Protein AF-A0A948F9S0-F1 (afdb_monomer_lite)

Radius of gyration: 38.74 Å; chains: 1; bounding box: 86×38×120 Å

Foldseek 3Di:
DPVVVVVVVVVVVVVVVVPPDDDDDDDDDDDDDPPPPDDDDDDDDDDDDDQDPLNVVLQVCVVVLLVLLVVLLVQLVVLVVVLVVLLVVVVVLLVCLVVVVDQALVVSVVSVVVSLVSLVSNVVSLLSNVVSLVVVCVSPVDLVVQVVSHDCSVVSSVSSVCSVVVSVVLLVVLLVSLVVLLVSLVCLLPVPQPVLLVVLVPDDLVVVLVSLVVNCRRNLSSSVVSLVCNCSSPDDDDPVSCVVCVVNVVSVVVSVVSSVVSVVSSVVSVVSSVVSVVVSVVVLVVCQVPDAQDAAPDDDDVVVVVVVLVCVQCCVPVPQWDWDDKHWHDDWDWDWDWDQDPNDIDIWIKIKTWMWIWIDHPPDAIKTWTFMWMWTQDPVRDTHGIHTDDTDDMDGYDPVRHVD

pLDDT: mean 73.62, std 18.62, range [27.56, 97.88]

Structure (mmCIF, N/CA/C/O backbone):
data_AF-A0A948F9S0-F1
#
_entry.id   AF-A0A948F9S0-F1
#
loop_
_atom_site.group_PDB
_atom_site.id
_atom_site.type_symbol
_atom_site.label_atom_id
_atom_site.label_alt_id
_atom_site.label_comp_id
_atom_site.label_asym_id
_atom_site.label_entity_id
_atom_site.label_seq_id
_atom_site.pdbx_PDB_ins_code
_atom_site.Cartn_x
_atom_site.Cartn_y
_atom_site.Cartn_z
_atom_site.occupancy
_atom_site.B_iso_or_equiv
_atom_site.auth_seq_id
_atom_site.auth_comp_id
_atom_site.auth_asym_id
_atom_site.auth_atom_id
_atom_site.pdbx_PDB_model_num
ATOM 1 N N . MET A 1 1 ? 1.613 10.931 -20.752 1.00 43.12 1 MET A N 1
ATOM 2 C CA . MET A 1 1 ? 1.427 10.235 -19.455 1.00 43.12 1 MET A CA 1
ATOM 3 C C . MET A 1 1 ? 0.098 10.552 -18.738 1.00 43.12 1 MET A C 1
ATOM 5 O O . MET A 1 1 ? -0.022 10.214 -17.573 1.00 43.12 1 MET A O 1
ATOM 9 N N . LYS A 1 2 ? -0.934 11.124 -19.392 1.00 33.97 2 LYS A N 1
ATOM 10 C CA . LYS A 1 2 ? -2.272 11.307 -18.775 1.00 33.97 2 LYS A CA 1
ATOM 11 C C . LYS A 1 2 ? -3.202 10.088 -18.936 1.00 33.97 2 LYS A C 1
ATOM 13 O O . LYS A 1 2 ? -3.959 9.772 -18.035 1.00 33.97 2 LYS A O 1
ATOM 18 N N . THR A 1 3 ? -3.065 9.335 -20.024 1.00 29.72 3 THR A N 1
ATOM 19 C CA . THR A 1 3 ? -4.014 8.281 -20.433 1.00 29.72 3 THR A CA 1
ATOM 20 C C . THR A 1 3 ? -3.955 6.980 -19.619 1.00 29.72 3 THR A C 1
ATOM 22 O O . THR A 1 3 ? -4.964 6.290 -19.491 1.00 29.72 3 THR A O 1
ATOM 25 N N . VAL A 1 4 ? -2.805 6.643 -19.024 1.00 33.12 4 VAL A N 1
ATOM 26 C CA . VAL A 1 4 ? -2.661 5.420 -18.203 1.00 33.12 4 VAL A CA 1
ATOM 27 C C . VAL A 1 4 ? -3.358 5.576 -16.845 1.00 33.12 4 VAL A C 1
ATOM 29 O O . VAL A 1 4 ? -3.946 4.625 -16.341 1.00 33.12 4 VAL A O 1
ATOM 32 N N . ASN A 1 5 ? -3.376 6.792 -16.293 1.00 34.44 5 ASN A N 1
ATOM 33 C CA . ASN A 1 5 ? -4.010 7.083 -15.005 1.00 34.44 5 ASN A CA 1
ATOM 34 C C . ASN A 1 5 ? -5.550 7.091 -15.115 1.00 34.44 5 ASN A C 1
ATOM 36 O O . ASN A 1 5 ? -6.251 6.619 -14.222 1.00 34.44 5 ASN A O 1
ATOM 40 N N . ASP A 1 6 ? -6.079 7.532 -16.260 1.00 33.19 6 ASP A N 1
ATOM 41 C CA . ASP A 1 6 ? -7.524 7.554 -16.514 1.00 33.19 6 ASP A CA 1
ATOM 42 C C . ASP A 1 6 ? -8.096 6.145 -16.761 1.00 33.19 6 ASP A C 1
ATOM 44 O O . ASP A 1 6 ? -9.202 5.837 -16.321 1.00 33.19 6 ASP A O 1
ATOM 48 N N . THR A 1 7 ? -7.318 5.242 -17.369 1.00 33.88 7 THR A N 1
ATOM 49 C CA . THR A 1 7 ? -7.754 3.856 -17.637 1.00 33.88 7 THR A CA 1
ATOM 50 C C . THR A 1 7 ? -7.878 3.029 -16.346 1.00 33.88 7 THR A C 1
ATOM 52 O O . THR A 1 7 ? -8.805 2.233 -16.201 1.00 33.88 7 THR A O 1
ATOM 55 N N . ILE A 1 8 ? -6.995 3.264 -15.368 1.00 41.88 8 ILE A N 1
ATOM 56 C CA . ILE A 1 8 ? -7.016 2.582 -14.061 1.00 41.88 8 ILE A CA 1
ATOM 57 C C . ILE A 1 8 ? -8.178 3.087 -13.188 1.00 41.88 8 ILE A C 1
ATOM 59 O O . ILE A 1 8 ? -8.841 2.295 -12.518 1.00 41.88 8 ILE A O 1
ATOM 63 N N . ARG A 1 9 ? -8.495 4.388 -13.248 1.00 38.12 9 ARG A N 1
ATOM 64 C CA . ARG A 1 9 ? -9.640 4.978 -12.529 1.00 38.12 9 ARG A CA 1
ATOM 65 C C . ARG A 1 9 ? -10.989 4.456 -13.025 1.00 38.12 9 ARG A C 1
ATOM 67 O O . ARG A 1 9 ? -11.870 4.198 -12.210 1.00 38.12 9 ARG A O 1
ATOM 74 N N . VAL A 1 10 ? -11.140 4.247 -14.335 1.00 35.75 10 VAL A N 1
ATOM 75 C CA . VAL A 1 10 ? -12.372 3.689 -14.922 1.00 35.75 10 VAL A CA 1
ATOM 76 C C . VAL A 1 10 ? -12.563 2.217 -14.532 1.00 35.75 10 VAL A C 1
ATOM 78 O O . VAL A 1 10 ? -13.679 1.819 -14.209 1.00 35.75 10 VAL A O 1
ATOM 81 N N . PHE A 1 11 ? -11.487 1.424 -14.457 1.00 39.56 11 PHE A N 1
ATOM 82 C CA . PHE A 1 11 ? -11.566 0.031 -13.992 1.00 39.56 11 PHE A CA 1
ATOM 83 C C . PHE A 1 11 ? -11.948 -0.087 -12.505 1.00 39.56 11 PHE A C 1
ATOM 85 O O . PHE A 1 11 ? -12.729 -0.966 -12.140 1.00 39.56 11 PHE A O 1
ATOM 92 N N . LEU A 1 12 ? -11.465 0.828 -11.657 1.00 38.00 12 LEU A N 1
ATOM 93 C CA . LEU A 1 12 ? -11.840 0.899 -10.239 1.00 38.00 12 LEU A CA 1
ATOM 94 C C . LEU A 1 12 ? -13.299 1.338 -10.033 1.00 38.00 12 LEU A C 1
ATOM 96 O O . LEU A 1 12 ? -13.979 0.777 -9.175 1.00 38.00 12 LEU A O 1
ATOM 100 N N . LEU A 1 13 ? -13.817 2.265 -10.849 1.00 33.28 13 LEU A N 1
ATOM 101 C CA . LEU A 1 13 ? -15.220 2.695 -10.771 1.00 33.28 13 LEU A CA 1
ATOM 102 C C . LEU A 1 13 ? -16.208 1.589 -11.181 1.00 33.28 13 LEU A C 1
ATOM 104 O O . LEU A 1 13 ? -17.261 1.448 -10.563 1.00 33.28 13 LEU A O 1
ATOM 108 N N . VAL A 1 14 ? -15.870 0.780 -12.191 1.00 33.75 14 VAL A N 1
ATOM 109 C CA . VAL A 1 14 ? -16.725 -0.331 -12.652 1.00 33.75 14 VAL A CA 1
ATOM 110 C C . VAL A 1 14 ? -16.735 -1.490 -11.645 1.00 33.75 14 VAL A C 1
ATOM 112 O O . VAL A 1 14 ? -17.776 -2.114 -11.443 1.00 33.75 14 VAL A O 1
ATOM 115 N N . ALA A 1 15 ? -15.624 -1.733 -10.943 1.00 36.44 15 ALA A N 1
ATOM 116 C CA . ALA A 1 15 ? -15.568 -2.713 -9.855 1.00 36.44 15 ALA A CA 1
ATOM 117 C C . ALA A 1 15 ? -16.379 -2.278 -8.617 1.00 36.44 15 ALA A C 1
ATOM 119 O O . ALA A 1 15 ? -16.969 -3.122 -7.950 1.00 36.44 15 ALA A O 1
ATOM 120 N N . LEU A 1 16 ? -16.469 -0.971 -8.342 1.00 35.31 16 LEU A N 1
ATOM 121 C CA . LEU A 1 16 ? -17.261 -0.409 -7.239 1.00 35.31 16 LEU A CA 1
ATOM 122 C C . LEU A 1 16 ? -18.776 -0.412 -7.509 1.00 35.31 16 LEU A C 1
ATOM 124 O O . LEU A 1 16 ? -19.561 -0.587 -6.580 1.00 35.31 16 LEU A O 1
ATOM 128 N N . MET A 1 17 ? -19.205 -0.283 -8.769 1.00 31.92 17 MET A N 1
ATOM 129 C CA . MET A 1 17 ? -20.634 -0.296 -9.123 1.00 31.92 17 MET A CA 1
ATOM 130 C C . MET A 1 17 ? -21.263 -1.698 -9.142 1.00 31.92 17 MET A C 1
ATOM 132 O O . MET A 1 17 ? -22.478 -1.817 -9.013 1.00 31.92 17 MET A O 1
ATOM 136 N N . LEU A 1 18 ? -20.463 -2.764 -9.251 1.00 33.16 18 LEU A N 1
ATOM 137 C CA . LEU A 1 18 ? -20.966 -4.144 -9.294 1.00 33.16 18 LEU A CA 1
ATOM 138 C C . LEU A 1 18 ? -21.218 -4.772 -7.910 1.00 33.16 18 LEU A C 1
ATOM 140 O O . LEU A 1 18 ? -21.783 -5.860 -7.845 1.00 33.16 18 LEU A O 1
ATOM 144 N N . PHE A 1 19 ? -20.865 -4.094 -6.812 1.00 39.06 19 PHE A N 1
ATOM 145 C CA . PHE A 1 19 ? -21.028 -4.621 -5.447 1.00 39.06 19 PHE A CA 1
ATOM 146 C C . PHE A 1 19 ? -22.156 -3.970 -4.626 1.00 39.06 19 PHE A C 1
ATOM 148 O O . PHE A 1 19 ? -22.478 -4.464 -3.551 1.00 39.06 19 PHE A O 1
ATOM 155 N N . TYR A 1 20 ? -22.813 -2.918 -5.129 1.00 29.55 20 TYR A N 1
ATOM 156 C CA . TYR A 1 20 ? -23.792 -2.129 -4.357 1.00 29.55 20 TYR A CA 1
ATOM 157 C C . TYR A 1 20 ? -25.264 -2.521 -4.545 1.00 29.55 20 TYR A C 1
ATOM 159 O O . TYR A 1 20 ? -26.168 -1.752 -4.221 1.00 29.55 20 TYR A O 1
ATOM 167 N N . GLY A 1 21 ? -25.531 -3.712 -5.075 1.00 28.73 21 GLY A N 1
ATOM 168 C CA . GLY A 1 21 ? -26.876 -4.075 -5.496 1.00 28.73 21 GLY A CA 1
ATOM 169 C C . GLY A 1 21 ? -27.331 -5.452 -5.071 1.00 28.73 21 GLY A C 1
ATOM 170 O O . GLY A 1 21 ? -27.798 -6.136 -5.960 1.00 28.73 21 GLY A O 1
ATOM 171 N N . GLN A 1 22 ? -27.227 -5.842 -3.792 1.00 28.44 22 GLN A N 1
ATOM 172 C CA . GLN A 1 22 ? -28.147 -6.790 -3.125 1.00 28.44 22 GLN A CA 1
ATOM 173 C C . GLN A 1 22 ? -27.973 -6.746 -1.595 1.00 28.44 22 GLN A C 1
ATOM 175 O O . GLN A 1 22 ? -26.975 -7.251 -1.095 1.00 28.44 22 GLN A O 1
ATOM 180 N N . ALA A 1 23 ? -28.945 -6.169 -0.875 1.00 27.66 23 ALA A N 1
ATOM 181 C CA . ALA A 1 23 ? -29.462 -6.641 0.425 1.00 27.66 23 ALA A CA 1
ATOM 182 C C . ALA A 1 23 ? -30.339 -5.550 1.069 1.00 27.66 23 ALA A C 1
ATOM 184 O O . ALA A 1 23 ? -29.859 -4.713 1.829 1.00 27.66 23 ALA A O 1
ATOM 185 N N . VAL A 1 24 ? -31.639 -5.567 0.768 1.00 27.56 24 VAL A N 1
ATOM 186 C CA . VAL A 1 24 ? -32.661 -4.873 1.563 1.00 27.56 24 VAL A CA 1
ATOM 187 C C . VAL A 1 24 ? -33.821 -5.852 1.780 1.00 27.56 24 VAL A C 1
ATOM 189 O O . VAL A 1 24 ? -34.293 -6.459 0.820 1.00 27.56 24 VAL A O 1
ATOM 192 N N . LEU A 1 25 ? -34.268 -5.908 3.042 1.00 29.00 25 LEU A N 1
ATOM 193 C CA . LEU A 1 25 ? -35.528 -6.422 3.605 1.00 29.00 25 LEU A CA 1
ATOM 194 C C . LEU A 1 25 ? -35.559 -7.863 4.139 1.00 29.00 25 LEU A C 1
ATOM 196 O O . LEU A 1 25 ? -35.697 -8.824 3.390 1.00 29.00 25 LEU A O 1
ATOM 200 N N . ALA A 1 26 ? -35.614 -7.959 5.471 1.00 28.06 26 ALA A N 1
ATOM 201 C CA . ALA A 1 26 ? -36.684 -8.674 6.169 1.00 28.06 26 ALA A CA 1
ATOM 202 C C . ALA A 1 26 ? -36.877 -8.053 7.568 1.00 28.06 26 ALA A C 1
ATOM 204 O O . ALA A 1 26 ? -35.973 -8.079 8.400 1.00 28.06 26 ALA A O 1
ATOM 205 N N . GLU A 1 27 ? -38.041 -7.436 7.770 1.00 32.50 27 GLU A N 1
ATOM 206 C CA . GLU A 1 27 ? -38.583 -6.995 9.059 1.00 32.50 27 GLU A CA 1
ATOM 207 C C . GLU A 1 27 ? -39.046 -8.205 9.879 1.00 32.50 27 GLU A C 1
ATOM 209 O O . GLU A 1 27 ? -39.605 -9.136 9.306 1.00 32.50 27 GLU A O 1
ATOM 214 N N . GLU A 1 28 ? -38.943 -8.140 11.210 1.00 28.83 28 GLU A N 1
ATOM 215 C CA . GLU A 1 28 ? -39.909 -8.794 12.100 1.00 28.83 28 GLU A CA 1
ATOM 216 C C . GLU A 1 28 ? -40.047 -8.026 13.430 1.00 28.83 28 GLU A C 1
ATOM 218 O O . GLU A 1 28 ? -39.098 -7.439 13.949 1.00 28.83 28 GLU A O 1
ATOM 223 N N . SER A 1 29 ? -41.291 -7.966 13.909 1.00 32.53 29 SER A N 1
ATOM 224 C CA . SER A 1 29 ? -41.860 -7.029 14.888 1.00 32.53 29 SER A CA 1
ATOM 225 C C . SER A 1 29 ? -41.818 -7.552 16.341 1.00 32.53 29 SER A C 1
ATOM 227 O O . SER A 1 29 ? -41.894 -8.765 16.550 1.00 32.53 29 SER A O 1
ATOM 229 N N . PRO A 1 30 ? -41.752 -6.669 17.365 1.00 32.69 30 PRO A N 1
ATOM 230 C CA . PRO A 1 30 ? -41.686 -7.040 18.775 1.00 32.69 30 PRO A CA 1
ATOM 231 C C . PRO A 1 30 ? -43.089 -7.217 19.373 1.00 32.69 30 PRO A C 1
ATOM 233 O O . PRO A 1 30 ? -43.851 -6.264 19.527 1.00 32.69 30 PRO A O 1
ATOM 236 N N . GLY A 1 31 ? -43.431 -8.440 19.769 1.00 38.16 31 GLY A N 1
ATOM 237 C CA . GLY A 1 31 ? -44.707 -8.716 20.422 1.00 38.16 31 GLY A CA 1
ATOM 238 C C . GLY A 1 31 ? -44.662 -9.975 21.268 1.00 38.16 31 GLY A C 1
ATOM 239 O O . GLY A 1 31 ? -45.009 -11.038 20.765 1.00 38.16 31 GLY A O 1
ATOM 240 N N . LYS A 1 32 ? -44.225 -9.836 22.531 1.00 33.59 32 LYS A N 1
ATOM 241 C CA . LYS A 1 32 ? -44.576 -10.670 23.707 1.00 33.59 32 LYS A CA 1
ATOM 242 C C . LYS A 1 32 ? -43.654 -10.344 24.892 1.00 33.59 32 LYS A C 1
ATOM 244 O O . LYS A 1 32 ? -42.681 -11.043 25.140 1.00 33.59 32 LYS A O 1
ATOM 249 N N . ALA A 1 33 ? -43.960 -9.268 25.613 1.00 31.09 33 ALA A N 1
ATOM 250 C CA . ALA A 1 33 ? -43.380 -8.990 26.934 1.00 31.09 33 ALA A CA 1
ATOM 251 C C . ALA A 1 33 ? -44.307 -8.083 27.770 1.00 31.09 33 ALA A C 1
ATOM 253 O O . ALA A 1 33 ? -43.847 -7.160 28.431 1.00 31.09 33 ALA A O 1
ATOM 254 N N . ALA A 1 34 ? -45.627 -8.294 27.677 1.00 33.47 34 ALA A N 1
ATOM 255 C CA . ALA A 1 34 ? -46.624 -7.451 28.346 1.00 33.47 34 ALA A CA 1
ATOM 256 C C . ALA A 1 34 ? -47.718 -8.229 29.109 1.00 33.47 34 ALA A C 1
ATOM 258 O O . ALA A 1 34 ? -48.664 -7.602 29.566 1.00 33.47 34 ALA A O 1
ATOM 259 N N . ASP A 1 35 ? -47.593 -9.553 29.286 1.00 34.81 35 ASP A N 1
ATOM 260 C CA . ASP A 1 35 ? -48.662 -10.386 29.880 1.00 34.81 35 ASP A CA 1
ATOM 261 C C . ASP A 1 35 ? -48.329 -11.044 31.237 1.00 34.81 35 ASP A C 1
ATOM 263 O O . ASP A 1 35 ? -49.183 -11.724 31.797 1.00 34.81 35 ASP A O 1
ATOM 267 N N . ASP A 1 36 ? -47.156 -10.792 31.834 1.00 33.25 36 ASP A N 1
ATOM 268 C CA . ASP A 1 36 ? -46.769 -11.416 33.120 1.00 33.25 36 ASP A CA 1
ATOM 269 C C . ASP A 1 36 ? -46.827 -10.471 34.342 1.00 33.25 36 ASP A C 1
ATOM 271 O O . ASP A 1 36 ? -46.339 -10.799 35.421 1.00 33.25 36 ASP A O 1
ATOM 275 N N . LEU A 1 37 ? -47.486 -9.312 34.226 1.00 31.34 37 LEU A N 1
ATOM 276 C CA . LEU A 1 37 ? -47.699 -8.366 35.334 1.00 31.34 37 LEU A CA 1
ATOM 277 C C . LEU A 1 37 ? -49.186 -8.220 35.689 1.00 31.34 37 LEU A C 1
ATOM 279 O O . LEU A 1 37 ? -49.738 -7.124 35.679 1.00 31.34 37 LEU A O 1
ATOM 283 N N . GLN A 1 38 ? -49.863 -9.322 36.027 1.00 40.97 38 GLN A N 1
ATOM 284 C CA . GLN A 1 38 ? -51.151 -9.243 36.728 1.00 40.97 38 GLN A CA 1
ATOM 285 C C . GLN A 1 38 ? -51.460 -10.510 37.538 1.00 40.97 38 GLN A C 1
ATOM 287 O O . GLN A 1 38 ? -51.966 -11.497 37.006 1.00 40.97 38 GLN A O 1
ATOM 292 N N . LYS A 1 39 ? -51.141 -10.434 38.840 1.00 34.59 39 LYS A N 1
ATOM 293 C CA . LYS A 1 39 ? -51.553 -11.233 40.025 1.00 34.59 39 LYS A CA 1
ATOM 294 C C . LYS A 1 39 ? -50.331 -11.214 40.948 1.00 34.59 39 LYS A C 1
ATOM 296 O O . LYS A 1 39 ? -49.299 -11.751 40.586 1.00 34.59 39 LYS A O 1
ATOM 301 N N . VAL A 1 40 ? -50.319 -10.494 42.064 1.00 31.31 40 VAL A N 1
ATOM 302 C CA . VAL A 1 40 ? -50.991 -10.861 43.315 1.00 31.31 40 VAL A CA 1
ATOM 303 C C . VAL A 1 40 ? -51.181 -9.587 44.148 1.00 31.31 40 VAL A C 1
ATOM 305 O O . VAL A 1 40 ? -50.212 -8.919 44.493 1.00 31.31 40 VAL A O 1
ATOM 308 N N . SER A 1 41 ? -52.430 -9.265 44.489 1.00 33.03 41 SER A N 1
ATOM 309 C CA . SER A 1 41 ? -52.770 -8.332 45.564 1.00 33.03 41 SER A CA 1
ATOM 310 C C . SER A 1 41 ? -53.415 -9.129 46.694 1.00 33.03 41 SER A C 1
ATOM 312 O O . SER A 1 41 ? -54.615 -9.389 46.659 1.00 33.03 41 SER A O 1
ATOM 314 N N . GLU A 1 42 ? -52.627 -9.514 47.690 1.00 31.47 42 GLU A N 1
ATOM 315 C CA . GLU A 1 42 ? -53.148 -9.885 49.003 1.00 31.47 42 GLU A CA 1
ATOM 316 C C . GLU A 1 42 ? -52.314 -9.160 50.058 1.00 31.47 42 GLU A C 1
ATOM 318 O O . GLU A 1 42 ? -51.122 -9.402 50.236 1.00 31.47 42 GLU A O 1
ATOM 323 N N . THR A 1 43 ? -52.956 -8.189 50.697 1.00 43.81 43 THR A N 1
ATOM 324 C CA . THR A 1 43 ? -52.502 -7.495 51.902 1.00 43.81 43 THR A CA 1
ATOM 325 C C . THR A 1 43 ? -52.429 -8.461 53.079 1.00 43.81 43 THR A C 1
ATOM 327 O O . THR A 1 43 ? -53.409 -9.166 53.324 1.00 43.81 43 THR A O 1
ATOM 330 N N . PRO A 1 44 ? -51.372 -8.379 53.902 1.00 37.09 44 PRO A N 1
ATOM 331 C CA . PRO A 1 44 ? -51.499 -8.662 55.320 1.00 37.09 44 PRO A CA 1
ATOM 332 C C . PRO A 1 44 ? -51.226 -7.415 56.167 1.00 37.09 44 PRO A C 1
ATOM 334 O O . PRO A 1 44 ? -50.443 -6.532 55.813 1.00 37.09 44 PRO A O 1
ATOM 337 N N . ASP A 1 45 ? -51.935 -7.380 57.288 1.00 37.75 45 ASP A N 1
ATOM 338 C CA . ASP A 1 45 ? -51.990 -6.339 58.302 1.00 37.75 45 ASP A CA 1
ATOM 339 C C . ASP A 1 45 ? -50.629 -5.757 58.713 1.00 37.75 45 ASP A C 1
ATOM 341 O O . ASP A 1 45 ? -49.683 -6.465 59.064 1.00 37.75 45 ASP A O 1
ATOM 345 N N . ARG A 1 46 ? -50.575 -4.419 58.733 1.00 35.25 46 ARG A N 1
ATOM 346 C CA . ARG A 1 46 ? -49.477 -3.627 59.296 1.00 35.25 46 ARG A CA 1
ATOM 347 C C . ARG A 1 46 ? -49.476 -3.757 60.819 1.00 35.25 46 ARG A C 1
ATOM 349 O O . ARG A 1 46 ? -50.259 -3.103 61.502 1.00 35.25 46 ARG A O 1
ATOM 356 N N . ALA A 1 47 ? -48.547 -4.548 61.342 1.00 38.62 47 ALA A N 1
ATOM 357 C CA . ALA A 1 47 ? -48.043 -4.355 62.694 1.00 38.62 47 ALA A CA 1
ATOM 358 C C . ALA A 1 47 ? -47.113 -3.130 62.702 1.00 38.62 47 ALA A C 1
ATOM 360 O O . ALA A 1 47 ? -46.230 -3.015 61.852 1.00 38.62 47 ALA A O 1
ATOM 361 N N . GLU A 1 48 ? -47.326 -2.212 63.646 1.00 39.62 48 GLU A N 1
ATOM 362 C CA . GLU A 1 48 ? -46.451 -1.065 63.907 1.00 39.62 48 GLU A CA 1
ATOM 363 C C . GLU A 1 48 ? -45.040 -1.563 64.258 1.00 39.62 48 GLU A C 1
ATOM 365 O O . GLU A 1 48 ? -44.768 -1.991 65.380 1.00 39.62 48 GLU A O 1
ATOM 370 N N . GLN A 1 49 ? -44.137 -1.548 63.277 1.00 42.91 49 GLN A N 1
ATOM 371 C CA . GLN A 1 49 ? -42.721 -1.813 63.493 1.00 42.91 49 GLN A CA 1
ATOM 372 C C . GLN A 1 49 ? -42.062 -0.553 64.052 1.00 42.91 49 GLN A C 1
ATOM 374 O O . GLN A 1 49 ? -42.044 0.508 63.430 1.00 42.91 49 GLN A O 1
ATOM 379 N N . SER A 1 50 ? -41.525 -0.677 65.262 1.00 41.19 50 SER A N 1
ATOM 380 C CA . SER A 1 50 ? -40.661 0.326 65.868 1.00 41.19 50 SER A CA 1
ATOM 381 C C . SER A 1 50 ? -39.371 0.445 65.055 1.00 41.19 50 SER A C 1
ATOM 383 O O . SER A 1 50 ? -38.584 -0.502 65.022 1.00 41.19 50 SER A O 1
ATOM 385 N N . TYR A 1 51 ? -39.158 1.605 64.434 1.00 41.81 51 TYR A N 1
ATOM 386 C CA . TYR A 1 51 ? -37.936 1.937 63.704 1.00 41.81 51 TYR A CA 1
ATOM 387 C C . TYR A 1 51 ? -36.708 1.787 64.608 1.00 41.81 51 TYR A C 1
ATOM 389 O O . TYR A 1 51 ? -36.599 2.425 65.661 1.00 41.81 51 TYR A O 1
ATOM 397 N N . THR A 1 52 ? -35.777 0.928 64.204 1.00 60.25 52 THR A N 1
ATOM 398 C CA . THR A 1 52 ? -34.491 0.764 64.878 1.00 60.25 52 THR A CA 1
ATOM 399 C C . THR A 1 52 ? -33.585 1.966 64.591 1.00 60.25 52 THR A C 1
ATOM 401 O O . THR A 1 52 ? -33.781 2.730 63.646 1.00 60.25 52 THR A O 1
ATOM 404 N N . GLN A 1 53 ? -32.548 2.160 65.406 1.00 45.94 53 GLN A N 1
ATOM 405 C CA . GLN A 1 53 ? -31.559 3.226 65.198 1.00 45.94 53 GLN A CA 1
ATOM 406 C C . GLN A 1 53 ? -30.822 3.090 63.846 1.00 45.94 53 GLN A C 1
ATOM 408 O O . GLN A 1 53 ? -30.412 4.098 63.271 1.00 45.94 53 GLN A O 1
ATOM 413 N N . ALA A 1 54 ? -30.737 1.864 63.312 1.00 53.56 54 ALA A N 1
ATOM 414 C CA . ALA A 1 54 ? -30.255 1.574 61.964 1.00 53.56 54 ALA A CA 1
ATOM 415 C C . ALA A 1 54 ? -31.226 2.079 60.882 1.00 53.56 54 ALA A C 1
ATOM 417 O O . ALA A 1 54 ? -30.777 2.674 59.906 1.00 53.56 54 ALA A O 1
ATOM 418 N N . ASP A 1 55 ? -32.540 1.954 61.087 1.00 49.69 55 ASP A N 1
ATOM 419 C CA . ASP A 1 55 ? -33.552 2.464 60.149 1.00 49.69 55 ASP A CA 1
ATOM 420 C C . ASP A 1 55 ? -33.560 4.001 60.096 1.00 49.69 55 ASP A C 1
ATOM 422 O O . ASP A 1 55 ? -33.705 4.593 59.028 1.00 49.69 55 ASP A O 1
ATOM 426 N N . MET A 1 56 ? -33.305 4.666 61.230 1.00 45.75 56 MET A N 1
ATOM 427 C CA . MET A 1 56 ? -33.151 6.128 61.284 1.00 45.75 56 MET A CA 1
ATOM 428 C C . MET A 1 56 ? -31.853 6.625 60.618 1.00 45.75 56 MET A C 1
ATOM 430 O O . MET A 1 56 ? -31.859 7.673 59.972 1.00 45.75 56 MET A O 1
ATOM 434 N N . GLN A 1 57 ? -30.743 5.884 60.728 1.00 53.22 57 GLN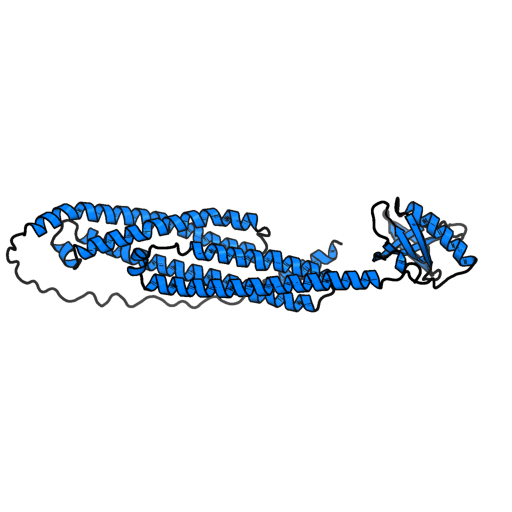 A N 1
ATOM 435 C CA . GLN A 1 57 ? -29.501 6.187 59.998 1.00 53.22 57 GLN A CA 1
ATOM 436 C C . GLN A 1 57 ? -29.615 5.891 58.494 1.00 53.22 57 GLN A C 1
ATOM 438 O O . GLN A 1 57 ? -29.078 6.646 57.682 1.00 53.22 57 GLN A O 1
ATOM 443 N N . ASN A 1 58 ? -30.358 4.849 58.113 1.00 54.31 58 ASN A N 1
ATOM 444 C CA . ASN A 1 58 ? -30.680 4.542 56.720 1.00 54.31 58 ASN A CA 1
ATOM 445 C C . ASN A 1 58 ? -31.532 5.656 56.088 1.00 54.31 58 ASN A C 1
ATOM 447 O O . ASN A 1 58 ? -31.177 6.168 55.024 1.00 54.31 58 ASN A O 1
ATOM 451 N N . ALA A 1 59 ? -32.564 6.133 56.792 1.00 50.62 59 ALA A N 1
ATOM 452 C CA . ALA A 1 59 ? -33.392 7.254 56.345 1.00 50.62 59 ALA A CA 1
ATOM 453 C C . ALA A 1 59 ? -32.597 8.564 56.160 1.00 50.62 59 ALA A C 1
ATOM 455 O O . ALA A 1 59 ? -32.860 9.313 55.222 1.00 50.62 59 ALA A O 1
ATOM 456 N N . ALA A 1 60 ? -31.590 8.830 57.003 1.00 53.81 60 ALA A N 1
ATOM 457 C CA . ALA A 1 60 ? -30.748 10.027 56.902 1.00 53.81 60 ALA A CA 1
ATOM 458 C C . ALA A 1 60 ? -29.741 9.990 55.731 1.00 53.81 60 ALA A C 1
ATOM 460 O O . ALA A 1 60 ? -29.399 11.040 55.187 1.00 53.81 60 ALA A O 1
ATOM 461 N N . ASN A 1 61 ? -29.283 8.800 55.321 1.00 62.69 61 ASN A N 1
ATOM 462 C CA . ASN A 1 61 ? -28.321 8.625 54.222 1.00 62.69 61 ASN A CA 1
ATOM 463 C C . ASN A 1 61 ? -28.987 8.456 52.843 1.00 62.69 61 ASN A C 1
ATOM 465 O O . ASN A 1 61 ? -28.343 8.683 51.816 1.00 62.69 61 ASN A O 1
ATOM 469 N N . SER A 1 62 ? -30.275 8.098 52.808 1.00 63.44 62 SER A N 1
ATOM 470 C CA . SER A 1 62 ? -31.050 7.897 51.576 1.00 63.44 62 SER A CA 1
ATOM 471 C C . SER A 1 62 ? -31.056 9.116 50.626 1.00 63.44 62 SER A C 1
ATOM 473 O O . SER A 1 62 ? -30.788 8.933 49.437 1.00 63.44 62 SER A O 1
ATOM 475 N N . PRO A 1 63 ? -31.215 10.375 51.099 1.00 71.12 63 PRO A N 1
ATOM 476 C CA . PRO A 1 63 ? -31.167 11.552 50.225 1.00 71.12 63 PRO A CA 1
ATOM 477 C C . PRO A 1 63 ? -29.799 11.777 49.571 1.00 71.12 63 PRO A C 1
ATOM 479 O O . PRO A 1 63 ? -29.729 12.240 48.435 1.00 71.12 63 PRO A O 1
ATOM 482 N N . VAL A 1 64 ? -28.708 11.444 50.273 1.00 76.12 64 VAL A N 1
ATOM 483 C CA . VAL A 1 64 ? -27.336 11.605 49.765 1.00 76.12 64 VAL A CA 1
ATOM 484 C C . VAL A 1 64 ? -27.048 10.569 48.683 1.00 76.12 64 VAL A C 1
ATOM 486 O O . VAL A 1 64 ? -26.551 10.922 47.617 1.00 76.12 64 VAL A O 1
ATOM 489 N N . LEU A 1 65 ? -27.400 9.304 48.920 1.00 69.25 65 LEU A N 1
ATOM 490 C CA . LEU A 1 65 ? -27.223 8.241 47.929 1.00 69.25 65 LEU A CA 1
ATOM 491 C C . LEU A 1 65 ? -28.093 8.460 46.693 1.00 69.25 65 LEU A C 1
ATOM 493 O O . LEU A 1 65 ? -27.620 8.283 45.573 1.00 69.25 65 LEU A O 1
ATOM 497 N N . PHE A 1 66 ? -29.333 8.910 46.883 1.00 72.25 66 PHE A N 1
ATOM 498 C CA . PHE A 1 66 ? -30.211 9.248 45.772 1.00 72.25 66 PHE A CA 1
ATOM 499 C C . PHE A 1 66 ? -29.682 10.428 44.950 1.00 72.25 66 PHE A C 1
ATOM 501 O O . PHE A 1 66 ? -29.641 10.343 43.723 1.00 72.25 66 PHE A O 1
ATOM 508 N N . ALA A 1 67 ? -29.209 11.496 45.602 1.00 77.81 67 ALA A N 1
ATOM 509 C CA . ALA A 1 67 ? -28.584 12.622 44.911 1.00 77.81 67 ALA A CA 1
ATOM 510 C C . ALA A 1 67 ? -27.344 12.184 44.113 1.00 77.81 67 ALA A C 1
ATOM 512 O O . ALA A 1 67 ? -27.146 12.644 42.989 1.00 77.81 67 ALA A O 1
ATOM 513 N N . THR A 1 68 ? -26.542 11.261 44.656 1.00 78.94 68 THR A N 1
ATOM 514 C CA . THR A 1 68 ? -25.400 10.667 43.949 1.00 78.94 68 THR A CA 1
ATOM 515 C C . THR A 1 68 ? -25.850 9.863 42.729 1.00 78.94 68 THR A C 1
ATOM 517 O O . THR A 1 68 ? -25.328 10.096 41.643 1.00 78.94 68 THR A O 1
ATOM 520 N N . ILE A 1 69 ? -26.854 8.986 42.857 1.00 74.25 69 ILE A N 1
ATOM 521 C CA . ILE A 1 69 ? -27.396 8.210 41.727 1.00 74.25 69 ILE A CA 1
ATOM 522 C C . ILE A 1 69 ? -27.916 9.139 40.625 1.00 74.25 69 ILE A C 1
ATOM 524 O O . ILE A 1 69 ? -27.531 8.975 39.471 1.00 74.25 69 ILE A O 1
ATOM 528 N N . GLN A 1 70 ? -28.728 10.145 40.963 1.00 78.88 70 GLN A N 1
ATOM 529 C CA . GLN A 1 70 ? -29.268 11.088 39.976 1.00 78.88 70 GLN A CA 1
ATOM 530 C C . GLN A 1 70 ? -28.174 11.920 39.295 1.00 78.88 70 GLN A C 1
ATOM 532 O O . GLN A 1 70 ? -28.218 12.146 38.081 1.00 78.88 70 GLN A O 1
ATOM 537 N N . ALA A 1 71 ? -27.182 12.382 40.062 1.00 82.06 71 ALA A N 1
ATOM 538 C CA . ALA A 1 71 ? -26.059 13.133 39.518 1.00 82.06 71 ALA A CA 1
ATOM 539 C C . ALA A 1 71 ? -25.232 12.272 38.554 1.00 82.06 71 ALA A C 1
ATOM 541 O O . ALA A 1 71 ? -24.829 12.754 37.492 1.00 82.06 71 ALA A O 1
ATOM 542 N N . THR A 1 72 ? -25.003 11.005 38.895 1.00 77.69 72 THR A N 1
ATOM 543 C CA . THR A 1 72 ? -24.246 10.080 38.053 1.00 77.69 72 THR A CA 1
ATOM 544 C C . THR A 1 72 ? -25.038 9.635 36.824 1.00 77.69 72 THR A C 1
ATOM 546 O O . THR A 1 72 ? -24.477 9.639 35.732 1.00 77.69 72 THR A O 1
ATOM 549 N N . GLU A 1 73 ? -26.342 9.368 36.952 1.00 77.94 73 GLU A N 1
ATOM 550 C CA . GLU A 1 73 ? -27.248 9.101 35.824 1.00 77.94 73 GLU A CA 1
ATOM 551 C C . GLU A 1 73 ? -27.209 10.249 34.809 1.00 77.94 73 GLU A C 1
ATOM 553 O O . GLU A 1 73 ? -26.976 10.028 33.621 1.00 77.94 73 GLU A O 1
ATOM 558 N N . THR A 1 74 ? -27.335 11.490 35.286 1.00 82.75 74 THR A N 1
ATOM 559 C CA . THR A 1 74 ? -27.303 12.687 34.431 1.00 82.75 74 THR A CA 1
ATOM 560 C C . THR A 1 74 ? -25.966 12.827 33.699 1.00 82.75 74 THR A C 1
ATOM 562 O O . THR A 1 74 ? -25.941 13.078 32.492 1.00 82.75 74 THR A O 1
ATOM 565 N N . LYS A 1 75 ? -24.842 12.647 34.408 1.00 82.19 75 LYS A N 1
ATOM 566 C CA . LYS A 1 75 ? -23.497 12.721 33.813 1.00 82.19 75 LYS A CA 1
ATOM 567 C C . LYS A 1 75 ? -23.277 11.626 32.773 1.00 82.19 75 LYS A C 1
ATOM 569 O O . LYS A 1 75 ? -22.784 11.917 31.686 1.00 82.19 75 LYS A O 1
ATOM 574 N N . LEU A 1 76 ? -23.651 10.389 33.099 1.00 75.25 76 LEU A N 1
ATOM 575 C CA . LEU A 1 76 ? -23.451 9.236 32.230 1.00 75.25 76 LEU A CA 1
ATOM 576 C C . LEU A 1 76 ? -24.289 9.357 30.956 1.00 75.25 76 LEU A C 1
ATOM 578 O O . LEU A 1 76 ? -23.774 9.137 29.862 1.00 75.25 76 LEU A O 1
ATOM 582 N N . HIS A 1 77 ? -25.549 9.780 31.082 1.00 79.56 77 HIS A N 1
ATOM 583 C CA . HIS A 1 77 ? -26.427 9.975 29.933 1.00 79.56 77 HIS A CA 1
ATOM 584 C C . HIS A 1 77 ? -25.910 11.082 29.003 1.00 79.56 77 HIS A C 1
ATOM 586 O O . HIS A 1 77 ? -25.884 10.899 27.786 1.00 79.56 77 HIS A O 1
ATOM 592 N N . ALA A 1 78 ? -25.455 12.210 29.560 1.00 81.06 78 ALA A N 1
ATOM 593 C CA . ALA A 1 78 ? -24.881 13.302 28.775 1.00 81.06 78 ALA A CA 1
ATOM 594 C C . ALA A 1 78 ? -23.601 12.871 28.037 1.00 81.06 78 ALA A C 1
ATOM 596 O O . ALA A 1 78 ? -23.469 13.125 26.840 1.00 81.06 78 ALA A O 1
ATOM 597 N N . ALA A 1 79 ? -22.686 12.181 28.725 1.00 75.81 79 ALA A N 1
ATOM 598 C CA . ALA A 1 79 ? -21.441 11.700 28.128 1.00 75.81 79 ALA A CA 1
ATOM 599 C C . ALA A 1 79 ? -21.694 10.668 27.018 1.00 75.81 79 ALA A C 1
ATOM 601 O O . ALA A 1 79 ? -21.069 10.714 25.961 1.00 75.81 79 ALA A O 1
ATOM 602 N N . ALA A 1 80 ? -22.639 9.754 27.229 1.00 73.88 80 ALA A N 1
ATOM 603 C CA . ALA A 1 80 ? -22.955 8.713 26.263 1.00 73.88 80 ALA A CA 1
ATOM 604 C C . ALA A 1 80 ? -23.709 9.236 25.034 1.00 73.88 80 ALA A C 1
ATOM 606 O O . ALA A 1 80 ? -23.467 8.763 23.925 1.00 73.88 80 ALA A O 1
ATOM 607 N N . GLU A 1 81 ? -24.607 10.214 25.192 1.00 81.81 81 GLU A N 1
ATOM 608 C CA . GLU A 1 81 ? -25.243 10.867 24.045 1.00 81.81 81 GLU A CA 1
ATOM 609 C C . GLU A 1 81 ? -24.201 11.577 23.172 1.00 81.81 81 GLU A C 1
ATOM 611 O O . GLU A 1 81 ? -24.241 11.460 21.944 1.00 81.81 81 GLU A O 1
ATOM 616 N N . ASP A 1 82 ? -23.241 12.257 23.804 1.00 75.81 82 ASP A N 1
ATOM 617 C CA . ASP A 1 82 ? -22.123 12.878 23.103 1.00 75.81 82 ASP A CA 1
ATOM 618 C C . ASP A 1 82 ? -21.307 11.803 22.367 1.00 75.81 82 ASP A C 1
ATOM 620 O O . ASP A 1 82 ? -21.200 11.833 21.141 1.00 75.81 82 ASP A O 1
ATOM 624 N N . ALA A 1 83 ? -20.863 10.757 23.068 1.00 72.38 83 ALA A N 1
ATOM 625 C CA . ALA A 1 83 ? -20.099 9.659 22.484 1.00 72.38 83 ALA A CA 1
ATOM 626 C C . ALA A 1 83 ? -20.820 8.951 21.316 1.00 72.38 83 ALA A C 1
ATOM 628 O O . ALA A 1 83 ? -20.185 8.669 20.300 1.00 72.38 83 ALA A O 1
ATOM 629 N N . ARG A 1 84 ? -22.145 8.737 21.372 1.00 75.62 84 ARG A N 1
ATOM 630 C CA . ARG A 1 84 ? -22.921 8.161 20.249 1.00 75.62 84 ARG A CA 1
ATOM 631 C C . ARG A 1 84 ? -22.879 9.011 18.987 1.00 75.62 84 ARG A C 1
ATOM 633 O O . ARG A 1 84 ? -22.760 8.472 17.885 1.00 75.62 84 ARG A O 1
ATOM 640 N N . ARG A 1 85 ? -22.942 10.339 19.119 1.00 76.62 85 ARG A N 1
ATOM 641 C CA . ARG A 1 85 ? -22.819 11.247 17.962 1.00 76.62 85 ARG A CA 1
ATOM 642 C C . ARG A 1 85 ? -21.459 11.086 17.281 1.00 76.62 85 ARG A C 1
ATOM 644 O O . ARG A 1 85 ? -21.377 11.160 16.051 1.00 76.62 85 ARG A O 1
ATOM 651 N N . PHE A 1 86 ? -20.420 10.811 18.066 1.00 69.56 86 PHE A N 1
ATOM 652 C CA . PHE A 1 86 ? -19.069 10.562 17.572 1.00 69.56 86 PHE A CA 1
ATOM 653 C C . PHE A 1 86 ? -18.852 9.122 17.082 1.00 69.56 86 PHE A C 1
ATOM 655 O O . PHE A 1 86 ? -18.104 8.928 16.127 1.00 69.56 86 PHE A O 1
ATOM 662 N N . LEU A 1 87 ? -19.568 8.120 17.602 1.00 66.56 87 LEU A N 1
ATOM 663 C CA . LEU A 1 87 ? -19.556 6.759 17.046 1.00 66.56 87 LEU A CA 1
ATOM 664 C C . LEU A 1 87 ? -20.006 6.740 15.572 1.00 66.56 87 LEU A C 1
ATOM 666 O O . LEU A 1 87 ? -19.388 6.091 14.726 1.00 66.56 87 LEU A O 1
ATOM 670 N N . GLY A 1 88 ? -20.984 7.579 15.212 1.00 68.56 88 GLY A N 1
ATOM 671 C CA . GLY A 1 88 ? -21.386 7.796 13.816 1.00 68.56 88 GLY A CA 1
ATOM 672 C C . GLY A 1 88 ? -20.313 8.443 12.921 1.00 68.56 88 GLY A C 1
ATOM 673 O O . GLY A 1 88 ? -20.448 8.446 11.694 1.00 68.56 88 GLY A O 1
ATOM 674 N N . ILE A 1 89 ? -19.241 9.010 13.485 1.00 69.31 89 ILE A N 1
ATOM 675 C CA . ILE A 1 89 ? -18.086 9.499 12.716 1.00 69.31 89 ILE A CA 1
ATOM 676 C C . ILE A 1 89 ? -17.201 8.330 12.282 1.00 69.31 89 ILE A C 1
ATOM 678 O O . ILE A 1 89 ? -16.765 8.343 11.137 1.00 69.31 89 ILE A O 1
ATOM 682 N N . PH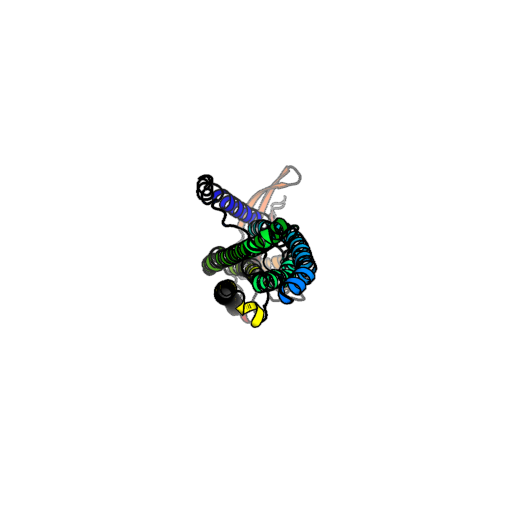E A 1 90 ? -17.025 7.279 13.090 1.00 65.44 90 PHE A N 1
ATOM 683 C CA . PHE A 1 90 ? -16.249 6.100 12.677 1.00 65.44 90 PHE A CA 1
ATOM 684 C C . PHE A 1 90 ? -16.843 5.426 11.439 1.00 65.44 90 PHE A C 1
ATOM 686 O O . PHE A 1 90 ? -16.109 5.121 10.502 1.00 65.44 90 PHE A O 1
ATOM 693 N N . SER A 1 91 ? -18.173 5.280 11.375 1.00 66.88 91 SER A N 1
ATOM 694 C CA . SER A 1 91 ? -18.842 4.755 10.174 1.00 66.88 91 SER A CA 1
ATOM 695 C C . SER A 1 91 ? -18.600 5.640 8.947 1.00 66.88 91 SER A C 1
ATOM 697 O O . SER A 1 91 ? -18.393 5.132 7.851 1.00 66.88 91 SER A O 1
ATOM 699 N N . ARG A 1 92 ? -18.594 6.968 9.114 1.00 72.38 92 ARG A N 1
ATOM 700 C CA . ARG A 1 92 ? -18.336 7.904 8.008 1.00 72.38 92 ARG A CA 1
ATOM 701 C C . ARG A 1 92 ? -16.873 7.914 7.583 1.00 72.38 92 ARG A C 1
ATOM 703 O O . ARG A 1 92 ? -16.602 7.975 6.391 1.00 72.38 92 ARG A O 1
ATOM 710 N N . LEU A 1 93 ? -15.940 7.837 8.530 1.00 66.62 93 LEU A N 1
ATOM 711 C CA . LEU A 1 93 ? -14.508 7.725 8.255 1.00 66.62 93 LEU A CA 1
ATOM 712 C C . LEU A 1 93 ? -14.192 6.404 7.556 1.00 66.62 93 LEU A C 1
ATOM 714 O O . LEU A 1 93 ? -13.428 6.411 6.598 1.00 66.62 93 LEU A O 1
ATOM 718 N N . ARG A 1 94 ? -14.843 5.303 7.956 1.00 65.06 94 ARG A N 1
ATOM 719 C CA . ARG A 1 94 ? -14.818 4.028 7.228 1.00 65.06 94 ARG A CA 1
ATOM 720 C C . ARG A 1 94 ? -15.231 4.222 5.775 1.00 65.06 94 ARG A C 1
ATOM 722 O O . ARG A 1 94 ? -14.483 3.844 4.878 1.00 65.06 94 ARG A O 1
ATOM 729 N N . ASP A 1 95 ? -16.407 4.797 5.537 1.00 70.69 95 ASP A N 1
ATOM 730 C CA . ASP A 1 95 ? -16.943 4.939 4.181 1.00 70.69 95 ASP A CA 1
ATOM 731 C C . ASP A 1 95 ? -16.073 5.896 3.341 1.00 70.69 95 ASP A C 1
ATOM 733 O O . ASP A 1 95 ? -15.799 5.644 2.164 1.00 70.69 95 ASP A O 1
ATOM 737 N N . ALA A 1 96 ? -15.563 6.968 3.954 1.00 68.69 96 ALA A N 1
ATOM 738 C CA . ALA A 1 96 ? -14.659 7.926 3.324 1.00 68.69 96 ALA A CA 1
ATOM 739 C C . ALA A 1 96 ? -13.283 7.321 3.003 1.00 68.69 96 ALA A C 1
ATOM 741 O O . ALA A 1 96 ? -12.721 7.604 1.946 1.00 68.69 96 ALA A O 1
ATOM 742 N N . PHE A 1 97 ? -12.742 6.467 3.870 1.00 60.91 97 PHE A N 1
ATOM 743 C CA . PHE A 1 97 ? -11.482 5.777 3.615 1.00 60.91 97 PHE A CA 1
ATOM 744 C C . PHE A 1 97 ? -11.650 4.679 2.555 1.00 60.91 97 PHE A C 1
ATOM 746 O O . PHE A 1 97 ? -10.901 4.637 1.580 1.00 60.91 97 PHE A O 1
ATOM 753 N N . GLY A 1 98 ? -12.695 3.851 2.667 1.00 61.38 98 GLY A N 1
ATOM 754 C CA . GLY A 1 98 ? -13.006 2.792 1.700 1.00 61.38 98 GLY A CA 1
ATOM 755 C C . GLY A 1 98 ? -13.322 3.309 0.290 1.00 61.38 98 GLY A C 1
ATOM 756 O O . GLY A 1 98 ? -13.032 2.632 -0.695 1.00 61.38 98 GLY A O 1
ATOM 757 N N . SER A 1 99 ? -13.864 4.526 0.175 1.00 67.25 99 SER A N 1
ATOM 758 C CA . SER A 1 99 ? -14.089 5.213 -1.109 1.00 67.25 99 SER A CA 1
ATOM 759 C C . SER A 1 99 ? -12.872 5.989 -1.631 1.00 67.25 99 SER A C 1
ATOM 761 O O . SER A 1 99 ? -12.907 6.489 -2.756 1.00 67.25 99 SER A O 1
ATOM 763 N N . GLY A 1 100 ? -11.795 6.092 -0.845 1.00 63.72 100 GLY A N 1
ATOM 764 C CA . GLY A 1 100 ? -10.604 6.873 -1.183 1.00 63.72 100 GLY A CA 1
ATOM 765 C C . GLY A 1 100 ? -10.794 8.392 -1.091 1.00 63.72 100 GLY A C 1
ATOM 766 O O . GLY A 1 100 ? -10.001 9.135 -1.665 1.00 63.72 100 GLY A O 1
ATOM 767 N N . ALA A 1 101 ? -11.838 8.870 -0.405 1.00 68.50 101 ALA A N 1
ATOM 768 C CA . ALA A 1 101 ? -12.070 10.293 -0.153 1.00 68.50 101 ALA A CA 1
ATOM 769 C C . ALA A 1 101 ? -11.094 10.869 0.889 1.00 68.50 101 ALA A C 1
ATOM 771 O O . ALA A 1 101 ? -10.709 12.033 0.791 1.00 68.50 101 ALA A O 1
ATOM 772 N N . ILE A 1 102 ? -10.658 10.049 1.851 1.00 63.12 102 ILE A N 1
ATOM 773 C CA . ILE A 1 102 ? -9.534 10.356 2.745 1.00 63.12 102 ILE A CA 1
ATOM 774 C C . ILE A 1 102 ? -8.348 9.513 2.287 1.00 63.12 102 ILE A C 1
ATOM 776 O O . ILE A 1 102 ? -8.448 8.292 2.196 1.00 63.12 102 ILE A O 1
ATOM 780 N N . THR A 1 103 ? -7.237 10.173 1.959 1.00 60.00 103 THR A N 1
ATOM 781 C CA . THR A 1 103 ? -6.052 9.519 1.369 1.00 60.00 103 THR A CA 1
ATOM 782 C C . THR A 1 103 ? -4.780 9.726 2.179 1.00 60.00 103 THR A C 1
ATOM 784 O O . THR A 1 103 ? -3.723 9.207 1.804 1.00 60.00 103 THR A O 1
ATOM 787 N N . ASP A 1 104 ? -4.852 10.493 3.264 1.00 65.88 104 ASP A N 1
ATOM 788 C CA . ASP A 1 104 ? -3.743 10.731 4.174 1.00 65.88 104 ASP A CA 1
ATOM 789 C C . ASP A 1 104 ? -4.116 10.339 5.607 1.00 65.88 104 ASP A C 1
ATOM 791 O O . ASP A 1 104 ? -5.225 10.572 6.093 1.00 65.88 104 ASP A O 1
ATOM 795 N N . PHE A 1 105 ? -3.152 9.688 6.249 1.00 60.72 105 PHE A N 1
ATOM 796 C CA . PHE A 1 105 ? -3.259 9.135 7.590 1.00 60.72 105 PHE A CA 1
ATOM 797 C C . PHE A 1 105 ? -3.453 10.221 8.655 1.00 60.72 105 PHE A C 1
ATOM 799 O O . PHE A 1 105 ? -4.216 10.032 9.595 1.00 60.72 105 PHE A O 1
ATOM 806 N N . GLU A 1 106 ? -2.818 11.381 8.478 1.00 67.44 106 GLU A N 1
ATOM 807 C CA . GLU A 1 106 ? -2.862 12.493 9.431 1.00 67.44 106 GLU A CA 1
ATOM 808 C C . GLU A 1 106 ? -4.277 13.072 9.561 1.00 67.44 106 GLU A C 1
ATOM 810 O O . GLU A 1 106 ? -4.782 13.255 10.668 1.00 67.44 106 GLU A O 1
ATOM 815 N N . THR A 1 107 ? -4.975 13.272 8.441 1.00 69.50 107 THR A N 1
ATOM 816 C CA . THR A 1 107 ? -6.383 13.686 8.437 1.00 69.50 107 THR A CA 1
ATOM 817 C C . THR A 1 107 ? -7.256 12.649 9.130 1.00 69.50 107 THR A C 1
ATOM 819 O O . THR A 1 107 ? -8.118 13.010 9.931 1.00 69.50 107 THR A O 1
ATOM 822 N N . LEU A 1 108 ? -7.038 11.361 8.865 1.00 64.75 108 LEU A N 1
ATOM 823 C CA . LEU A 1 108 ? -7.807 10.293 9.497 1.00 64.75 108 LEU A CA 1
ATOM 824 C C . LEU A 1 108 ? -7.582 10.278 11.021 1.00 64.75 108 LEU A C 1
ATOM 826 O O . LEU A 1 108 ? -8.551 10.291 11.772 1.00 64.75 108 LEU A O 1
ATOM 830 N N . GLN A 1 109 ? -6.329 10.353 11.474 1.00 68.25 109 GLN A N 1
ATOM 831 C CA . GLN A 1 109 ? -5.954 10.388 12.889 1.00 68.25 109 GLN A CA 1
ATOM 832 C C . GLN A 1 109 ? -6.524 11.618 13.610 1.00 68.25 109 GLN A C 1
ATOM 834 O O . GLN A 1 109 ? -7.106 11.490 14.686 1.00 68.25 109 GLN A O 1
ATOM 839 N N . ASN A 1 110 ? -6.447 12.800 12.996 1.00 74.06 110 ASN A N 1
ATOM 840 C CA . ASN A 1 110 ? -6.996 14.034 13.563 1.00 74.06 110 ASN A CA 1
ATOM 841 C C . ASN A 1 110 ? -8.519 13.969 13.751 1.00 74.06 110 ASN A C 1
ATOM 843 O O . ASN A 1 110 ? -9.045 14.510 14.722 1.00 74.06 110 ASN A O 1
ATOM 847 N N . ASN A 1 111 ? -9.231 13.266 12.865 1.00 72.19 111 ASN A N 1
ATOM 848 C CA . ASN A 1 111 ? -10.675 13.059 12.998 1.00 72.19 111 ASN A CA 1
ATOM 849 C C . ASN A 1 111 ? -11.053 12.036 14.087 1.00 72.19 111 ASN A C 1
ATOM 851 O O . ASN A 1 111 ? -12.234 11.917 14.412 1.00 72.19 111 ASN A O 1
ATOM 855 N N . LEU A 1 112 ? -10.082 11.311 14.654 1.00 69.00 112 LEU A N 1
ATOM 856 C CA . LEU A 1 112 ? -10.302 10.292 15.685 1.00 69.00 112 LEU A CA 1
ATOM 857 C C . LEU A 1 112 ? -10.026 10.779 17.109 1.00 69.00 112 LEU A C 1
ATOM 859 O O . LEU A 1 112 ? -10.595 10.224 18.047 1.00 69.00 112 LEU A O 1
ATOM 863 N N . VAL A 1 113 ? -9.219 11.832 17.274 1.00 71.50 113 VAL A N 1
ATOM 864 C CA . VAL A 1 113 ? -8.858 12.382 18.594 1.00 71.50 113 VAL A CA 1
ATOM 865 C C . VAL A 1 113 ? -10.093 12.813 19.388 1.00 71.50 113 VAL A C 1
ATOM 867 O O . VAL A 1 113 ? -10.239 12.450 20.551 1.00 71.50 113 VAL A O 1
ATOM 870 N N . GLU A 1 114 ? -11.006 13.560 18.766 1.00 72.31 114 GLU A N 1
ATOM 871 C CA . GLU A 1 114 ? -12.207 14.047 19.453 1.00 72.31 114 GLU A CA 1
ATOM 872 C C . GLU A 1 114 ? -13.167 12.901 19.840 1.00 72.31 114 GLU A C 1
ATOM 874 O O . GLU A 1 114 ? -13.519 12.823 21.018 1.00 72.31 114 GLU A O 1
ATOM 879 N N . PRO A 1 115 ? -13.543 11.961 18.938 1.00 71.31 115 PRO A N 1
ATOM 880 C CA . PRO A 1 115 ? -14.290 10.763 19.329 1.00 71.31 115 PRO A CA 1
ATOM 881 C C . PRO A 1 115 ? -13.679 10.005 20.509 1.00 71.31 115 PRO A C 1
ATOM 883 O O . PRO A 1 115 ? -14.403 9.542 21.390 1.00 71.31 115 PRO A O 1
ATOM 886 N N . GLN A 1 116 ? -12.351 9.901 20.536 1.00 66.75 116 GLN A N 1
ATOM 887 C CA . GLN A 1 116 ? -11.612 9.223 21.590 1.00 66.75 116 GLN A CA 1
ATOM 888 C C . GLN A 1 116 ? -11.764 9.924 22.943 1.00 66.75 116 GLN A C 1
ATOM 890 O O . GLN A 1 116 ? -12.150 9.280 23.914 1.00 66.75 116 GLN A O 1
ATOM 895 N N . ILE A 1 117 ? -11.581 11.246 22.991 1.00 71.88 117 ILE A N 1
ATOM 896 C CA . ILE A 1 117 ? -11.785 12.033 24.217 1.00 71.88 117 ILE A CA 1
ATOM 897 C C . ILE A 1 117 ? -13.210 11.848 24.766 1.00 71.88 117 ILE A C 1
ATOM 899 O O . ILE A 1 117 ? -13.398 11.766 25.981 1.00 71.88 117 ILE A O 1
ATOM 903 N N . ARG A 1 118 ? -14.227 11.769 23.896 1.00 76.69 118 ARG A N 1
ATOM 904 C CA . ARG A 1 118 ? -15.629 11.593 24.324 1.00 76.69 118 ARG A CA 1
ATOM 905 C C . ARG A 1 118 ? -15.928 10.191 24.834 1.00 76.69 118 ARG A C 1
ATOM 907 O O . ARG A 1 118 ? -16.639 10.049 25.825 1.00 76.69 118 ARG A O 1
ATOM 914 N N . LEU A 1 119 ? -15.371 9.161 24.202 1.00 70.12 119 LEU A N 1
ATOM 915 C CA . LEU A 1 119 ? -15.480 7.790 24.701 1.00 70.12 119 LEU A CA 1
ATOM 916 C C . LEU A 1 119 ? -14.821 7.655 26.080 1.00 70.12 119 LEU A C 1
ATOM 918 O O . LEU A 1 119 ? -15.438 7.106 26.993 1.00 70.12 119 LEU A O 1
ATOM 922 N N . ASP A 1 120 ? -13.634 8.239 26.264 1.00 67.81 120 ASP A N 1
ATOM 923 C CA . ASP A 1 120 ? -12.911 8.228 27.541 1.00 67.81 120 ASP A CA 1
ATOM 924 C C . ASP A 1 120 ? -13.735 8.842 28.686 1.00 67.81 120 ASP A C 1
ATOM 926 O O . ASP A 1 120 ? -13.711 8.332 29.807 1.00 67.81 120 ASP A O 1
ATOM 930 N N . GLN A 1 121 ? -14.527 9.886 28.416 1.00 75.50 121 GLN A N 1
ATOM 931 C CA . GLN A 1 121 ? -15.423 10.484 29.415 1.00 75.50 121 GLN A CA 1
ATOM 932 C C . GLN A 1 121 ? -16.487 9.498 29.911 1.00 75.50 121 GLN A C 1
ATOM 934 O O . GLN A 1 121 ? -16.740 9.432 31.114 1.00 75.50 121 GLN A O 1
ATOM 939 N N . VAL A 1 122 ? -17.089 8.698 29.023 1.00 73.19 122 VAL A N 1
ATOM 940 C CA . VAL A 1 122 ? -18.085 7.691 29.430 1.00 73.19 122 VAL A CA 1
ATOM 941 C C . VAL A 1 122 ? -17.447 6.640 30.330 1.00 73.19 122 VAL A C 1
ATOM 943 O O . VAL A 1 122 ? -18.014 6.259 31.356 1.00 73.19 122 VAL A O 1
ATOM 946 N N . TYR A 1 123 ? -16.234 6.210 29.990 1.00 69.25 123 TYR A N 1
ATOM 947 C CA . TYR A 1 123 ? -15.514 5.236 30.795 1.00 69.25 123 TYR A CA 1
ATOM 948 C C . TYR A 1 123 ? -15.051 5.758 32.146 1.00 69.25 123 TYR A C 1
ATOM 950 O O . TYR A 1 123 ? -14.971 4.974 33.084 1.00 69.25 123 TYR A O 1
ATOM 958 N N . GLN A 1 124 ? -14.758 7.051 32.265 1.00 72.75 124 GLN A N 1
ATOM 959 C CA . GLN A 1 124 ? -14.434 7.654 33.556 1.00 72.75 124 GLN A CA 1
ATOM 960 C C . GLN A 1 124 ? -15.649 7.679 34.494 1.00 72.75 124 GLN A C 1
ATOM 962 O O . GLN A 1 124 ? -15.475 7.569 35.700 1.00 72.75 124 GLN A O 1
ATOM 967 N N . ILE A 1 125 ? -16.868 7.781 33.953 1.00 74.81 125 ILE A N 1
ATOM 968 C CA . ILE A 1 125 ? -18.111 7.882 34.740 1.00 74.81 125 ILE A CA 1
ATOM 969 C C . ILE A 1 125 ? -18.707 6.498 35.060 1.00 74.81 125 ILE A C 1
ATOM 971 O O . ILE A 1 125 ? -19.391 6.324 36.066 1.00 74.81 125 ILE A O 1
ATOM 975 N N . MET A 1 126 ? -18.462 5.497 34.211 1.00 72.62 126 MET A N 1
ATOM 976 C CA . MET A 1 126 ? -19.004 4.137 34.346 1.00 72.62 126 MET A CA 1
ATOM 977 C C . MET A 1 126 ? -18.700 3.445 35.694 1.00 72.62 126 MET A C 1
ATOM 979 O O . MET A 1 126 ? -19.619 2.826 36.239 1.00 72.62 126 MET A O 1
ATOM 983 N N . PRO A 1 127 ? -17.472 3.523 36.250 1.00 71.69 127 PRO A N 1
ATOM 984 C CA . PRO A 1 127 ? -17.169 2.991 37.577 1.00 71.69 127 PRO A CA 1
ATOM 985 C C . PRO A 1 127 ? -17.978 3.677 38.678 1.00 71.69 127 PRO A C 1
ATOM 987 O O . PRO A 1 127 ? -18.607 2.984 39.470 1.00 71.69 127 PRO A O 1
ATOM 990 N N . ASP A 1 128 ? -18.048 5.012 38.668 1.00 75.31 128 ASP A N 1
ATOM 991 C CA . ASP A 1 128 ? -18.819 5.789 39.648 1.00 75.31 128 ASP A CA 1
ATOM 992 C C . ASP A 1 128 ? -20.315 5.431 39.597 1.00 75.31 128 ASP A C 1
ATOM 994 O O . ASP A 1 128 ? -20.990 5.375 40.626 1.00 75.31 128 ASP A O 1
ATOM 998 N N . ALA A 1 129 ? -20.849 5.170 38.397 1.00 74.12 129 ALA A N 1
ATOM 999 C CA . ALA A 1 129 ? -22.237 4.749 38.204 1.00 74.12 129 ALA A CA 1
ATOM 1000 C C . ALA A 1 129 ? -22.515 3.395 38.855 1.00 74.12 129 ALA A C 1
ATOM 1002 O O . ALA A 1 129 ? -23.516 3.232 39.553 1.00 74.12 129 ALA A O 1
ATOM 1003 N N . HIS A 1 130 ? -21.609 2.442 38.666 1.00 71.50 130 HIS A N 1
ATOM 1004 C CA . HIS A 1 130 ? -21.730 1.129 39.276 1.00 71.50 130 HIS A CA 1
ATOM 1005 C C . HIS A 1 130 ? -21.501 1.144 40.777 1.00 71.50 130 HIS A C 1
ATOM 1007 O O . HIS A 1 130 ? -22.269 0.510 41.492 1.00 71.50 130 HIS A O 1
ATOM 1013 N N . GLU A 1 131 ? -20.507 1.883 41.268 1.00 78.12 131 GLU A N 1
ATOM 1014 C CA . GLU A 1 131 ? -20.274 2.028 42.702 1.00 78.12 131 GLU A CA 1
ATOM 1015 C C . GLU A 1 131 ? -21.509 2.629 43.381 1.00 78.12 131 GLU A C 1
ATOM 1017 O O . GLU A 1 131 ? -21.961 2.110 44.401 1.00 78.12 131 GLU A O 1
ATOM 1022 N N . ALA A 1 132 ? -22.122 3.655 42.779 1.00 75.31 132 ALA A N 1
ATOM 1023 C CA . ALA A 1 132 ? -23.349 4.257 43.292 1.00 75.31 132 ALA A CA 1
ATOM 1024 C C . ALA A 1 132 ? -24.512 3.250 43.354 1.00 75.31 132 ALA A C 1
ATOM 1026 O O . ALA A 1 132 ? -25.195 3.166 44.376 1.00 75.31 132 ALA A O 1
ATOM 1027 N N . VAL A 1 133 ? -24.715 2.455 42.297 1.00 76.94 133 VAL A N 1
ATOM 1028 C CA . VAL A 1 133 ? -25.734 1.391 42.262 1.00 76.94 133 VAL A CA 1
ATOM 1029 C C . VAL A 1 133 ? -25.439 0.301 43.295 1.00 76.94 133 VAL A C 1
ATOM 1031 O O . VAL A 1 133 ? -26.325 -0.080 44.054 1.00 76.94 133 VAL A O 1
ATOM 1034 N N . ASN A 1 134 ? -24.204 -0.193 43.355 1.00 77.12 134 ASN A N 1
ATOM 1035 C CA . ASN A 1 134 ? -23.797 -1.283 44.238 1.00 77.12 134 ASN A CA 1
ATOM 1036 C C . ASN A 1 134 ? -23.864 -0.866 45.710 1.00 77.12 134 ASN A C 1
ATOM 1038 O O . ASN A 1 134 ? -24.369 -1.621 46.541 1.00 77.12 134 ASN A O 1
ATOM 1042 N N . ALA A 1 135 ? -23.405 0.344 46.042 1.00 76.69 135 ALA A N 1
ATOM 1043 C CA . ALA A 1 135 ? -23.525 0.908 47.383 1.00 76.69 135 ALA A CA 1
ATOM 1044 C C . ALA A 1 135 ? -24.995 1.028 47.800 1.00 76.69 135 ALA A C 1
ATOM 1046 O O . ALA A 1 135 ? -25.347 0.676 48.928 1.00 76.69 135 ALA A O 1
ATOM 1047 N N . PHE A 1 136 ? -25.857 1.453 46.874 1.00 79.50 136 PHE A N 1
ATOM 1048 C CA . PHE A 1 136 ? -27.288 1.552 47.113 1.00 79.50 136 PHE A CA 1
ATOM 1049 C C . PHE A 1 136 ? -27.936 0.180 47.333 1.00 79.50 136 PHE A C 1
ATOM 1051 O O . PHE A 1 136 ? -28.594 -0.018 48.349 1.00 79.50 136 PHE A O 1
ATOM 1058 N N . LEU A 1 137 ? -27.694 -0.791 46.450 1.00 80.25 137 LEU A N 1
ATOM 1059 C CA . LEU A 1 137 ? -28.238 -2.151 46.561 1.00 80.25 137 LEU A CA 1
ATOM 1060 C C . LEU A 1 137 ? -27.692 -2.918 47.769 1.00 80.25 137 LEU A C 1
ATOM 1062 O O . LEU A 1 137 ? -28.371 -3.774 48.326 1.00 80.25 137 LEU A O 1
ATOM 1066 N N . LYS A 1 138 ? -26.474 -2.608 48.221 1.00 83.00 138 LYS A N 1
ATOM 1067 C CA . LYS A 1 138 ? -25.921 -3.171 49.458 1.00 83.00 138 LYS A CA 1
ATOM 1068 C C . LYS A 1 138 ? -26.670 -2.672 50.691 1.00 83.00 138 LYS A C 1
ATOM 1070 O O . LYS A 1 138 ? -26.840 -3.431 51.643 1.00 83.00 138 LYS A O 1
ATOM 1075 N N . GLN A 1 139 ? -27.069 -1.401 50.693 1.00 80.06 139 GLN A N 1
ATOM 1076 C CA . GLN A 1 139 ? -27.840 -0.817 51.787 1.00 80.06 139 GLN A CA 1
ATOM 1077 C C . GLN A 1 139 ? -29.325 -1.182 51.702 1.00 80.06 139 GLN A C 1
ATOM 1079 O O . GLN A 1 139 ? -29.964 -1.353 52.738 1.00 80.06 139 GLN A O 1
ATOM 1084 N N . TYR A 1 140 ? -29.841 -1.357 50.485 1.00 81.69 140 TYR A N 1
ATOM 1085 C CA . TYR A 1 140 ? -31.224 -1.718 50.206 1.00 81.69 140 TYR A CA 1
ATOM 1086 C C . TYR A 1 140 ? -31.300 -2.876 49.196 1.00 81.69 140 TYR A C 1
ATOM 1088 O O . TYR A 1 140 ? -31.472 -2.647 47.996 1.00 81.69 140 TYR A O 1
ATOM 1096 N N . PRO A 1 141 ? -31.165 -4.129 49.669 1.00 82.06 141 PRO A N 1
ATOM 1097 C CA . PRO A 1 141 ? -31.154 -5.305 48.798 1.00 82.06 141 PRO A CA 1
ATOM 1098 C C . PRO A 1 141 ? -32.496 -5.552 48.103 1.00 82.06 141 PRO A C 1
ATOM 1100 O O . PRO A 1 141 ? -32.523 -6.093 47.000 1.00 82.06 141 PRO A O 1
ATOM 1103 N N . ASP A 1 142 ? -33.597 -5.159 48.750 1.00 86.19 142 ASP A N 1
ATOM 1104 C CA . ASP A 1 142 ? -34.949 -5.229 48.204 1.00 86.19 142 ASP A CA 1
ATOM 1105 C C . ASP A 1 142 ? -35.422 -3.826 47.791 1.00 86.19 142 ASP A C 1
ATOM 1107 O O . ASP A 1 142 ? -35.800 -2.987 48.614 1.00 86.19 142 ASP A O 1
ATOM 1111 N N . LEU A 1 143 ? -35.400 -3.565 46.483 1.00 78.62 143 LEU A N 1
ATOM 1112 C CA . LEU A 1 143 ? -35.846 -2.292 45.917 1.00 78.62 143 LEU A CA 1
ATOM 1113 C C . LEU A 1 143 ? -37.348 -2.045 46.124 1.00 78.62 143 LEU A C 1
ATOM 1115 O O . LEU A 1 143 ? -37.762 -0.887 46.187 1.00 78.62 143 LEU A O 1
ATOM 1119 N N . ASP A 1 144 ? -38.168 -3.091 46.245 1.00 80.75 144 ASP A N 1
ATOM 1120 C CA . ASP A 1 144 ? -39.614 -2.945 46.442 1.00 80.75 144 ASP A CA 1
ATOM 1121 C C . ASP A 1 144 ? -39.946 -2.566 47.900 1.00 80.75 144 ASP A C 1
ATOM 1123 O O . ASP A 1 144 ? -40.998 -1.977 48.178 1.00 80.75 144 ASP A O 1
ATOM 1127 N N . GLU A 1 145 ? -39.036 -2.839 48.839 1.00 77.06 145 GLU A N 1
ATOM 1128 C CA . GLU A 1 145 ? -39.126 -2.382 50.228 1.00 77.06 145 GLU A CA 1
ATOM 1129 C C . GLU A 1 145 ? -38.870 -0.869 50.349 1.00 77.06 145 GLU A C 1
ATOM 1131 O O . GLU A 1 145 ? -39.530 -0.186 51.138 1.00 77.06 145 GLU A O 1
ATOM 1136 N N . ILE A 1 146 ? -38.006 -0.299 49.499 1.00 73.56 146 ILE A N 1
ATOM 1137 C CA . ILE A 1 146 ? -37.746 1.155 49.438 1.00 73.56 146 ILE A CA 1
ATOM 1138 C C . ILE A 1 146 ? -38.985 1.929 49.002 1.00 73.56 146 ILE A C 1
ATOM 1140 O O . ILE A 1 146 ? -39.309 2.958 49.595 1.00 73.56 146 ILE A O 1
ATOM 1144 N N . VAL A 1 147 ? -39.706 1.419 47.998 1.00 74.94 147 VAL A N 1
ATOM 1145 C CA . VAL A 1 147 ? -40.948 2.035 47.497 1.00 74.94 147 VAL A CA 1
ATOM 1146 C C . VAL A 1 147 ? -41.957 2.240 48.629 1.00 74.94 147 VAL A C 1
ATOM 1148 O O . VAL A 1 147 ? -42.710 3.210 48.630 1.00 74.94 147 VAL A O 1
ATOM 1151 N N . LYS A 1 148 ? -41.954 1.339 49.617 1.00 75.56 148 LYS A N 1
ATOM 1152 C CA . LYS A 1 148 ? -42.876 1.363 50.757 1.00 75.56 148 LYS A CA 1
ATOM 1153 C C . LYS A 1 148 ? -42.367 2.179 51.946 1.00 75.56 148 LYS A C 1
ATOM 1155 O O . LYS A 1 148 ? -43.183 2.550 52.788 1.00 75.56 148 LYS A O 1
ATOM 1160 N N . SER A 1 149 ? -41.057 2.402 52.051 1.00 68.25 149 SER A N 1
ATOM 1161 C CA . SER A 1 149 ? -40.397 2.908 53.265 1.00 68.25 149 SER A CA 1
ATOM 1162 C C . SER A 1 149 ? -39.815 4.318 53.138 1.00 68.25 149 SER A C 1
ATOM 1164 O O . SER A 1 149 ? -39.522 4.933 54.164 1.00 68.25 149 SER A O 1
ATOM 1166 N N . VAL A 1 150 ? -39.678 4.854 51.921 1.00 70.38 150 VAL A N 1
ATOM 1167 C CA . VAL A 1 150 ? -39.072 6.170 51.663 1.00 70.38 150 VAL A CA 1
ATOM 1168 C C . VAL A 1 150 ? -39.997 7.034 50.804 1.00 70.38 150 VAL A C 1
ATOM 1170 O O . VAL A 1 150 ? -40.522 6.578 49.787 1.00 70.38 150 VAL A O 1
ATOM 1173 N N . ASP A 1 151 ? -40.155 8.309 51.169 1.00 67.69 151 ASP A N 1
ATOM 1174 C CA . ASP A 1 151 ? -40.814 9.295 50.306 1.00 67.69 151 ASP A CA 1
ATOM 1175 C C . ASP A 1 151 ? -40.051 9.413 48.974 1.00 67.69 151 ASP A C 1
ATOM 1177 O O . ASP A 1 151 ? -38.851 9.689 48.952 1.00 67.69 151 ASP A O 1
ATOM 1181 N N . ASN A 1 152 ? -40.757 9.224 47.855 1.00 73.31 152 ASN A N 1
ATOM 1182 C CA . ASN A 1 152 ? -40.207 9.066 46.498 1.00 73.31 152 ASN A CA 1
ATOM 1183 C C . ASN A 1 152 ? -39.478 7.737 46.219 1.00 73.31 152 ASN A C 1
ATOM 1185 O O . ASN A 1 152 ? -38.732 7.662 45.243 1.00 73.31 152 ASN A O 1
ATOM 1189 N N . GLY A 1 153 ? -39.698 6.679 47.007 1.00 71.38 153 GLY A N 1
ATOM 1190 C CA . GLY A 1 153 ? -39.032 5.385 46.815 1.00 71.38 153 GLY A CA 1
ATOM 1191 C C . GLY A 1 153 ? -39.191 4.774 45.412 1.00 71.38 153 GLY A C 1
ATOM 1192 O O . GLY A 1 153 ? -38.260 4.141 44.917 1.00 71.38 153 GLY A O 1
ATOM 1193 N N . GLU A 1 154 ? -40.310 5.032 44.727 1.00 79.81 154 GLU A N 1
ATOM 1194 C CA . GLU A 1 154 ? -40.535 4.634 43.325 1.00 79.81 154 GLU A CA 1
ATOM 1195 C C . GLU A 1 154 ? -39.552 5.325 42.364 1.00 79.81 154 GLU A C 1
ATOM 1197 O O . GLU A 1 154 ? -38.857 4.662 41.598 1.00 79.81 154 GLU A O 1
ATOM 1202 N N . SER A 1 155 ? -39.370 6.643 42.497 1.00 78.44 155 SER A N 1
ATOM 1203 C CA . SER A 1 155 ? -38.389 7.410 41.717 1.00 78.44 155 SER A CA 1
ATOM 1204 C C . SER A 1 155 ? -36.950 6.936 41.943 1.00 78.44 155 SER A C 1
ATOM 1206 O O . SER A 1 155 ? -36.141 6.964 41.013 1.00 78.44 155 SER A O 1
ATOM 1208 N N . ILE A 1 156 ? -36.620 6.519 43.173 1.00 73.75 156 ILE A N 1
ATOM 1209 C CA . ILE A 1 156 ? -35.291 6.002 43.528 1.00 73.75 156 ILE A CA 1
ATOM 1210 C C . ILE A 1 156 ? -35.057 4.639 42.871 1.00 73.75 156 ILE A C 1
ATOM 1212 O O . ILE A 1 156 ? -34.041 4.452 42.200 1.00 73.75 156 ILE A O 1
ATOM 1216 N N . ARG A 1 157 ? -36.014 3.713 43.015 1.00 82.62 157 ARG A N 1
ATOM 1217 C CA . ARG A 1 157 ? -35.994 2.398 42.358 1.00 82.62 157 ARG A CA 1
ATOM 1218 C C . ARG A 1 157 ? -35.814 2.544 40.854 1.00 82.62 157 ARG A C 1
ATOM 1220 O O . ARG A 1 157 ? -34.926 1.917 40.281 1.00 82.62 157 ARG A O 1
ATOM 1227 N N . ASP A 1 158 ? -36.598 3.413 40.229 1.00 83.19 158 ASP A N 1
ATOM 1228 C CA . ASP A 1 158 ? -36.528 3.607 38.787 1.00 83.19 158 ASP A CA 1
ATOM 1229 C C . ASP A 1 158 ? -35.181 4.197 38.348 1.00 83.19 158 ASP A C 1
ATOM 1231 O O . ASP A 1 158 ? -34.660 3.799 37.310 1.00 83.19 158 ASP A O 1
ATOM 1235 N N . ALA A 1 159 ? -34.583 5.111 39.122 1.00 75.69 159 ALA A N 1
ATOM 1236 C CA . ALA A 1 159 ? -33.257 5.659 38.818 1.00 75.69 159 ALA A CA 1
ATOM 1237 C C . ALA A 1 159 ? -32.156 4.589 38.883 1.00 75.69 159 ALA A C 1
ATOM 1239 O O . ALA A 1 159 ? -31.320 4.511 37.984 1.00 75.69 159 ALA A O 1
ATOM 1240 N N . VAL A 1 160 ? -32.189 3.719 39.897 1.00 78.12 160 VAL A N 1
ATOM 1241 C CA . VAL A 1 160 ? -31.248 2.593 40.027 1.00 78.12 160 VAL A CA 1
ATOM 1242 C C . VAL A 1 160 ? -31.396 1.620 38.857 1.00 78.12 160 VAL A C 1
ATOM 1244 O O . VAL A 1 160 ? -30.402 1.270 38.220 1.00 78.12 160 VAL A O 1
ATOM 1247 N N . LEU A 1 161 ? -32.632 1.228 38.528 1.00 81.88 161 LEU A N 1
ATOM 1248 C CA . LEU A 1 161 ? -32.913 0.312 37.420 1.00 81.88 161 LEU A CA 1
ATOM 1249 C C . LEU A 1 161 ? -32.524 0.912 36.063 1.00 81.88 161 LEU A C 1
ATOM 1251 O O . LEU A 1 161 ? -31.952 0.213 35.225 1.00 81.88 161 LEU A O 1
ATOM 1255 N N . ARG A 1 162 ? -32.785 2.209 35.841 1.00 83.00 162 ARG A N 1
ATOM 1256 C CA . ARG A 1 162 ? -32.345 2.913 34.627 1.00 83.00 162 ARG A CA 1
ATOM 1257 C C . ARG A 1 162 ? -30.830 2.940 34.523 1.00 83.00 162 ARG A C 1
ATOM 1259 O O . ARG A 1 162 ? -30.315 2.629 33.455 1.00 83.00 162 ARG A O 1
ATOM 1266 N N . LEU A 1 163 ? -30.122 3.259 35.607 1.00 76.81 163 LEU A N 1
ATOM 1267 C CA . LEU A 1 163 ? -28.662 3.318 35.608 1.00 76.81 163 LEU A CA 1
ATOM 1268 C C . LEU A 1 163 ? -28.044 1.937 35.321 1.00 76.81 163 LEU A C 1
ATOM 1270 O O . LEU A 1 163 ? -27.168 1.833 34.466 1.00 76.81 163 LEU A O 1
ATOM 1274 N N . GLN A 1 164 ? -28.572 0.867 35.931 1.00 78.31 164 GLN A N 1
ATOM 1275 C CA . GLN A 1 164 ? -28.171 -0.516 35.631 1.00 78.31 164 GLN A CA 1
ATOM 1276 C C . GLN A 1 164 ? -28.426 -0.907 34.173 1.00 78.31 164 GLN A C 1
ATOM 1278 O O . GLN A 1 164 ? -27.523 -1.392 33.486 1.00 78.31 164 GLN A O 1
ATOM 1283 N N . GLY A 1 165 ? -29.651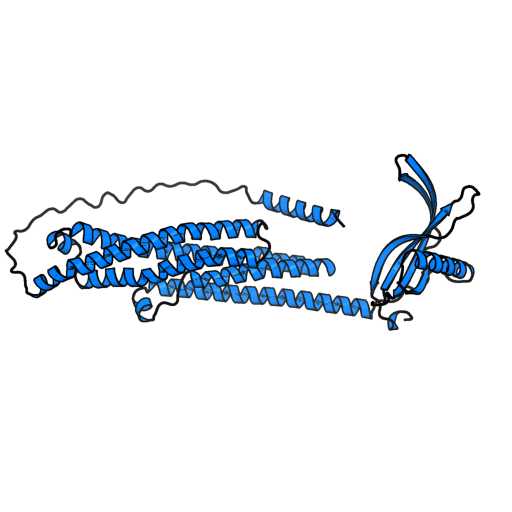 -0.688 33.687 1.00 80.06 165 GLY A N 1
ATOM 1284 C CA . GLY A 1 165 ? -30.021 -1.007 32.309 1.00 80.06 165 GLY A CA 1
ATOM 1285 C C . GLY A 1 165 ? -29.187 -0.221 31.297 1.00 80.06 165 GLY A C 1
ATOM 1286 O O . GLY A 1 165 ? -28.748 -0.772 30.287 1.00 80.06 165 GLY A O 1
ATOM 1287 N N . PHE A 1 166 ? -28.907 1.047 31.599 1.00 77.25 166 PHE A N 1
ATOM 1288 C CA . PHE A 1 166 ? -28.080 1.917 30.776 1.00 77.25 166 PHE A CA 1
ATOM 1289 C C . PHE A 1 166 ? -26.642 1.408 30.671 1.00 77.25 166 PHE A C 1
ATOM 1291 O O . PHE A 1 166 ? -26.125 1.258 29.563 1.00 77.25 166 PHE A O 1
ATOM 1298 N N . SER A 1 167 ? -26.002 1.107 31.802 1.00 70.06 167 SER A N 1
ATOM 1299 C CA . SER A 1 167 ? -24.629 0.604 31.822 1.00 70.06 167 SER A CA 1
ATOM 1300 C C . SER A 1 167 ? -24.484 -0.718 31.062 1.00 70.06 167 SER A C 1
ATOM 1302 O O . SER A 1 167 ? -23.546 -0.875 30.280 1.00 70.06 167 SER A O 1
ATOM 1304 N N . ALA A 1 168 ? -25.436 -1.644 31.216 1.00 73.06 168 ALA A N 1
ATOM 1305 C CA . ALA A 1 168 ? -25.445 -2.903 30.469 1.00 73.06 168 ALA A CA 1
ATOM 1306 C C . ALA A 1 168 ? -25.628 -2.687 28.953 1.00 73.06 168 ALA A C 1
ATOM 1308 O O . ALA A 1 168 ? -24.916 -3.288 28.143 1.00 73.06 168 ALA A O 1
ATOM 1309 N N . ALA A 1 169 ? -26.549 -1.801 28.556 1.00 77.56 169 ALA A N 1
ATOM 1310 C CA . ALA A 1 169 ? -26.771 -1.461 27.152 1.00 77.56 169 ALA A CA 1
ATOM 1311 C C . ALA A 1 169 ? -25.526 -0.824 26.513 1.00 77.56 169 ALA A C 1
ATOM 1313 O O . ALA A 1 169 ? -25.125 -1.229 25.422 1.00 77.56 169 ALA A O 1
ATOM 1314 N N . TRP A 1 170 ? -24.876 0.110 27.215 1.00 75.62 170 TRP A N 1
ATOM 1315 C CA . TRP A 1 170 ? -23.641 0.752 26.761 1.00 75.62 170 TRP A CA 1
ATOM 1316 C C . TRP A 1 170 ? -22.511 -0.260 26.545 1.00 75.62 170 TRP A C 1
ATOM 1318 O O . TRP A 1 170 ? -21.847 -0.248 25.510 1.00 75.62 170 TRP A O 1
ATOM 1328 N N . LEU A 1 171 ? -22.316 -1.187 27.487 1.00 72.12 171 LEU A N 1
ATOM 1329 C CA . LEU A 1 171 ? -21.304 -2.238 27.361 1.00 72.12 171 LEU A CA 1
ATOM 1330 C C . LEU A 1 171 ? -21.524 -3.109 26.120 1.00 72.12 171 LEU A C 1
ATOM 1332 O O . LEU A 1 171 ? -20.566 -3.419 25.411 1.00 72.12 171 LEU A O 1
ATOM 1336 N N . ASN A 1 172 ? -22.770 -3.489 25.836 1.00 75.56 172 ASN A N 1
ATOM 1337 C CA . ASN A 1 172 ? -23.098 -4.271 24.644 1.00 75.56 172 ASN A CA 1
ATOM 1338 C C . ASN A 1 172 ? -22.870 -3.482 23.348 1.00 75.56 172 ASN A C 1
ATOM 1340 O O . ASN A 1 172 ? -22.314 -4.030 22.396 1.00 75.56 172 ASN A O 1
ATOM 1344 N N . GLU A 1 173 ? -23.236 -2.199 23.328 1.00 76.38 173 GLU A N 1
ATOM 1345 C CA . GLU A 1 173 ? -22.988 -1.291 22.202 1.00 76.38 173 GLU A CA 1
ATOM 1346 C C . GLU A 1 173 ? -21.482 -1.180 21.902 1.00 76.38 173 GLU A C 1
ATOM 1348 O O . GLU A 1 173 ? -21.057 -1.322 20.754 1.00 76.38 173 GLU A O 1
ATOM 1353 N N . MET A 1 174 ? -20.648 -1.043 22.938 1.00 71.25 174 MET A N 1
ATOM 1354 C CA . MET A 1 174 ? -19.193 -0.988 22.781 1.00 71.25 174 MET A CA 1
ATOM 1355 C C . MET A 1 174 ? -18.604 -2.310 22.286 1.00 71.25 174 MET A C 1
ATOM 1357 O O . MET A 1 174 ? -17.826 -2.300 21.335 1.00 71.25 174 MET A O 1
ATOM 1361 N N . LYS A 1 175 ? -19.020 -3.459 22.844 1.00 71.06 175 LYS A N 1
ATOM 1362 C CA . LYS A 1 175 ? -18.594 -4.787 22.353 1.00 71.06 175 LYS A CA 1
ATOM 1363 C C . LYS A 1 175 ? -18.879 -4.952 20.856 1.00 71.06 175 LYS A C 1
ATOM 1365 O O . LYS A 1 175 ? -18.024 -5.455 20.121 1.00 71.06 175 LYS A O 1
ATOM 1370 N N . LEU A 1 176 ? -20.067 -4.534 20.411 1.00 76.12 176 LEU A N 1
ATOM 1371 C CA . LEU A 1 176 ? -20.476 -4.614 19.010 1.00 76.12 176 LEU A CA 1
ATOM 1372 C C . LEU A 1 176 ? -19.605 -3.713 18.123 1.00 76.12 176 LEU A C 1
ATOM 1374 O O . LEU A 1 176 ? -18.990 -4.212 17.182 1.00 76.12 176 LEU A O 1
ATOM 1378 N N . ASN A 1 177 ? -19.471 -2.431 18.469 1.00 72.19 177 ASN A N 1
ATOM 1379 C CA . ASN A 1 177 ? -18.680 -1.471 17.692 1.00 72.19 177 ASN A CA 1
ATOM 1380 C C . ASN A 1 177 ? -17.205 -1.888 17.564 1.00 72.19 177 ASN A C 1
ATOM 1382 O O . ASN A 1 177 ? -16.614 -1.807 16.483 1.00 72.19 177 ASN A O 1
ATOM 1386 N N . THR A 1 178 ? -16.596 -2.385 18.644 1.00 70.19 178 THR A N 1
ATOM 1387 C CA . THR A 1 178 ? -15.211 -2.878 18.621 1.00 70.19 178 THR A CA 1
ATOM 1388 C C . THR A 1 178 ? -15.071 -4.100 17.725 1.00 70.19 178 THR A C 1
ATOM 1390 O O . THR A 1 178 ? -14.106 -4.205 16.965 1.00 70.19 178 THR A O 1
ATOM 1393 N N . ARG A 1 179 ? -16.028 -5.034 17.791 1.00 73.94 179 ARG A N 1
ATOM 1394 C CA . ARG A 1 179 ? -16.034 -6.214 16.923 1.00 73.94 179 ARG A CA 1
ATOM 1395 C C . ARG A 1 179 ? -16.126 -5.816 15.454 1.00 73.94 179 ARG A C 1
ATOM 1397 O O . ARG A 1 179 ? -15.307 -6.280 14.670 1.00 73.94 179 ARG A O 1
ATOM 1404 N N . GLU A 1 180 ? -17.059 -4.938 15.098 1.00 76.00 180 GLU A N 1
ATOM 1405 C CA . GLU A 1 180 ? -17.217 -4.452 13.722 1.00 76.00 180 GLU A CA 1
ATOM 1406 C C . GLU A 1 180 ? -15.949 -3.758 13.210 1.00 76.00 180 GLU A C 1
ATOM 1408 O O . GLU A 1 180 ? -15.520 -3.990 12.080 1.00 76.00 180 GLU A O 1
ATOM 1413 N N . THR A 1 181 ? -15.299 -2.965 14.065 1.00 72.12 181 THR A N 1
ATOM 1414 C CA . THR A 1 181 ? -14.029 -2.293 13.752 1.00 72.12 181 THR A CA 1
ATOM 1415 C C . THR A 1 181 ? -12.904 -3.301 13.479 1.00 72.12 181 THR A C 1
ATOM 1417 O O . THR A 1 181 ? -12.170 -3.168 12.500 1.00 72.12 181 THR A O 1
ATOM 1420 N N . LEU A 1 182 ? -12.781 -4.342 14.309 1.00 72.75 182 LEU A N 1
ATOM 1421 C CA . LEU A 1 182 ? -11.784 -5.405 14.134 1.00 72.75 182 LEU A CA 1
ATOM 1422 C C . LEU A 1 182 ? -12.064 -6.265 12.898 1.00 72.75 182 LEU A C 1
ATOM 1424 O O . LEU A 1 182 ? -11.136 -6.604 12.166 1.00 72.75 182 LEU A O 1
ATOM 1428 N N . ASP A 1 183 ? -13.326 -6.617 12.653 1.00 79.31 183 ASP A N 1
ATOM 1429 C CA . ASP A 1 183 ? -13.715 -7.409 11.485 1.00 79.31 183 ASP A CA 1
ATOM 1430 C C . ASP A 1 183 ? -13.470 -6.631 10.184 1.00 79.31 183 ASP A C 1
ATOM 1432 O O . ASP A 1 183 ? -13.040 -7.205 9.186 1.00 79.31 183 ASP A O 1
ATOM 1436 N N . MET A 1 184 ? -13.639 -5.312 10.205 1.00 74.94 184 MET A N 1
ATOM 1437 C CA . MET A 1 184 ? -13.288 -4.436 9.090 1.00 74.94 184 MET A CA 1
ATOM 1438 C C . MET A 1 184 ? -11.777 -4.341 8.857 1.00 74.94 184 MET A C 1
ATOM 1440 O O . MET A 1 184 ? -11.336 -4.386 7.705 1.00 74.94 184 MET A O 1
ATOM 1444 N N . ALA A 1 185 ? -10.976 -4.241 9.922 1.00 73.19 185 ALA A N 1
ATOM 1445 C CA . ALA A 1 185 ? -9.519 -4.295 9.810 1.00 73.19 185 ALA A CA 1
ATOM 1446 C C . ALA A 1 185 ? -9.079 -5.623 9.173 1.00 73.19 185 ALA A C 1
ATOM 1448 O O . ALA A 1 185 ? -8.328 -5.617 8.198 1.00 73.19 185 ALA A O 1
ATOM 1449 N N . ALA A 1 186 ? -9.640 -6.742 9.648 1.00 78.25 186 ALA A N 1
ATOM 1450 C CA . ALA A 1 186 ? -9.395 -8.075 9.097 1.00 78.25 186 ALA A CA 1
ATOM 1451 C C . ALA A 1 186 ? -9.755 -8.151 7.607 1.00 78.25 186 ALA A C 1
ATOM 1453 O O . ALA A 1 186 ? -8.930 -8.529 6.781 1.00 78.25 186 ALA A O 1
ATOM 1454 N N . GLN A 1 187 ? -10.964 -7.718 7.237 1.00 79.25 187 GLN A N 1
ATOM 1455 C CA . GLN A 1 187 ? -11.401 -7.705 5.841 1.00 79.25 187 GLN A CA 1
ATOM 1456 C C . GLN A 1 187 ? -10.503 -6.832 4.962 1.00 79.25 187 GLN A C 1
ATOM 1458 O O . GLN A 1 187 ? -10.233 -7.200 3.821 1.00 79.25 187 GLN A O 1
ATOM 1463 N N . THR A 1 188 ? -10.016 -5.700 5.470 1.00 73.94 188 THR A N 1
ATOM 1464 C CA . THR A 1 188 ? -9.114 -4.818 4.717 1.00 73.94 188 THR A CA 1
ATOM 1465 C C . THR A 1 188 ? -7.760 -5.491 4.480 1.00 73.94 188 THR A C 1
ATOM 1467 O O . THR A 1 188 ? -7.276 -5.511 3.344 1.00 73.94 188 THR A O 1
ATOM 1470 N N . ILE A 1 189 ? -7.185 -6.122 5.509 1.00 77.06 189 ILE A N 1
ATOM 1471 C CA . ILE A 1 189 ? -5.950 -6.912 5.396 1.00 77.06 189 ILE A CA 1
ATOM 1472 C C . ILE A 1 189 ? -6.129 -8.056 4.387 1.00 77.06 189 ILE A C 1
ATOM 1474 O O . ILE A 1 189 ? -5.340 -8.181 3.445 1.00 77.06 189 ILE A O 1
ATOM 1478 N N . ASP A 1 190 ? -7.191 -8.848 4.531 1.00 76.62 190 ASP A N 1
ATOM 1479 C CA . ASP A 1 190 ? -7.435 -10.040 3.716 1.00 76.62 190 ASP A CA 1
ATOM 1480 C C . ASP A 1 190 ? -7.782 -9.702 2.262 1.00 76.62 190 ASP A C 1
ATOM 1482 O O . ASP A 1 190 ? -7.165 -10.205 1.315 1.00 76.62 190 ASP A O 1
ATOM 1486 N N . GLN A 1 191 ? -8.790 -8.852 2.060 1.00 75.00 191 GLN A N 1
ATOM 1487 C CA . GLN A 1 191 ? -9.346 -8.586 0.735 1.00 75.00 191 GLN A CA 1
ATOM 1488 C C . GLN A 1 191 ? -8.516 -7.586 -0.059 1.00 75.00 191 GLN A C 1
ATOM 1490 O O . GLN A 1 191 ? -8.472 -7.688 -1.287 1.00 75.00 191 GLN A O 1
ATOM 1495 N N . GLN A 1 192 ? -7.884 -6.615 0.606 1.00 71.00 192 GLN A N 1
ATOM 1496 C CA . GLN A 1 192 ? -7.135 -5.564 -0.079 1.00 71.00 192 GLN A CA 1
ATOM 1497 C C . GLN A 1 192 ? -5.628 -5.772 0.021 1.00 71.00 192 GLN A C 1
ATOM 1499 O O . GLN A 1 192 ? -4.954 -5.624 -0.992 1.00 71.00 192 GLN A O 1
ATOM 1504 N N . GLY A 1 193 ? -5.088 -6.157 1.179 1.00 69.94 193 GLY A N 1
ATOM 1505 C CA . GLY A 1 193 ? -3.650 -6.394 1.347 1.00 69.94 193 GLY A CA 1
ATOM 1506 C C . GLY A 1 193 ? -3.183 -7.668 0.661 1.00 69.94 193 GLY A C 1
ATOM 1507 O O . GLY A 1 193 ? -2.469 -7.631 -0.342 1.00 69.94 193 GLY A O 1
ATOM 1508 N N . LEU A 1 194 ? -3.616 -8.813 1.189 1.00 73.44 194 LEU A N 1
ATOM 1509 C CA . LEU A 1 194 ? -3.128 -10.125 0.762 1.00 73.44 194 LEU A CA 1
ATOM 1510 C C . LEU A 1 194 ? -3.494 -10.448 -0.688 1.00 73.44 194 LEU A C 1
ATOM 1512 O O . LEU A 1 194 ? -2.672 -10.989 -1.431 1.00 73.44 194 LEU A O 1
ATOM 1516 N N . LYS A 1 195 ? -4.710 -10.097 -1.121 1.00 77.88 195 LYS A N 1
ATOM 1517 C CA . LYS A 1 195 ? -5.116 -10.275 -2.519 1.00 77.88 195 LYS A CA 1
ATOM 1518 C C . LYS A 1 195 ? -4.245 -9.451 -3.468 1.00 77.88 195 LYS A C 1
ATOM 1520 O O . LYS A 1 195 ? -3.731 -10.006 -4.439 1.00 77.88 195 LYS A O 1
ATOM 1525 N N . ARG A 1 196 ? -4.034 -8.160 -3.179 1.00 69.94 196 ARG A N 1
ATOM 1526 C CA . ARG A 1 196 ? -3.197 -7.304 -4.032 1.00 69.94 196 ARG A CA 1
ATOM 1527 C C . ARG A 1 196 ? -1.755 -7.777 -4.039 1.00 69.94 196 ARG A C 1
ATOM 1529 O O . ARG A 1 196 ? -1.161 -7.797 -5.104 1.00 69.94 196 ARG A O 1
ATOM 1536 N N . LEU A 1 197 ? -1.204 -8.227 -2.913 1.00 72.00 197 LEU A N 1
ATOM 1537 C CA . LEU A 1 197 ? 0.150 -8.789 -2.887 1.00 72.00 197 LEU A CA 1
ATOM 1538 C C . LEU A 1 197 ? 0.310 -9.969 -3.855 1.00 72.00 197 LEU A C 1
ATOM 1540 O O . LEU A 1 197 ? 1.258 -9.986 -4.638 1.00 72.00 197 LEU A O 1
ATOM 1544 N N . LYS A 1 198 ? -0.653 -10.898 -3.889 1.00 79.81 198 LYS A N 1
ATOM 1545 C CA . LYS A 1 198 ? -0.649 -12.011 -4.858 1.00 79.81 198 LYS A CA 1
ATOM 1546 C C . LYS A 1 198 ? -0.743 -11.536 -6.309 1.00 79.81 198 LYS A C 1
ATOM 1548 O O . LYS A 1 198 ? -0.117 -12.110 -7.199 1.00 79.81 198 LYS A O 1
ATOM 1553 N N . GLU A 1 199 ? -1.532 -10.496 -6.570 1.00 77.69 199 GLU A N 1
ATOM 1554 C CA . GLU A 1 199 ? -1.610 -9.886 -7.901 1.00 77.69 199 GLU A CA 1
ATOM 1555 C C . GLU A 1 199 ? -0.263 -9.248 -8.280 1.00 77.69 199 GLU A C 1
ATOM 1557 O O . GLU A 1 199 ? 0.234 -9.458 -9.386 1.00 77.69 199 GLU A O 1
ATOM 1562 N N . VAL A 1 200 ? 0.372 -8.547 -7.337 1.00 73.38 200 VAL A N 1
ATOM 1563 C CA . VAL A 1 200 ? 1.656 -7.855 -7.495 1.00 73.38 200 VAL A CA 1
ATOM 1564 C C . VAL A 1 200 ? 2.813 -8.802 -7.760 1.00 73.38 200 VAL A C 1
ATOM 1566 O O . VAL A 1 200 ? 3.659 -8.498 -8.600 1.00 73.38 200 VAL A O 1
ATOM 1569 N N . GLU A 1 201 ? 2.869 -9.962 -7.111 1.00 73.44 201 GLU A N 1
ATOM 1570 C CA . GLU A 1 201 ? 3.930 -10.949 -7.347 1.00 73.44 201 GLU A CA 1
ATOM 1571 C C . GLU A 1 201 ? 4.072 -11.333 -8.828 1.00 73.44 201 GLU A C 1
ATOM 1573 O O . GLU A 1 201 ? 5.185 -11.589 -9.296 1.00 73.44 201 GLU A O 1
ATOM 1578 N N . ASN A 1 202 ? 2.978 -11.265 -9.588 1.00 78.81 202 ASN A N 1
ATOM 1579 C CA . ASN A 1 202 ? 2.932 -11.614 -11.005 1.00 78.81 202 ASN A CA 1
ATOM 1580 C C . ASN A 1 202 ? 3.135 -10.416 -11.954 1.00 78.81 202 ASN A C 1
ATOM 1582 O O . ASN A 1 202 ? 3.157 -10.592 -13.172 1.00 78.81 202 ASN A O 1
ATOM 1586 N N . MET A 1 203 ? 3.288 -9.195 -11.433 1.00 78.38 203 MET A N 1
ATOM 1587 C CA . MET A 1 203 ? 3.400 -7.979 -12.246 1.00 78.38 203 MET A CA 1
ATOM 1588 C C . MET A 1 203 ? 4.844 -7.661 -12.681 1.00 78.38 203 MET A C 1
ATOM 1590 O O . MET A 1 203 ? 5.807 -8.092 -12.047 1.00 78.38 203 MET A O 1
ATOM 1594 N N . PRO A 1 204 ? 5.042 -6.843 -13.734 1.00 74.56 204 PRO A N 1
ATOM 1595 C CA . PRO A 1 204 ? 6.349 -6.271 -14.057 1.00 74.56 204 PRO A CA 1
ATOM 1596 C C . PRO A 1 204 ? 6.896 -5.405 -12.910 1.00 74.56 204 PRO A C 1
ATOM 1598 O O . PRO A 1 204 ? 6.136 -4.728 -12.220 1.00 74.56 204 PRO A O 1
ATOM 1601 N N . ALA A 1 205 ? 8.221 -5.373 -12.731 1.00 71.00 205 ALA A N 1
ATOM 1602 C CA . ALA A 1 205 ? 8.881 -4.749 -11.571 1.00 71.00 205 ALA A CA 1
ATOM 1603 C C . ALA A 1 205 ? 8.482 -3.284 -11.296 1.00 71.00 205 ALA A C 1
ATOM 1605 O O . ALA A 1 205 ? 8.390 -2.874 -10.142 1.00 71.00 205 ALA A O 1
ATOM 1606 N N . GLU A 1 206 ? 8.226 -2.501 -12.344 1.00 66.75 206 GLU A N 1
ATOM 1607 C CA . GLU A 1 206 ? 7.846 -1.088 -12.225 1.00 66.75 206 GLU A CA 1
ATOM 1608 C C . GLU A 1 206 ? 6.430 -0.914 -11.650 1.00 66.75 206 GLU A C 1
ATOM 1610 O O . GLU A 1 206 ? 6.185 -0.021 -10.841 1.00 66.75 206 GLU A O 1
ATOM 1615 N N . VAL A 1 207 ? 5.526 -1.843 -11.977 1.00 71.19 207 VAL A N 1
ATOM 1616 C CA . VAL A 1 207 ? 4.171 -1.918 -11.413 1.00 71.19 207 VAL A CA 1
ATOM 1617 C C . VAL A 1 207 ? 4.211 -2.504 -9.998 1.00 71.19 207 VAL A C 1
ATOM 1619 O O . VAL A 1 207 ? 3.479 -2.036 -9.126 1.00 71.19 207 VAL A O 1
ATOM 1622 N N . LYS A 1 208 ? 5.124 -3.456 -9.727 1.00 76.12 208 LYS A N 1
ATOM 1623 C CA . LYS A 1 208 ? 5.303 -4.017 -8.377 1.00 76.12 208 LYS A CA 1
ATOM 1624 C C . LYS A 1 208 ? 5.630 -2.953 -7.338 1.00 76.12 208 LYS A C 1
ATOM 1626 O O . LYS A 1 208 ? 5.104 -3.006 -6.233 1.00 76.12 208 LYS A O 1
ATOM 1631 N N . ARG A 1 209 ? 6.468 -1.977 -7.700 1.00 73.44 209 ARG A N 1
ATOM 1632 C CA . ARG A 1 209 ? 6.850 -0.875 -6.808 1.00 73.44 209 ARG A CA 1
ATOM 1633 C C . ARG A 1 209 ? 5.643 -0.023 -6.415 1.00 73.44 209 ARG A C 1
ATOM 1635 O O . ARG A 1 209 ? 5.369 0.126 -5.233 1.00 73.44 209 ARG A O 1
ATOM 1642 N N . GLN A 1 210 ? 4.893 0.466 -7.403 1.00 69.50 210 GLN A N 1
ATOM 1643 C CA . GLN A 1 210 ? 3.710 1.300 -7.158 1.00 69.50 210 GLN A CA 1
ATOM 1644 C C . GLN A 1 210 ? 2.661 0.568 -6.319 1.00 69.50 210 GLN A C 1
ATOM 1646 O O . GLN A 1 210 ? 2.031 1.156 -5.447 1.00 69.50 210 GLN A O 1
ATOM 1651 N N . ALA A 1 211 ? 2.483 -0.725 -6.566 1.00 68.25 211 ALA A N 1
ATOM 1652 C CA . ALA A 1 211 ? 1.498 -1.514 -5.853 1.00 68.25 211 ALA A CA 1
ATOM 1653 C C . ALA A 1 211 ? 1.937 -1.898 -4.426 1.00 68.25 211 ALA A C 1
ATOM 1655 O O . ALA A 1 211 ? 1.088 -1.945 -3.537 1.00 68.25 211 ALA A O 1
ATOM 1656 N N . ALA A 1 212 ? 3.239 -2.093 -4.179 1.00 70.75 212 ALA A N 1
ATOM 1657 C CA . ALA A 1 212 ? 3.793 -2.236 -2.831 1.00 70.75 212 ALA A CA 1
ATOM 1658 C C . ALA A 1 212 ? 3.588 -0.958 -1.997 1.00 70.75 212 ALA A C 1
ATOM 1660 O O . ALA A 1 212 ? 3.156 -1.040 -0.851 1.00 70.75 212 ALA A O 1
ATOM 1661 N N . ASP A 1 213 ? 3.807 0.215 -2.597 1.00 71.25 213 ASP A N 1
ATOM 1662 C CA . ASP A 1 213 ? 3.594 1.511 -1.937 1.00 71.25 213 ASP A CA 1
ATOM 1663 C C . ASP A 1 213 ? 2.104 1.755 -1.621 1.00 71.25 213 ASP A C 1
ATOM 1665 O O . ASP A 1 213 ? 1.761 2.302 -0.574 1.00 71.25 213 ASP A O 1
ATOM 1669 N N . ILE A 1 214 ? 1.193 1.304 -2.494 1.00 66.94 214 ILE A N 1
ATOM 1670 C CA . ILE A 1 214 ? -0.254 1.338 -2.232 1.00 66.94 214 ILE A CA 1
ATOM 1671 C C . ILE A 1 214 ? -0.627 0.398 -1.079 1.00 66.94 214 ILE A C 1
ATOM 1673 O O . ILE A 1 214 ? -1.452 0.769 -0.248 1.00 66.94 214 ILE A O 1
ATOM 1677 N N . ALA A 1 215 ? -0.064 -0.813 -1.033 1.00 70.12 215 ALA A N 1
ATOM 1678 C CA . ALA A 1 215 ? -0.355 -1.776 0.027 1.00 70.12 215 ALA A CA 1
ATOM 1679 C C . ALA A 1 215 ? 0.103 -1.260 1.402 1.00 70.12 215 ALA A C 1
ATOM 1681 O O . ALA A 1 215 ? -0.657 -1.350 2.361 1.00 70.12 215 ALA A O 1
ATOM 1682 N N . GLU A 1 216 ? 1.291 -0.658 1.477 1.00 71.75 216 GLU A N 1
ATOM 1683 C CA . GLU A 1 216 ? 1.807 -0.041 2.704 1.00 71.75 216 GLU A CA 1
ATOM 1684 C C . GLU A 1 216 ? 0.911 1.122 3.151 1.00 71.75 216 GLU A C 1
ATOM 1686 O O . GLU A 1 216 ? 0.301 1.053 4.215 1.00 71.75 216 GLU A O 1
ATOM 1691 N N . LYS A 1 217 ? 0.723 2.125 2.285 1.00 69.19 217 LYS A N 1
ATOM 1692 C CA . LYS A 1 217 ? 0.002 3.354 2.637 1.00 69.19 217 LYS A CA 1
ATOM 1693 C C . LYS A 1 217 ? -1.486 3.148 2.948 1.00 69.19 217 LYS A C 1
ATOM 1695 O O . LYS A 1 217 ? -2.054 3.875 3.753 1.00 69.19 217 LYS A O 1
ATOM 1700 N N . TYR A 1 218 ? -2.169 2.239 2.249 1.00 65.19 218 TYR A N 1
ATOM 1701 C CA . TYR A 1 218 ? -3.624 2.095 2.403 1.00 65.19 218 TYR A CA 1
ATOM 1702 C C . TYR A 1 218 ? -4.034 0.961 3.328 1.00 65.19 218 TYR A C 1
ATOM 1704 O O . TYR A 1 218 ? -5.040 1.096 4.014 1.00 65.19 218 TYR A O 1
ATOM 1712 N N . VAL A 1 219 ? -3.322 -0.167 3.318 1.00 70.38 219 VAL A N 1
ATOM 1713 C CA . VAL A 1 219 ? -3.776 -1.359 4.045 1.00 70.38 219 VAL A CA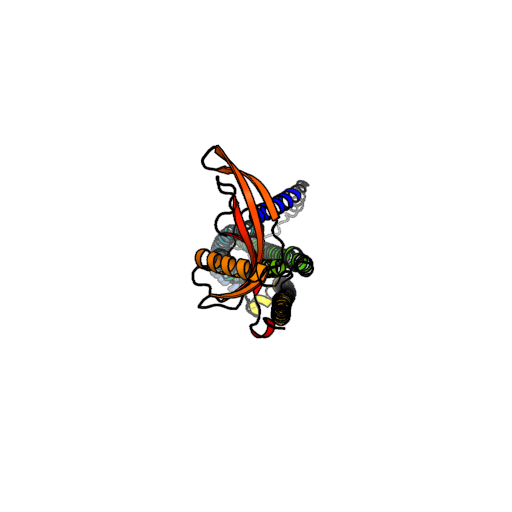 1
ATOM 1714 C C . VAL A 1 219 ? -3.143 -1.428 5.424 1.00 70.38 219 VAL A C 1
ATOM 1716 O O . VAL A 1 219 ? -3.868 -1.635 6.393 1.00 70.38 219 VAL A O 1
ATOM 1719 N N . LEU A 1 220 ? -1.824 -1.232 5.523 1.00 72.88 220 LEU A N 1
ATOM 1720 C CA . LEU A 1 220 ? -1.121 -1.319 6.805 1.00 72.88 220 LEU A CA 1
ATOM 1721 C C . LEU A 1 220 ? -1.446 -0.122 7.694 1.00 72.88 220 LEU A C 1
ATOM 1723 O O . LEU A 1 220 ? -1.950 -0.323 8.794 1.00 72.88 220 LEU A O 1
ATOM 1727 N N . ASP A 1 221 ? -1.285 1.102 7.183 1.00 74.12 221 ASP A N 1
ATOM 1728 C CA . ASP A 1 221 ? -1.547 2.318 7.965 1.00 74.12 221 ASP A CA 1
ATOM 1729 C C . ASP A 1 221 ? -2.995 2.367 8.488 1.00 74.12 221 ASP A C 1
ATOM 1731 O O . ASP A 1 221 ? -3.251 2.755 9.628 1.00 74.12 221 ASP A O 1
ATOM 1735 N N . PHE A 1 222 ? -3.966 1.937 7.676 1.00 70.38 222 PHE A N 1
ATOM 1736 C CA . PHE A 1 222 ? -5.370 1.907 8.086 1.00 70.38 222 PHE A CA 1
ATOM 1737 C C . PHE A 1 222 ? -5.663 0.810 9.102 1.00 70.38 222 PHE A C 1
ATOM 1739 O O . PHE A 1 222 ? -6.333 1.070 10.101 1.00 70.38 222 PHE A O 1
ATOM 1746 N N . ALA A 1 223 ? -5.169 -0.408 8.868 1.00 71.19 223 ALA A N 1
ATOM 1747 C CA . ALA A 1 223 ? -5.349 -1.498 9.814 1.00 71.19 223 ALA A CA 1
ATOM 1748 C C . ALA A 1 223 ? -4.715 -1.152 11.167 1.00 71.19 223 ALA A C 1
ATOM 1750 O O . ALA A 1 223 ? -5.371 -1.305 12.196 1.00 71.19 223 ALA A O 1
ATOM 1751 N N . ASP A 1 224 ? -3.501 -0.601 11.171 1.00 74.75 224 ASP A N 1
ATOM 1752 C CA . ASP A 1 224 ? -2.819 -0.162 12.388 1.00 74.75 224 ASP A CA 1
ATOM 1753 C C . ASP A 1 224 ? -3.583 0.937 13.116 1.00 74.75 224 ASP A C 1
ATOM 1755 O O . ASP A 1 224 ? -3.710 0.890 14.342 1.00 74.75 224 ASP A O 1
ATOM 1759 N N . LEU A 1 225 ? -4.170 1.886 12.387 1.00 71.25 225 LEU A N 1
ATOM 1760 C CA . LEU A 1 225 ? -5.027 2.894 12.995 1.00 71.25 225 LEU A CA 1
ATOM 1761 C C . LEU A 1 225 ? -6.253 2.268 13.665 1.00 71.25 225 LEU A C 1
ATOM 1763 O O . LEU A 1 225 ? -6.548 2.577 14.820 1.00 71.25 225 LEU A O 1
ATOM 1767 N N . LEU A 1 226 ? -6.950 1.355 12.983 1.00 68.62 226 LEU A N 1
ATOM 1768 C CA . LEU A 1 226 ? -8.085 0.645 13.575 1.00 68.62 226 LEU A CA 1
ATOM 1769 C C . LEU A 1 226 ? -7.651 -0.142 14.826 1.00 68.62 226 LEU A C 1
ATOM 1771 O O . LEU A 1 226 ? -8.346 -0.121 15.841 1.00 68.62 226 LEU A O 1
ATOM 1775 N N . LEU A 1 227 ? -6.465 -0.759 14.813 1.00 71.19 227 LEU A N 1
ATOM 1776 C CA . LEU A 1 227 ? -5.888 -1.446 15.976 1.00 71.19 227 LEU A CA 1
ATOM 1777 C C . LEU A 1 227 ? -5.515 -0.505 17.134 1.00 71.19 227 LEU A C 1
ATOM 1779 O O . LEU A 1 227 ? -5.506 -0.938 18.297 1.00 71.19 227 LEU A O 1
ATOM 1783 N N . GLN A 1 228 ? -5.208 0.760 16.845 1.00 68.62 228 GLN A N 1
ATOM 1784 C CA . GLN A 1 228 ? -4.976 1.804 17.845 1.00 68.62 228 GLN A CA 1
ATOM 1785 C C . GLN A 1 228 ? -6.283 2.323 18.456 1.00 68.62 228 GLN A C 1
ATOM 1787 O O . GLN A 1 228 ? -6.294 2.629 19.644 1.00 68.62 228 GLN A O 1
ATOM 1792 N N . ILE A 1 229 ? -7.391 2.328 17.707 1.00 61.56 229 ILE A N 1
ATOM 1793 C CA . ILE A 1 229 ? -8.732 2.700 18.199 1.00 61.56 229 ILE A CA 1
ATOM 1794 C C . ILE A 1 229 ? -9.315 1.616 19.121 1.00 61.56 229 ILE A C 1
ATOM 1796 O O . ILE A 1 229 ? -10.007 1.912 20.088 1.00 61.56 229 ILE A O 1
ATOM 1800 N N . VAL A 1 230 ? -9.030 0.338 18.873 1.00 59.94 230 VAL A N 1
ATOM 1801 C CA . VAL A 1 230 ? -9.576 -0.783 19.666 1.00 59.94 230 VAL A CA 1
ATOM 1802 C C . VAL A 1 230 ? -9.340 -0.663 21.186 1.00 59.94 230 VAL A C 1
ATOM 1804 O O . VAL A 1 230 ? -10.308 -0.814 21.929 1.00 59.94 230 VAL A O 1
ATOM 1807 N N . PRO A 1 231 ? -8.133 -0.367 21.710 1.00 52.22 231 PRO A N 1
ATOM 1808 C CA . PRO A 1 231 ? -7.940 -0.160 23.151 1.00 52.22 231 PRO A CA 1
ATOM 1809 C C . PRO A 1 231 ? -8.702 1.052 23.717 1.00 52.22 231 PRO A C 1
ATOM 1811 O O . PRO A 1 231 ? -8.990 1.072 24.907 1.00 52.22 231 PRO A O 1
ATOM 1814 N N . VAL A 1 232 ? -9.095 2.016 22.882 1.00 49.25 232 VAL A N 1
ATOM 1815 C CA . VAL A 1 232 ? -9.894 3.195 23.276 1.00 49.25 232 VAL A CA 1
ATOM 1816 C C . VAL A 1 232 ? -11.327 2.812 23.649 1.00 49.25 232 VAL A C 1
ATOM 1818 O O . VAL A 1 232 ? -11.999 3.498 24.407 1.00 49.25 232 VAL A O 1
ATOM 1821 N N . THR A 1 233 ? -11.800 1.664 23.166 1.00 51.00 233 THR A N 1
ATOM 1822 C CA . THR A 1 233 ? -13.133 1.149 23.497 1.00 51.00 233 THR A CA 1
ATOM 1823 C C . THR A 1 233 ? -13.185 0.353 24.806 1.00 51.00 233 THR A C 1
ATOM 1825 O O . THR A 1 233 ? -14.256 -0.108 25.183 1.00 51.00 233 THR A O 1
ATOM 1828 N N . PHE A 1 234 ? -12.070 0.168 25.521 1.00 54.84 234 PHE A N 1
ATOM 1829 C CA . PHE A 1 234 ? -12.052 -0.512 26.823 1.00 54.84 234 PHE A CA 1
ATOM 1830 C C . PHE A 1 234 ? -10.821 -0.073 27.643 1.00 54.84 234 PHE A C 1
ATOM 1832 O O . PHE A 1 234 ? -9.757 -0.679 27.495 1.00 54.84 234 PHE A O 1
ATOM 1839 N N . PRO A 1 235 ? -10.926 0.946 28.518 1.00 53.88 235 PRO A N 1
ATOM 1840 C CA . PRO A 1 235 ? -9.795 1.379 29.331 1.00 53.88 235 PRO A CA 1
ATOM 1841 C C . PRO A 1 235 ? -9.349 0.314 30.335 1.00 53.88 235 PRO A C 1
ATOM 1843 O O . PRO A 1 235 ? -10.084 -0.614 30.692 1.00 53.88 235 PRO A O 1
ATOM 1846 N N . GLU A 1 236 ? -8.112 0.457 30.813 1.00 57.59 236 GLU A N 1
ATOM 1847 C CA . GLU A 1 236 ? -7.551 -0.388 31.863 1.00 57.59 236 GLU A CA 1
ATOM 1848 C C . GLU A 1 236 ? -8.247 -0.125 33.205 1.00 57.59 236 GLU A C 1
ATOM 1850 O O . GLU A 1 236 ? -7.828 0.719 33.989 1.00 57.59 236 GLU A O 1
ATOM 1855 N N . LEU A 1 237 ? -9.312 -0.878 33.489 1.00 57.09 237 LEU A N 1
ATOM 1856 C CA . LEU A 1 237 ? -9.920 -0.913 34.821 1.00 57.09 237 LEU A CA 1
ATOM 1857 C C . LEU A 1 237 ? -8.936 -1.473 35.867 1.00 57.09 237 LEU A C 1
ATOM 1859 O O . LEU A 1 237 ? -8.105 -2.346 35.566 1.00 57.09 237 LEU A O 1
ATOM 1863 N N . SER A 1 238 ? -9.052 -1.015 37.115 1.00 60.84 238 SER A N 1
ATOM 1864 C CA . SER A 1 238 ? -8.320 -1.579 38.255 1.00 60.84 238 SER A CA 1
ATOM 1865 C C . SER A 1 238 ? -8.730 -3.040 38.510 1.00 60.84 238 SER A C 1
ATOM 1867 O O . SER A 1 238 ? -9.775 -3.499 38.056 1.00 60.84 238 SER A O 1
ATOM 1869 N N . LEU A 1 239 ? -7.901 -3.811 39.223 1.00 62.25 239 LEU A N 1
ATOM 1870 C CA . LEU A 1 239 ? -8.217 -5.206 39.585 1.00 62.25 239 LEU A CA 1
ATOM 1871 C C . LEU A 1 239 ? -9.526 -5.339 40.382 1.00 62.25 239 LEU A C 1
ATOM 1873 O O . LEU A 1 239 ? -10.238 -6.323 40.210 1.00 62.25 239 LEU A O 1
ATOM 1877 N N . GLU A 1 240 ? -9.848 -4.344 41.205 1.00 61.56 240 GLU A N 1
ATOM 1878 C CA . GLU A 1 240 ? -11.083 -4.292 41.995 1.00 61.56 240 GLU A CA 1
ATOM 1879 C C . GLU A 1 240 ? -12.293 -4.007 41.099 1.00 61.56 240 GLU A C 1
ATOM 1881 O O . GLU A 1 240 ? -13.267 -4.752 41.135 1.00 61.56 240 GLU A O 1
ATOM 1886 N N . GLN A 1 241 ? -12.180 -3.038 40.185 1.00 61.75 241 GLN A N 1
ATOM 1887 C CA . GLN A 1 241 ? -13.216 -2.749 39.186 1.00 61.75 241 GLN A CA 1
ATOM 1888 C C . GLN A 1 241 ? -13.460 -3.942 38.247 1.00 61.75 241 GLN A C 1
ATOM 1890 O O . GLN A 1 241 ? -14.587 -4.206 37.847 1.00 61.75 241 GLN A O 1
ATOM 1895 N N . LYS A 1 242 ? -12.417 -4.713 37.916 1.00 61.47 242 LYS A N 1
ATOM 1896 C CA . LYS A 1 242 ? -12.528 -5.927 37.088 1.00 61.47 242 LYS A CA 1
ATOM 1897 C C . LYS A 1 242 ? -13.311 -7.050 37.768 1.00 61.47 242 LYS A C 1
ATOM 1899 O O . LYS A 1 242 ? -13.957 -7.833 37.077 1.00 61.47 242 LYS A O 1
ATOM 1904 N N . ALA A 1 243 ? -13.248 -7.143 39.097 1.00 64.31 243 ALA A N 1
ATOM 1905 C CA . ALA A 1 243 ? -13.954 -8.171 39.859 1.00 64.31 243 ALA A CA 1
ATOM 1906 C C . ALA A 1 243 ? -15.476 -7.948 39.872 1.00 64.31 243 ALA A C 1
ATOM 1908 O O . ALA A 1 243 ? -16.230 -8.912 39.987 1.00 64.31 243 ALA A O 1
ATOM 1909 N N . GLU A 1 244 ? -15.920 -6.701 39.697 1.00 58.75 244 GLU A N 1
ATOM 1910 C CA . GLU A 1 244 ? -17.340 -6.342 39.624 1.00 58.75 244 GLU A CA 1
ATOM 1911 C C . GLU A 1 244 ? -17.971 -6.660 38.252 1.00 58.75 244 GLU A C 1
ATOM 1913 O O . GLU A 1 244 ? -19.193 -6.744 38.153 1.00 58.75 244 GLU A O 1
ATOM 1918 N N . PHE A 1 245 ? -17.162 -6.924 37.210 1.00 62.75 245 PHE A N 1
ATOM 1919 C CA . PHE A 1 245 ? -17.631 -7.138 35.829 1.00 62.75 245 PHE A CA 1
ATOM 1920 C C . PHE A 1 245 ? -16.976 -8.347 35.136 1.00 62.75 245 PHE A C 1
ATOM 1922 O O . PHE A 1 245 ? -16.178 -8.180 34.208 1.00 62.75 245 PHE A O 1
ATOM 1929 N N . PRO A 1 246 ? -17.327 -9.594 35.499 1.00 66.12 246 PRO A N 1
ATOM 1930 C CA . PRO A 1 246 ? -16.752 -10.785 34.861 1.00 66.12 246 PRO A CA 1
ATOM 1931 C C . PRO A 1 246 ? -16.990 -10.830 33.337 1.00 66.12 246 PRO A C 1
ATOM 1933 O O . PRO A 1 246 ? -16.100 -11.217 32.577 1.00 66.12 246 PRO A O 1
ATOM 1936 N N . GLU A 1 247 ? -18.142 -10.343 32.869 1.00 62.56 247 GLU A N 1
ATOM 1937 C CA . GLU A 1 247 ? -18.489 -10.246 31.442 1.00 62.56 247 GLU A CA 1
ATOM 1938 C C . GLU A 1 247 ? -17.638 -9.224 30.665 1.00 62.56 247 GLU A C 1
ATOM 1940 O O . GLU A 1 247 ? -17.571 -9.264 29.430 1.00 62.56 247 GLU A O 1
ATOM 1945 N N . PHE A 1 248 ? -17.016 -8.276 31.371 1.00 63.44 248 PHE A N 1
ATOM 1946 C CA . PHE A 1 248 ? -16.102 -7.291 30.799 1.00 63.44 248 PHE A CA 1
ATOM 1947 C C . PHE A 1 248 ? -14.729 -7.910 30.556 1.00 63.44 248 PHE A C 1
ATOM 1949 O O . PHE A 1 248 ? -14.142 -7.699 29.499 1.00 63.44 248 PHE A O 1
ATOM 1956 N N . GLU A 1 249 ? -14.229 -8.728 31.486 1.00 66.62 249 GLU A N 1
ATOM 1957 C CA . GLU A 1 249 ? -12.946 -9.420 31.316 1.00 66.62 249 GLU A CA 1
ATOM 1958 C C . GLU A 1 249 ? -12.980 -10.452 30.186 1.00 66.62 249 GLU A C 1
ATOM 1960 O O . GLU A 1 249 ? -12.015 -10.557 29.427 1.00 66.62 249 GLU A O 1
ATOM 1965 N N . GLU A 1 250 ? -14.084 -11.182 30.017 1.00 69.81 250 GLU A N 1
ATOM 1966 C CA . GLU A 1 250 ? -14.224 -12.121 28.899 1.00 69.81 250 GLU A CA 1
ATOM 1967 C C . GLU A 1 250 ? -14.235 -11.400 27.542 1.00 69.81 250 GLU A C 1
ATOM 1969 O O . GLU A 1 250 ? -13.513 -11.790 26.614 1.00 69.81 250 GLU A O 1
ATOM 1974 N N . ALA A 1 251 ? -14.981 -10.296 27.438 1.00 66.88 251 ALA A N 1
ATOM 1975 C CA . ALA A 1 251 ? -14.990 -9.469 26.238 1.00 66.88 251 ALA A CA 1
ATOM 1976 C C . ALA A 1 251 ? -13.611 -8.855 25.972 1.00 66.88 251 ALA A C 1
ATOM 1978 O O . ALA A 1 251 ? -13.077 -8.990 24.872 1.00 66.88 251 ALA A O 1
ATOM 1979 N N . ARG A 1 252 ? -12.977 -8.265 26.992 1.00 69.06 252 ARG A N 1
ATOM 1980 C CA . ARG A 1 252 ? -11.633 -7.683 26.896 1.00 69.06 252 ARG A CA 1
ATOM 1981 C C . ARG A 1 252 ? -10.605 -8.714 26.446 1.00 69.06 252 ARG A C 1
ATOM 1983 O O . ARG A 1 252 ? -9.802 -8.423 25.562 1.00 69.06 252 ARG A O 1
ATOM 1990 N N . ARG A 1 253 ? -10.642 -9.928 27.002 1.00 74.75 253 ARG A N 1
ATOM 1991 C CA . ARG A 1 253 ? -9.756 -11.031 26.607 1.00 74.75 253 ARG A CA 1
ATOM 1992 C C . ARG A 1 253 ? -9.960 -11.407 25.143 1.00 74.75 253 ARG A C 1
ATOM 1994 O O . ARG A 1 253 ? -8.977 -11.517 24.414 1.00 74.75 253 ARG A O 1
ATOM 2001 N N . THR A 1 254 ? -11.211 -11.556 24.714 1.00 76.44 254 THR A N 1
ATOM 2002 C CA . THR A 1 254 ? -11.557 -11.874 23.320 1.00 76.44 254 THR A CA 1
ATOM 2003 C C . THR A 1 254 ? -11.061 -10.782 22.367 1.00 76.44 254 THR A C 1
ATOM 2005 O O . THR A 1 254 ? -10.411 -11.077 21.363 1.00 76.44 254 THR A O 1
ATOM 2008 N N . HIS A 1 255 ? -11.280 -9.509 22.709 1.00 72.06 255 HIS A N 1
ATOM 2009 C CA . HIS A 1 255 ? -10.791 -8.369 21.931 1.00 72.06 255 HIS A CA 1
ATOM 2010 C C . HIS A 1 255 ? -9.267 -8.319 21.868 1.00 72.06 255 HIS A C 1
ATOM 2012 O O . HIS A 1 255 ? -8.702 -8.118 20.795 1.00 72.06 255 HIS A O 1
ATOM 2018 N N . TRP A 1 256 ? -8.591 -8.532 22.995 1.00 76.19 256 TRP A N 1
ATOM 2019 C CA . TRP A 1 256 ? -7.136 -8.523 23.054 1.00 76.19 256 TRP A CA 1
ATOM 2020 C C . TRP A 1 256 ? -6.532 -9.645 22.207 1.00 76.19 256 TRP A C 1
ATOM 2022 O O . TRP A 1 256 ? -5.631 -9.388 21.413 1.00 76.19 256 TRP A O 1
ATOM 2032 N N . GLN A 1 257 ? -7.080 -10.861 22.287 1.00 80.88 257 GLN A N 1
ATOM 2033 C CA . GLN A 1 257 ? -6.672 -11.977 21.426 1.00 80.88 257 GLN A CA 1
ATOM 2034 C C . GLN A 1 257 ? -6.873 -11.651 19.942 1.00 80.88 257 GLN A C 1
ATOM 2036 O O . GLN A 1 257 ? -5.991 -11.909 19.122 1.00 80.88 257 GLN A O 1
ATOM 2041 N N . ARG A 1 258 ? -8.007 -11.034 19.588 1.00 79.75 258 ARG A N 1
ATOM 2042 C CA . ARG A 1 258 ? -8.290 -10.630 18.206 1.00 79.75 258 ARG A CA 1
ATOM 2043 C C . ARG A 1 258 ? -7.322 -9.552 17.714 1.00 79.75 258 ARG A C 1
ATOM 2045 O O . ARG A 1 258 ? -6.787 -9.685 16.618 1.00 79.75 258 ARG A O 1
ATOM 2052 N N . LYS A 1 259 ? -7.041 -8.539 18.540 1.00 77.88 259 LYS A N 1
ATOM 2053 C CA . LYS A 1 259 ? -6.045 -7.495 18.264 1.00 77.88 259 LYS A CA 1
ATOM 2054 C C . LYS A 1 259 ? -4.653 -8.087 18.042 1.00 77.88 259 LYS A C 1
ATOM 2056 O O . LYS A 1 259 ? -3.976 -7.695 17.099 1.00 77.88 259 LYS A O 1
ATOM 2061 N N . GLN A 1 260 ? -4.231 -9.036 18.877 1.00 82.00 260 GLN A N 1
ATOM 2062 C CA . GLN A 1 260 ? -2.944 -9.711 18.702 1.00 82.00 260 GLN A CA 1
ATOM 2063 C C . GLN A 1 260 ? -2.867 -10.504 17.398 1.00 82.00 260 GLN A C 1
ATOM 2065 O O . GLN A 1 260 ? -1.863 -10.417 16.696 1.00 82.00 260 GLN A O 1
ATOM 2070 N N . SER A 1 261 ? -3.925 -11.249 17.061 1.00 83.06 261 SER A N 1
ATOM 2071 C CA . SER A 1 261 ? -3.997 -11.990 15.797 1.00 83.06 261 SER A CA 1
ATOM 2072 C C . SER A 1 261 ? -3.850 -11.056 14.598 1.00 83.06 261 SER A C 1
ATOM 2074 O O . SER A 1 261 ? -3.077 -11.351 13.692 1.00 83.06 261 SER A O 1
ATOM 2076 N N . LEU A 1 262 ? -4.547 -9.918 14.620 1.00 79.19 262 LEU A N 1
ATOM 2077 C CA . LEU A 1 262 ? -4.474 -8.919 13.556 1.00 79.19 262 LEU A CA 1
ATOM 2078 C C . LEU A 1 262 ? -3.102 -8.255 13.472 1.00 79.19 262 LEU A C 1
ATOM 2080 O O . LEU A 1 262 ? -2.563 -8.141 12.382 1.00 79.19 262 LEU A O 1
ATOM 2084 N N . SER A 1 263 ? -2.500 -7.887 14.606 1.00 80.94 263 SER A N 1
ATOM 2085 C CA . SER A 1 263 ? -1.136 -7.339 14.633 1.00 80.94 263 SER A CA 1
ATOM 2086 C C . SER A 1 263 ? -0.136 -8.296 13.978 1.00 80.94 263 SER A C 1
ATOM 2088 O O . SER A 1 263 ? 0.688 -7.875 13.174 1.00 80.94 263 SER A O 1
ATOM 2090 N N . LEU A 1 264 ? -0.244 -9.598 14.263 1.00 85.19 264 LEU A N 1
ATOM 2091 C CA . LEU A 1 264 ? 0.604 -10.615 13.643 1.00 85.19 264 LEU A CA 1
ATOM 2092 C C . LEU A 1 264 ? 0.363 -10.734 12.126 1.00 85.19 264 LEU A C 1
ATOM 2094 O O . LEU A 1 264 ? 1.285 -11.044 11.372 1.00 85.19 264 LEU A O 1
ATOM 2098 N N . GLU A 1 265 ? -0.873 -10.548 11.663 1.00 81.81 265 GLU A N 1
ATOM 2099 C CA . GLU A 1 265 ? -1.201 -10.532 10.233 1.00 81.81 265 GLU A CA 1
A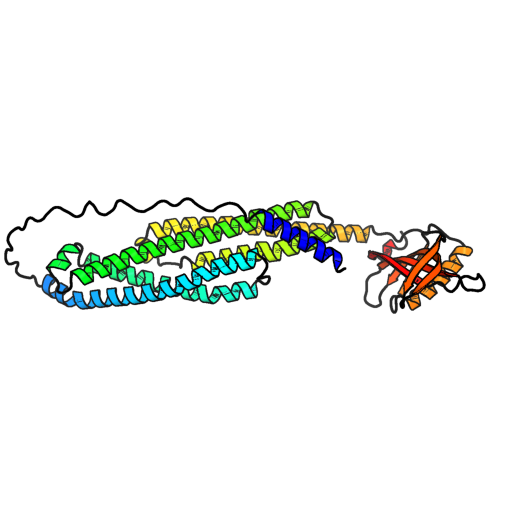TOM 2100 C C . GLU A 1 265 ? -0.651 -9.287 9.533 1.00 81.81 265 GLU A C 1
ATOM 2102 O O . GLU A 1 265 ? -0.038 -9.425 8.471 1.00 81.81 265 GLU A O 1
ATOM 2107 N N . THR A 1 266 ? -0.775 -8.109 10.150 1.00 81.12 266 THR A N 1
ATOM 2108 C CA . THR A 1 266 ? -0.143 -6.867 9.687 1.00 81.12 266 THR A CA 1
ATOM 2109 C C . THR A 1 266 ? 1.368 -7.055 9.523 1.00 81.12 266 THR A C 1
ATOM 2111 O O . THR A 1 266 ? 1.904 -6.776 8.448 1.00 81.12 266 THR A O 1
ATOM 2114 N N . ASP A 1 267 ? 2.047 -7.625 10.524 1.00 83.69 267 ASP A N 1
ATOM 2115 C CA . ASP A 1 267 ? 3.494 -7.882 10.477 1.00 83.69 267 ASP A CA 1
ATOM 2116 C C . ASP A 1 267 ? 3.886 -8.800 9.306 1.00 83.69 267 ASP A C 1
ATOM 2118 O O . ASP A 1 267 ? 4.894 -8.576 8.629 1.00 83.69 267 ASP A O 1
ATOM 2122 N N . LYS A 1 268 ? 3.077 -9.829 9.014 1.00 83.50 268 LYS A N 1
ATOM 2123 C CA . LYS A 1 268 ? 3.307 -10.728 7.868 1.00 83.50 268 LYS A CA 1
ATOM 2124 C C . LYS A 1 268 ? 3.185 -9.996 6.534 1.00 83.50 268 LYS A C 1
ATOM 2126 O O . LYS A 1 268 ? 4.002 -10.219 5.640 1.00 83.50 268 LYS A O 1
ATOM 2131 N N . VAL A 1 269 ? 2.174 -9.139 6.386 1.00 81.31 269 VAL A N 1
ATOM 2132 C CA . VAL A 1 269 ? 1.975 -8.330 5.173 1.00 81.31 269 VAL A CA 1
ATOM 2133 C C . VAL A 1 269 ? 3.131 -7.340 5.003 1.00 81.31 269 VAL A C 1
ATOM 2135 O O . VAL A 1 269 ? 3.685 -7.239 3.907 1.00 81.31 269 VAL A O 1
ATOM 2138 N N . ALA A 1 270 ? 3.559 -6.678 6.081 1.00 82.75 270 ALA A N 1
ATOM 2139 C CA . ALA A 1 270 ? 4.709 -5.776 6.074 1.00 82.75 270 ALA A CA 1
ATOM 2140 C C . ALA A 1 270 ? 6.004 -6.492 5.652 1.00 82.75 270 ALA A C 1
ATOM 2142 O O . ALA A 1 270 ? 6.738 -6.004 4.787 1.00 82.75 270 ALA A O 1
ATOM 2143 N N . ALA A 1 271 ? 6.254 -7.692 6.184 1.00 86.44 271 ALA A N 1
ATOM 2144 C CA . ALA A 1 271 ? 7.398 -8.512 5.792 1.00 86.44 271 ALA A CA 1
ATOM 2145 C C . ALA A 1 271 ? 7.363 -8.894 4.299 1.00 86.44 271 ALA A C 1
ATOM 2147 O O . ALA A 1 271 ? 8.389 -8.821 3.620 1.00 86.44 271 ALA A O 1
ATOM 2148 N N . ALA A 1 272 ? 6.190 -9.241 3.760 1.00 83.25 272 ALA A N 1
ATOM 2149 C CA . ALA A 1 272 ? 6.028 -9.549 2.339 1.00 83.25 272 ALA A CA 1
ATOM 2150 C C . ALA A 1 272 ? 6.302 -8.326 1.441 1.00 83.25 272 ALA A C 1
ATOM 2152 O O . ALA A 1 272 ? 6.997 -8.440 0.428 1.00 83.25 272 ALA A O 1
ATOM 2153 N N . ILE A 1 273 ? 5.824 -7.136 1.827 1.00 80.50 273 ILE A N 1
ATOM 2154 C CA . ILE A 1 273 ? 6.122 -5.876 1.122 1.00 80.50 273 ILE A CA 1
ATOM 2155 C C . ILE A 1 273 ? 7.631 -5.605 1.115 1.00 80.50 273 ILE A C 1
ATOM 2157 O O . ILE A 1 273 ? 8.201 -5.291 0.065 1.00 80.50 273 ILE A O 1
ATOM 2161 N N . ALA A 1 274 ? 8.294 -5.765 2.263 1.00 84.50 274 ALA A N 1
ATOM 2162 C CA . ALA A 1 274 ? 9.739 -5.595 2.375 1.00 84.50 274 ALA A CA 1
ATOM 2163 C C . ALA A 1 274 ? 10.504 -6.584 1.476 1.00 84.50 274 ALA A C 1
ATOM 2165 O O . ALA A 1 274 ? 11.446 -6.189 0.784 1.00 84.50 274 ALA A O 1
ATOM 2166 N N . GLN A 1 275 ? 10.062 -7.842 1.412 1.00 86.25 275 GLN A N 1
ATOM 2167 C CA . GLN A 1 275 ? 10.640 -8.851 0.525 1.00 86.25 275 GLN A CA 1
ATOM 2168 C C . GLN A 1 275 ? 10.494 -8.468 -0.955 1.00 86.25 275 GLN A C 1
ATOM 2170 O O . GLN A 1 275 ? 11.474 -8.527 -1.699 1.00 86.25 275 GLN A O 1
ATOM 2175 N N . ILE A 1 276 ? 9.305 -8.034 -1.389 1.00 81.44 276 ILE A N 1
ATOM 2176 C CA . ILE A 1 276 ? 9.071 -7.581 -2.771 1.00 81.44 276 ILE A CA 1
ATOM 2177 C C . ILE A 1 276 ? 9.987 -6.399 -3.108 1.00 81.44 276 ILE A C 1
ATOM 2179 O O . ILE A 1 276 ? 10.588 -6.372 -4.183 1.00 81.44 276 ILE A O 1
ATOM 2183 N N . ARG A 1 277 ? 10.143 -5.436 -2.191 1.00 82.62 277 ARG A N 1
ATOM 2184 C CA . ARG A 1 277 ? 11.071 -4.308 -2.367 1.00 82.62 277 ARG A CA 1
ATOM 2185 C C . ARG A 1 277 ? 12.515 -4.780 -2.529 1.00 82.62 277 ARG A C 1
ATOM 2187 O O . ARG A 1 277 ? 13.182 -4.330 -3.459 1.00 82.62 277 ARG A O 1
ATOM 2194 N N . GLY A 1 278 ? 12.967 -5.712 -1.690 1.00 84.12 278 GLY A N 1
ATOM 2195 C CA . GLY A 1 278 ? 14.292 -6.328 -1.808 1.00 84.12 278 GLY A CA 1
ATOM 2196 C C . GLY A 1 278 ? 14.511 -6.965 -3.182 1.00 84.12 278 GLY A C 1
ATOM 2197 O O . GLY A 1 278 ? 15.468 -6.628 -3.874 1.00 84.12 278 GLY A O 1
ATOM 2198 N N . GLN A 1 279 ? 13.556 -7.778 -3.641 1.00 83.88 279 GLN A N 1
ATOM 2199 C CA . GLN A 1 279 ? 13.603 -8.408 -4.966 1.00 83.88 279 GLN A CA 1
ATOM 2200 C C . GLN A 1 279 ? 13.636 -7.390 -6.115 1.00 83.88 279 GLN A C 1
ATOM 2202 O O . GLN A 1 279 ? 14.311 -7.612 -7.119 1.00 83.88 279 GLN A O 1
ATOM 2207 N N . ILE A 1 280 ? 12.910 -6.271 -6.002 1.00 81.31 280 ILE A N 1
ATOM 2208 C CA . ILE A 1 280 ? 12.933 -5.201 -7.011 1.00 81.31 280 ILE A CA 1
ATOM 2209 C C . ILE A 1 280 ? 14.323 -4.563 -7.081 1.00 81.31 280 ILE A C 1
ATOM 2211 O O . ILE A 1 280 ? 14.830 -4.346 -8.183 1.00 81.31 280 ILE A O 1
ATOM 2215 N N . VAL A 1 281 ? 14.935 -4.274 -5.930 1.00 83.81 281 VAL A N 1
ATOM 2216 C CA . VAL A 1 281 ? 16.278 -3.683 -5.854 1.00 83.81 281 VAL A CA 1
ATOM 2217 C C . VAL A 1 281 ? 17.322 -4.644 -6.418 1.00 83.81 281 VAL A C 1
ATOM 2219 O O . VAL A 1 281 ? 18.109 -4.240 -7.271 1.00 83.81 281 VAL A O 1
ATOM 2222 N N . GLU A 1 282 ? 17.287 -5.918 -6.029 1.00 83.62 282 GLU A N 1
ATOM 2223 C CA . GLU A 1 282 ? 18.185 -6.949 -6.564 1.00 83.62 282 GLU A CA 1
ATOM 2224 C C . GLU A 1 282 ? 18.020 -7.116 -8.076 1.00 83.62 282 GLU A C 1
ATOM 2226 O O . GLU A 1 282 ? 19.003 -7.124 -8.816 1.00 83.62 282 GLU A O 1
ATOM 2231 N N . ALA A 1 283 ? 16.781 -7.183 -8.572 1.00 83.38 283 ALA A N 1
ATOM 2232 C CA . ALA A 1 283 ? 16.520 -7.297 -10.002 1.00 83.38 283 ALA A CA 1
ATOM 2233 C C . ALA A 1 283 ? 16.993 -6.059 -10.779 1.00 83.38 283 ALA A C 1
ATOM 2235 O O . ALA A 1 283 ? 17.456 -6.193 -11.913 1.00 83.38 283 ALA A O 1
ATOM 2236 N N . ALA A 1 284 ? 16.869 -4.861 -10.202 1.00 82.69 284 ALA A N 1
ATOM 2237 C CA . ALA A 1 284 ? 17.396 -3.634 -10.793 1.00 82.69 284 ALA A CA 1
ATOM 2238 C C . ALA A 1 284 ? 18.931 -3.645 -10.818 1.00 82.69 284 ALA A C 1
ATOM 2240 O O . ALA A 1 284 ? 19.519 -3.340 -11.855 1.00 82.69 284 ALA A O 1
ATOM 2241 N N . HIS A 1 285 ? 19.568 -4.069 -9.725 1.00 85.12 285 HIS A N 1
ATOM 2242 C CA . HIS A 1 285 ? 21.018 -4.200 -9.634 1.00 85.12 285 HIS A CA 1
ATOM 2243 C C . HIS A 1 285 ? 21.553 -5.204 -10.659 1.00 85.12 285 HIS A C 1
ATOM 2245 O O . HIS A 1 285 ? 22.388 -4.854 -11.486 1.00 85.12 285 HIS A O 1
ATOM 2251 N N . HIS A 1 286 ? 20.968 -6.401 -10.718 1.00 84.56 286 HIS A N 1
ATOM 2252 C CA . HIS A 1 286 ? 21.346 -7.426 -11.685 1.00 84.56 286 HIS A CA 1
ATOM 2253 C C . HIS A 1 286 ? 21.138 -6.962 -13.137 1.00 84.56 286 HIS A C 1
ATOM 2255 O O . HIS A 1 286 ? 21.939 -7.280 -14.017 1.00 84.56 286 HIS A O 1
ATOM 2261 N N . ARG A 1 287 ? 20.076 -6.192 -13.427 1.00 85.56 287 ARG A N 1
ATOM 2262 C CA . ARG A 1 287 ? 19.895 -5.576 -14.754 1.00 85.56 287 ARG A CA 1
ATOM 2263 C C . ARG A 1 287 ? 20.988 -4.564 -15.061 1.00 85.56 287 ARG A C 1
ATOM 2265 O O . ARG A 1 287 ? 21.483 -4.572 -16.178 1.00 85.56 287 ARG A O 1
ATOM 2272 N N . LEU A 1 288 ? 21.364 -3.724 -14.104 1.00 87.25 288 LEU A N 1
ATOM 2273 C CA . LEU A 1 288 ? 22.411 -2.718 -14.270 1.00 87.25 288 LEU A CA 1
ATOM 2274 C C . LEU A 1 288 ? 23.797 -3.362 -14.477 1.00 87.25 288 LEU A C 1
ATOM 2276 O O . LEU A 1 288 ? 24.530 -2.976 -15.391 1.00 87.25 288 LEU A O 1
ATOM 2280 N N . GLU A 1 289 ? 24.125 -4.395 -13.698 1.00 89.12 289 GLU A N 1
ATOM 2281 C CA . GLU A 1 289 ? 25.364 -5.178 -13.817 1.00 89.12 289 GLU A CA 1
ATOM 2282 C C . GLU A 1 289 ? 25.471 -5.918 -15.159 1.00 89.12 289 GLU A C 1
ATOM 2284 O O . GLU A 1 289 ? 26.562 -6.050 -15.725 1.00 89.12 289 GLU A O 1
ATOM 2289 N N . ASN A 1 290 ? 24.340 -6.371 -15.706 1.00 88.19 290 ASN A N 1
ATOM 2290 C CA . ASN A 1 290 ? 24.287 -7.103 -16.972 1.00 88.19 290 ASN A CA 1
ATOM 2291 C C . ASN A 1 290 ? 23.917 -6.247 -18.185 1.00 88.19 290 ASN A C 1
ATOM 2293 O O . ASN A 1 290 ? 24.036 -6.726 -19.312 1.00 88.19 290 ASN A O 1
ATOM 2297 N N . ALA A 1 291 ? 23.511 -4.990 -17.996 1.00 90.06 291 ALA A N 1
ATOM 2298 C CA . ALA A 1 291 ? 23.277 -4.059 -19.090 1.00 90.06 291 ALA A CA 1
ATOM 2299 C C . ALA A 1 291 ? 24.560 -3.941 -19.913 1.00 90.06 291 ALA A C 1
ATOM 2301 O O . ALA A 1 291 ? 25.647 -3.855 -19.349 1.00 90.06 291 ALA A O 1
ATOM 2302 N N . ARG A 1 292 ? 24.455 -3.972 -21.240 1.00 93.12 292 ARG A N 1
ATOM 2303 C CA . ARG A 1 292 ? 25.586 -3.816 -22.164 1.00 93.12 292 ARG A CA 1
ATOM 2304 C C . ARG A 1 292 ? 25.250 -2.739 -23.169 1.00 93.12 292 ARG A C 1
ATOM 2306 O O . ARG A 1 292 ? 24.089 -2.602 -23.563 1.00 93.12 292 ARG A O 1
ATOM 2313 N N . PHE A 1 293 ? 26.258 -1.978 -23.586 1.00 95.25 293 PHE A N 1
ATOM 2314 C CA . PHE A 1 293 ? 26.041 -1.021 -24.657 1.00 95.25 293 PHE A CA 1
ATOM 2315 C C . PHE A 1 293 ? 25.811 -1.796 -25.964 1.00 95.25 293 PHE A C 1
ATOM 2317 O O . PHE A 1 293 ? 26.633 -2.648 -26.311 1.00 95.25 293 PHE A O 1
ATOM 2324 N N . PRO A 1 294 ? 24.707 -1.554 -26.692 1.00 94.25 294 PRO A N 1
ATOM 2325 C CA . PRO A 1 294 ? 24.401 -2.333 -27.884 1.00 94.25 294 PRO A CA 1
ATOM 2326 C C . PRO A 1 294 ? 25.491 -2.197 -28.948 1.00 94.25 294 PRO A C 1
ATOM 2328 O O . PRO A 1 294 ? 25.953 -1.091 -29.239 1.00 94.25 294 PRO A O 1
ATOM 2331 N N . ARG A 1 295 ? 25.884 -3.313 -29.568 1.00 92.81 295 ARG A N 1
ATOM 2332 C CA . ARG A 1 295 ? 26.859 -3.301 -30.667 1.00 92.81 295 ARG A CA 1
ATOM 2333 C C . ARG A 1 295 ? 26.256 -2.644 -31.915 1.00 92.81 295 ARG A C 1
ATOM 2335 O O . ARG A 1 295 ? 25.070 -2.859 -32.170 1.00 92.81 295 ARG A O 1
ATOM 2342 N N . PRO A 1 296 ? 27.041 -1.865 -32.680 1.00 92.75 296 PRO A N 1
ATOM 2343 C CA . PRO A 1 296 ? 26.551 -1.259 -33.909 1.00 92.75 296 PRO A CA 1
ATOM 2344 C C . PRO A 1 296 ? 26.222 -2.354 -34.923 1.00 92.75 296 PRO A C 1
ATOM 2346 O O . PRO A 1 296 ? 27.031 -3.252 -35.161 1.00 92.75 296 PRO A O 1
ATOM 2349 N N . ALA A 1 297 ? 25.032 -2.280 -35.514 1.00 93.38 297 ALA A N 1
ATOM 2350 C CA . ALA A 1 297 ? 24.655 -3.134 -36.640 1.00 93.38 297 ALA A CA 1
ATOM 2351 C C . ALA A 1 297 ? 25.233 -2.602 -37.963 1.00 93.38 297 ALA A C 1
ATOM 2353 O O . ALA A 1 297 ? 25.402 -3.359 -38.917 1.00 93.38 297 ALA A O 1
ATOM 2354 N N . TYR A 1 298 ? 25.562 -1.309 -37.995 1.00 93.31 298 TYR A N 1
ATOM 2355 C CA . TYR A 1 298 ? 26.063 -0.584 -39.154 1.00 93.31 298 TYR A CA 1
ATOM 2356 C C . TYR A 1 298 ? 27.344 0.166 -38.773 1.00 93.31 298 TYR A C 1
ATOM 2358 O O . TYR A 1 298 ? 27.343 0.927 -37.806 1.00 93.31 298 TYR A O 1
ATOM 2366 N N . ALA A 1 299 ? 28.440 -0.084 -39.495 1.00 88.94 299 ALA A N 1
ATOM 2367 C CA . ALA A 1 299 ? 29.764 0.480 -39.223 1.00 88.94 299 ALA A CA 1
ATOM 2368 C C . ALA A 1 299 ? 30.574 0.668 -40.520 1.00 88.94 299 ALA A C 1
ATOM 2370 O O . ALA A 1 299 ? 30.295 0.019 -41.530 1.00 88.94 299 ALA A O 1
ATOM 2371 N N . GLY A 1 300 ? 31.592 1.532 -40.483 1.00 88.00 300 GLY A N 1
ATOM 2372 C CA . GLY A 1 300 ? 32.462 1.861 -41.619 1.00 88.00 300 GLY A CA 1
ATOM 2373 C C . GLY A 1 300 ? 32.314 3.316 -42.075 1.00 88.00 300 GLY A C 1
ATOM 2374 O O . GLY A 1 300 ? 31.449 4.034 -41.587 1.00 88.00 300 GLY A O 1
ATOM 2375 N N . ALA A 1 301 ? 33.134 3.736 -43.045 1.00 86.94 301 ALA A N 1
ATOM 2376 C CA . ALA A 1 301 ? 33.302 5.148 -43.420 1.00 86.94 301 ALA A CA 1
ATOM 2377 C C . ALA A 1 301 ? 31.995 5.892 -43.768 1.00 86.94 301 ALA A C 1
ATOM 2379 O O . ALA A 1 301 ? 31.865 7.080 -43.481 1.00 86.94 301 ALA A O 1
ATOM 2380 N N . GLU A 1 302 ? 31.021 5.204 -44.372 1.00 88.94 302 GLU A N 1
ATOM 2381 C CA . GLU A 1 302 ? 29.687 5.761 -44.642 1.00 88.94 302 GLU A CA 1
ATOM 2382 C C . GLU A 1 302 ? 28.942 6.113 -43.344 1.00 88.94 302 GLU A C 1
ATOM 2384 O O . GLU A 1 302 ? 28.364 7.191 -43.213 1.00 88.94 302 GLU A O 1
ATOM 2389 N N . TRP A 1 303 ? 28.992 5.218 -42.361 1.00 92.56 303 TRP A N 1
ATOM 2390 C CA . TRP A 1 303 ? 28.294 5.349 -41.087 1.00 92.56 303 TRP A CA 1
ATOM 2391 C C . TRP A 1 303 ? 29.011 6.300 -40.126 1.00 92.56 303 TRP A C 1
ATOM 2393 O O . TRP A 1 303 ? 28.343 6.964 -39.339 1.00 92.56 303 TRP A O 1
ATOM 2403 N N . ASP A 1 304 ? 30.330 6.472 -40.259 1.00 92.88 304 ASP A N 1
ATOM 2404 C CA . ASP A 1 304 ? 31.100 7.471 -39.505 1.00 92.88 304 ASP A CA 1
ATOM 2405 C C . ASP A 1 304 ? 30.604 8.904 -39.785 1.00 92.88 304 ASP A C 1
ATOM 2407 O O . ASP A 1 304 ? 30.532 9.747 -38.885 1.00 92.88 304 ASP A O 1
ATOM 2411 N N . ALA A 1 305 ? 30.214 9.193 -41.033 1.00 92.62 305 ALA A N 1
ATOM 2412 C CA . ALA A 1 305 ? 29.601 10.472 -41.388 1.00 92.62 305 ALA A CA 1
ATOM 2413 C C . ALA A 1 305 ? 28.245 10.653 -40.684 1.00 92.62 305 ALA A C 1
ATOM 2415 O O . ALA A 1 305 ? 27.971 11.711 -40.115 1.00 92.62 305 ALA A O 1
ATOM 2416 N N . VAL A 1 306 ? 27.435 9.593 -40.646 1.00 94.81 306 VAL A N 1
ATOM 2417 C CA . VAL A 1 306 ? 26.132 9.597 -39.972 1.00 94.81 306 VAL A CA 1
ATOM 2418 C C . VAL A 1 306 ? 26.279 9.757 -38.456 1.00 94.81 306 VAL A C 1
ATOM 2420 O O . VAL A 1 306 ? 25.519 10.503 -37.839 1.00 94.81 306 VAL A O 1
ATOM 2423 N N . GLU A 1 307 ? 27.281 9.131 -37.837 1.00 95.81 307 GLU A N 1
ATOM 2424 C CA . GLU A 1 307 ? 27.582 9.335 -36.418 1.00 95.81 307 GLU A CA 1
ATOM 2425 C C . GLU A 1 307 ? 27.930 10.794 -36.105 1.00 95.81 307 GLU A C 1
ATOM 2427 O O . GLU A 1 307 ? 27.482 11.331 -35.089 1.00 95.81 307 GLU A O 1
ATOM 2432 N N . ASN A 1 308 ? 28.699 11.463 -36.968 1.00 94.88 308 ASN A N 1
ATOM 2433 C CA . ASN A 1 308 ? 29.026 12.879 -36.790 1.00 94.88 308 ASN A CA 1
ATOM 2434 C C . ASN A 1 308 ? 27.780 13.770 -36.859 1.00 94.88 308 ASN A C 1
ATOM 2436 O O . ASN A 1 308 ? 27.619 14.669 -36.023 1.00 94.88 308 ASN A O 1
ATOM 2440 N N . ASP A 1 309 ? 26.862 13.476 -37.779 1.00 95.38 309 ASP A N 1
ATOM 2441 C CA . ASP A 1 309 ? 25.570 14.159 -37.855 1.00 95.38 309 ASP A CA 1
ATOM 2442 C C . ASP A 1 309 ? 24.724 13.907 -36.597 1.00 95.38 309 ASP A C 1
ATOM 2444 O O . ASP A 1 309 ? 24.133 14.843 -36.047 1.00 95.38 309 ASP A O 1
ATOM 2448 N N . ILE A 1 310 ? 24.721 12.674 -36.072 1.00 96.88 310 ILE A N 1
ATOM 2449 C CA . ILE A 1 310 ? 24.051 12.327 -34.809 1.00 96.88 310 ILE A CA 1
ATOM 2450 C C . ILE A 1 310 ? 24.656 13.113 -33.641 1.00 96.88 310 ILE A C 1
ATOM 2452 O O . ILE A 1 310 ? 23.910 13.655 -32.825 1.00 96.88 310 ILE A O 1
ATOM 2456 N N . ARG A 1 311 ? 25.989 13.252 -33.558 1.00 95.50 311 ARG A N 1
ATOM 2457 C CA . ARG A 1 311 ? 26.642 14.081 -32.523 1.00 95.50 311 ARG A CA 1
ATOM 2458 C C . ARG A 1 311 ? 26.185 15.536 -32.605 1.00 95.50 311 ARG A C 1
ATOM 2460 O O . ARG A 1 311 ? 25.947 16.167 -31.573 1.00 95.50 311 ARG A O 1
ATOM 2467 N N . ALA A 1 312 ? 26.056 16.074 -33.816 1.00 93.94 312 ALA A N 1
ATOM 2468 C CA . ALA A 1 312 ? 25.598 17.440 -34.029 1.00 93.94 312 ALA A CA 1
ATOM 2469 C C . ALA A 1 312 ? 24.119 17.620 -33.645 1.00 93.94 312 ALA A C 1
ATOM 2471 O O . ALA A 1 312 ? 23.773 18.639 -33.043 1.00 93.94 312 ALA A O 1
ATOM 2472 N N . ALA A 1 313 ? 23.258 16.649 -33.965 1.00 95.25 313 ALA A N 1
ATOM 2473 C CA . ALA A 1 313 ? 21.848 16.638 -33.572 1.00 95.25 313 ALA A CA 1
ATOM 2474 C C . ALA A 1 313 ? 21.680 16.483 -32.050 1.00 95.25 313 ALA A C 1
ATOM 2476 O O . ALA A 1 313 ? 20.886 17.188 -31.430 1.00 95.25 313 ALA A O 1
ATOM 2477 N N . TRP A 1 314 ? 22.482 15.616 -31.424 1.00 94.38 314 TRP A N 1
ATOM 2478 C CA . TRP A 1 314 ? 22.477 15.391 -29.980 1.00 94.38 314 TRP A CA 1
ATOM 2479 C C . TRP A 1 314 ? 22.759 16.668 -29.196 1.00 94.38 314 TRP A C 1
ATOM 2481 O O . TRP A 1 314 ? 22.009 16.998 -28.282 1.00 94.38 314 TRP A O 1
ATOM 2491 N N . ARG A 1 315 ? 23.814 17.412 -29.562 1.00 90.44 315 ARG A N 1
ATOM 2492 C CA . ARG A 1 315 ? 24.185 18.664 -28.873 1.00 90.44 315 ARG A CA 1
ATOM 2493 C C . ARG A 1 315 ? 23.052 19.688 -28.866 1.00 90.44 315 ARG A C 1
ATOM 2495 O O . ARG A 1 315 ? 22.959 20.480 -27.940 1.00 90.44 315 ARG A O 1
ATOM 2502 N N . GLN A 1 316 ? 22.205 19.678 -29.893 1.00 88.31 316 GLN A N 1
ATOM 2503 C CA . GLN A 1 316 ? 21.051 20.570 -29.965 1.00 88.31 316 GLN A CA 1
ATOM 2504 C C . GLN A 1 316 ? 19.877 20.077 -29.116 1.00 88.31 316 GLN A C 1
ATOM 2506 O O . GLN A 1 316 ? 19.151 20.895 -28.561 1.00 88.31 316 GLN A O 1
ATOM 2511 N N . ALA A 1 317 ? 19.684 18.760 -29.015 1.00 89.06 317 ALA A N 1
ATOM 2512 C CA . ALA A 1 317 ? 18.511 18.170 -28.375 1.00 89.06 317 ALA A CA 1
ATOM 2513 C C . ALA A 1 317 ? 18.685 17.885 -26.874 1.00 89.06 317 ALA A C 1
ATOM 2515 O O . ALA A 1 317 ? 17.728 18.012 -26.117 1.00 89.06 317 ALA A O 1
ATOM 2516 N N . MET A 1 318 ? 19.885 17.490 -26.441 1.00 86.50 318 MET A N 1
ATOM 2517 C CA . MET A 1 318 ? 20.129 16.918 -25.107 1.00 86.50 318 MET A CA 1
ATOM 2518 C C . MET A 1 318 ? 20.879 17.859 -24.146 1.00 86.50 318 MET A C 1
ATOM 2520 O O . MET A 1 318 ? 21.304 17.426 -23.070 1.00 86.50 318 MET A O 1
ATOM 2524 N N . GLY A 1 319 ? 21.023 19.138 -24.520 1.00 84.50 319 GLY A N 1
ATOM 2525 C CA . GLY A 1 319 ? 21.591 20.201 -23.683 1.00 84.50 319 GLY A CA 1
ATOM 2526 C C . GLY A 1 319 ? 22.956 19.835 -23.094 1.00 84.50 319 GLY A C 1
ATOM 2527 O O . GLY A 1 319 ? 23.884 19.494 -23.825 1.00 84.50 319 GLY A O 1
ATOM 2528 N N . ASP A 1 320 ? 23.045 19.854 -21.763 1.00 85.94 320 ASP A N 1
ATOM 2529 C CA . ASP A 1 320 ? 24.276 19.610 -20.995 1.00 85.94 320 ASP A CA 1
ATOM 2530 C C . ASP A 1 320 ? 24.654 18.122 -20.857 1.00 85.94 320 ASP A C 1
ATOM 2532 O O . ASP A 1 320 ? 25.597 17.768 -20.143 1.00 85.94 320 ASP A O 1
ATOM 2536 N N . THR A 1 321 ? 23.929 17.213 -21.515 1.00 90.88 321 THR A N 1
ATOM 2537 C CA . THR A 1 321 ? 24.246 15.781 -21.465 1.00 90.88 321 THR A CA 1
ATOM 2538 C C . THR A 1 321 ? 25.393 15.467 -22.418 1.00 90.88 321 THR A C 1
ATOM 2540 O O . THR A 1 321 ? 25.257 15.568 -23.640 1.00 90.88 321 THR A O 1
ATOM 2543 N N . MET A 1 322 ? 26.528 15.024 -21.879 1.00 92.75 322 MET A N 1
ATOM 2544 C CA . MET A 1 322 ? 27.693 14.671 -22.685 1.00 92.75 322 MET A CA 1
ATOM 2545 C C . MET A 1 322 ? 27.456 13.354 -23.431 1.00 92.75 322 MET A C 1
ATOM 2547 O O . MET A 1 322 ? 27.229 12.319 -22.807 1.00 92.75 322 MET A O 1
ATOM 2551 N N . LEU A 1 323 ? 27.548 13.383 -24.762 1.00 94.94 323 LEU A N 1
ATOM 2552 C CA . LEU A 1 323 ? 27.508 12.184 -25.600 1.00 94.94 323 LEU A CA 1
ATOM 2553 C C . LEU A 1 323 ? 28.879 11.516 -25.652 1.00 94.94 323 LEU A C 1
ATOM 2555 O O . LEU A 1 323 ? 29.864 12.138 -26.049 1.00 94.94 323 LEU A O 1
ATOM 2559 N N . LEU A 1 324 ? 28.919 10.238 -25.298 1.00 94.50 324 LEU A N 1
ATOM 2560 C CA . LEU A 1 324 ? 30.147 9.460 -25.180 1.00 94.50 324 LEU A CA 1
ATOM 2561 C C . LEU A 1 324 ? 30.305 8.435 -26.301 1.00 94.50 324 LEU A C 1
ATOM 2563 O O . LEU A 1 324 ? 31.392 8.300 -26.857 1.00 94.50 324 LEU A O 1
ATOM 2567 N N . LYS A 1 325 ? 29.224 7.731 -26.650 1.00 95.69 325 LYS A N 1
ATOM 2568 C CA . LYS A 1 325 ? 29.249 6.624 -27.616 1.00 95.69 325 LYS A CA 1
ATOM 2569 C C . LYS A 1 325 ? 27.957 6.583 -28.424 1.00 95.69 325 LYS A C 1
ATOM 2571 O O . LYS A 1 325 ? 26.895 6.921 -27.901 1.00 95.69 325 LYS A O 1
ATOM 2576 N N . ILE A 1 326 ? 28.050 6.172 -29.684 1.00 96.81 326 ILE A N 1
ATOM 2577 C CA . ILE A 1 326 ? 26.915 5.962 -30.590 1.00 96.81 326 ILE A CA 1
ATOM 2578 C C . ILE A 1 326 ? 26.996 4.523 -31.108 1.00 96.81 326 ILE A C 1
ATOM 2580 O O . ILE A 1 326 ? 28.081 3.965 -31.240 1.00 96.81 326 ILE A O 1
ATOM 2584 N N . SER A 1 327 ? 25.843 3.907 -31.339 1.00 97.12 327 SER A N 1
ATOM 2585 C CA . SER A 1 327 ? 25.711 2.616 -32.004 1.00 97.12 327 SER A CA 1
ATOM 2586 C C . SER A 1 327 ? 24.473 2.647 -32.887 1.00 97.12 327 SER A C 1
ATOM 2588 O O . SER A 1 327 ? 23.343 2.677 -32.395 1.00 97.12 327 SER A O 1
ATOM 2590 N N . ILE A 1 328 ? 24.684 2.706 -34.200 1.00 97.44 328 ILE A N 1
ATOM 2591 C CA . ILE A 1 328 ? 23.604 2.737 -35.188 1.00 97.44 328 ILE A CA 1
ATOM 2592 C C . ILE A 1 328 ? 23.011 1.331 -35.309 1.00 97.44 328 ILE A C 1
ATOM 2594 O O . ILE A 1 328 ? 23.733 0.352 -35.525 1.00 97.44 328 ILE A O 1
ATOM 2598 N N . HIS A 1 329 ? 21.691 1.226 -35.145 1.00 95.88 329 HIS A N 1
ATOM 2599 C CA . HIS A 1 329 ? 20.984 -0.061 -35.098 1.00 95.88 329 HIS A CA 1
ATOM 2600 C C . HIS A 1 329 ? 19.943 -0.244 -36.200 1.00 95.88 329 HIS A C 1
ATOM 2602 O O . HIS A 1 329 ? 19.532 -1.377 -36.445 1.00 95.88 329 HIS A O 1
ATOM 2608 N N . SER A 1 330 ? 19.561 0.823 -36.905 1.00 95.12 330 SER A N 1
ATOM 2609 C CA . SER A 1 330 ? 18.668 0.735 -38.060 1.00 95.12 330 SER A CA 1
ATOM 2610 C C . SER A 1 330 ? 19.333 1.298 -39.319 1.00 95.12 330 SER A C 1
ATOM 2612 O O . SER A 1 330 ? 20.142 2.223 -39.215 1.00 95.12 330 SER A O 1
ATOM 2614 N N . PRO A 1 331 ? 18.968 0.793 -40.510 1.00 94.69 331 PRO A N 1
ATOM 2615 C CA . PRO A 1 331 ? 19.303 1.469 -41.751 1.00 94.69 331 PRO A CA 1
ATOM 2616 C C . PRO A 1 331 ? 18.439 2.731 -41.891 1.00 94.69 331 PRO A C 1
ATOM 2618 O O . PRO A 1 331 ? 17.530 2.971 -41.085 1.00 94.69 331 PRO A O 1
ATOM 2621 N N . TRP A 1 332 ? 18.704 3.516 -42.936 1.00 96.12 332 TRP A N 1
ATOM 2622 C CA . TRP A 1 332 ? 17.805 4.592 -43.333 1.00 96.12 332 TRP A CA 1
ATOM 2623 C C . TRP A 1 332 ? 16.447 4.039 -43.750 1.00 96.12 332 TRP A C 1
ATOM 2625 O O . TRP A 1 332 ? 16.363 3.109 -44.551 1.00 96.12 332 TRP A O 1
ATOM 2635 N N . GLU A 1 333 ? 15.389 4.654 -43.240 1.00 97.19 333 GLU A N 1
ATOM 2636 C CA . GLU A 1 333 ? 14.023 4.350 -43.641 1.00 97.19 333 GLU A CA 1
ATOM 2637 C C . GLU A 1 333 ? 13.326 5.610 -44.143 1.00 97.19 333 GLU A C 1
ATOM 2639 O O . GLU A 1 333 ? 13.151 6.575 -43.399 1.00 97.19 333 GLU A O 1
ATOM 2644 N N . GLU A 1 334 ? 12.918 5.601 -45.407 1.00 97.44 334 GLU A N 1
ATOM 2645 C CA . GLU A 1 334 ? 12.210 6.717 -46.023 1.00 97.44 334 GLU A CA 1
ATOM 2646 C C . GLU A 1 334 ? 10.698 6.568 -45.854 1.00 97.44 334 GLU A C 1
ATOM 2648 O O . GLU A 1 334 ? 10.124 5.510 -46.113 1.00 97.44 334 GLU A O 1
ATOM 2653 N N . ARG A 1 335 ? 10.037 7.642 -45.418 1.00 96.38 335 ARG A N 1
ATOM 2654 C CA . ARG A 1 335 ? 8.585 7.689 -45.222 1.00 96.38 335 ARG A CA 1
ATOM 2655 C C . ARG A 1 335 ? 8.032 9.036 -45.657 1.00 96.38 335 ARG A C 1
ATOM 2657 O O . ARG A 1 335 ? 8.603 10.081 -45.346 1.00 96.38 335 ARG A O 1
ATOM 2664 N N . THR A 1 336 ? 6.877 9.022 -46.311 1.00 95.62 336 THR A N 1
ATOM 2665 C CA . THR A 1 336 ? 6.074 10.229 -46.528 1.00 95.62 336 THR A CA 1
ATOM 2666 C C . THR A 1 336 ? 4.979 10.282 -45.478 1.00 95.62 336 THR A C 1
ATOM 2668 O O . THR A 1 336 ? 4.184 9.354 -45.345 1.00 95.62 336 THR A O 1
ATOM 2671 N N . GLU A 1 337 ? 4.943 11.373 -44.726 1.00 94.25 337 GLU A N 1
ATOM 2672 C CA . GLU A 1 337 ? 3.986 11.585 -43.649 1.00 94.25 337 GLU A CA 1
ATOM 2673 C C . GLU A 1 337 ? 3.108 12.793 -43.945 1.00 94.25 337 GLU A C 1
ATOM 2675 O O . GLU A 1 337 ? 3.544 13.795 -44.519 1.00 94.25 337 GLU A O 1
ATOM 2680 N N . ILE A 1 338 ? 1.858 12.696 -43.504 1.00 93.88 338 ILE A N 1
ATOM 2681 C CA . ILE A 1 338 ? 0.868 13.760 -43.586 1.00 93.88 338 ILE A CA 1
ATOM 2682 C C . ILE A 1 338 ? 0.462 14.101 -42.154 1.00 93.88 338 ILE A C 1
ATOM 2684 O O . ILE A 1 338 ? 0.026 13.230 -41.402 1.00 93.88 338 ILE A O 1
ATOM 2688 N N . ARG A 1 339 ? 0.614 15.367 -41.761 1.00 90.00 339 ARG A N 1
ATOM 2689 C CA . ARG A 1 339 ? 0.300 15.847 -40.408 1.00 90.00 339 ARG A CA 1
ATOM 2690 C C . ARG A 1 339 ? -0.493 17.143 -40.455 1.00 90.00 339 ARG A C 1
ATOM 2692 O O . ARG A 1 339 ? -0.206 18.019 -41.263 1.00 90.00 339 ARG A O 1
ATOM 2699 N N . TRP A 1 340 ? -1.475 17.272 -39.572 1.00 89.81 340 TRP A N 1
ATOM 2700 C CA . TRP A 1 340 ? -2.217 18.516 -39.391 1.00 89.81 340 TRP A CA 1
ATOM 2701 C C . TRP A 1 340 ? -1.462 19.425 -38.419 1.00 89.81 340 TRP A C 1
ATOM 2703 O O . TRP A 1 340 ? -1.204 19.032 -37.280 1.00 89.81 340 TRP A O 1
ATOM 2713 N N . ARG A 1 341 ? -1.078 20.627 -38.857 1.00 89.88 341 ARG A N 1
ATOM 2714 C CA . ARG A 1 341 ? -0.386 21.622 -38.024 1.00 89.88 341 ARG A CA 1
ATOM 2715 C C . ARG A 1 341 ? -0.816 23.018 -38.459 1.00 89.88 341 ARG A C 1
ATOM 2717 O O . ARG A 1 341 ? -1.015 23.244 -39.644 1.00 89.88 341 ARG A O 1
ATOM 2724 N N . ASP A 1 342 ? -0.996 23.932 -37.507 1.00 88.25 342 ASP A N 1
ATOM 2725 C CA . ASP A 1 342 ? -1.359 25.334 -37.774 1.00 88.25 342 ASP A CA 1
ATOM 2726 C C . ASP A 1 342 ? -2.535 25.471 -38.767 1.00 88.25 342 ASP A C 1
ATOM 2728 O O . ASP A 1 342 ? -2.512 26.262 -39.708 1.00 88.25 342 ASP A O 1
ATOM 2732 N N . ASN A 1 343 ? -3.566 24.643 -38.560 1.00 92.12 343 ASN A N 1
ATOM 2733 C CA . ASN A 1 343 ? -4.805 24.601 -39.341 1.00 92.12 343 ASN A CA 1
ATOM 2734 C C . ASN A 1 343 ? -4.674 24.254 -40.840 1.00 92.12 343 ASN A C 1
ATOM 2736 O O . ASN A 1 343 ? -5.556 24.593 -41.628 1.00 92.12 343 ASN A O 1
ATOM 2740 N N . HIS A 1 344 ? -3.616 23.548 -41.242 1.00 86.31 344 HIS A N 1
ATOM 2741 C CA . HIS A 1 344 ? -3.490 22.987 -42.587 1.00 86.31 344 HIS A CA 1
ATOM 2742 C C . HIS A 1 344 ? -2.781 21.622 -42.580 1.00 86.31 344 HIS A C 1
ATOM 2744 O O . HIS A 1 344 ? -2.105 21.242 -41.619 1.00 86.31 344 HIS A O 1
ATOM 2750 N N . TRP A 1 345 ? -2.946 20.861 -43.667 1.00 90.75 345 TRP A N 1
ATOM 2751 C CA . TRP A 1 345 ? -2.189 19.632 -43.894 1.00 90.75 345 TRP A CA 1
ATOM 2752 C C . TRP A 1 345 ? -0.774 19.971 -44.354 1.00 90.75 345 TRP A C 1
ATOM 2754 O O . TRP A 1 345 ? -0.585 20.672 -45.346 1.00 90.75 345 TRP A O 1
ATOM 2764 N N . ILE A 1 346 ? 0.215 19.424 -43.659 1.00 88.81 346 ILE A N 1
ATOM 2765 C CA . ILE A 1 346 ? 1.616 19.442 -44.061 1.00 88.81 346 ILE A CA 1
ATOM 2766 C C . ILE A 1 346 ? 1.979 18.031 -44.500 1.00 88.81 346 ILE A C 1
ATOM 2768 O O . ILE A 1 346 ? 1.872 17.086 -43.716 1.00 88.81 346 ILE A O 1
ATOM 2772 N N . ILE A 1 347 ? 2.427 17.907 -45.746 1.00 93.38 347 ILE A N 1
ATOM 2773 C CA . ILE A 1 347 ? 2.966 16.670 -46.308 1.00 93.38 347 ILE A CA 1
ATOM 2774 C C . ILE A 1 347 ? 4.481 16.823 -46.373 1.00 93.38 347 ILE A C 1
ATOM 2776 O O . ILE A 1 347 ? 4.977 17.837 -46.860 1.00 93.38 347 ILE A O 1
ATOM 2780 N N . GLY A 1 348 ? 5.216 15.838 -45.868 1.00 93.94 348 GLY A N 1
ATOM 2781 C CA . GLY A 1 348 ? 6.674 15.838 -45.914 1.00 93.94 348 GLY A CA 1
ATOM 2782 C C . GLY A 1 348 ? 7.223 14.436 -46.113 1.00 93.94 348 GLY A C 1
ATOM 2783 O O . GLY A 1 348 ? 6.662 13.468 -45.603 1.00 93.94 348 GLY A O 1
ATOM 2784 N N . THR A 1 349 ? 8.329 14.337 -46.843 1.00 97.19 349 THR A N 1
ATOM 2785 C CA . THR A 1 349 ? 9.106 13.101 -46.951 1.00 97.19 349 THR A CA 1
ATOM 2786 C C . THR A 1 349 ? 10.308 13.194 -46.021 1.00 97.19 349 THR A C 1
ATOM 2788 O O . THR A 1 349 ? 11.029 14.195 -46.010 1.00 97.19 349 THR A O 1
ATOM 2791 N N . TYR A 1 350 ? 10.504 12.152 -45.225 1.00 96.94 350 TYR A N 1
ATOM 2792 C CA . TYR A 1 350 ? 11.514 12.062 -44.184 1.00 96.94 350 TYR A CA 1
ATOM 2793 C C . TYR A 1 350 ? 12.336 10.795 -44.373 1.00 96.94 350 TYR A C 1
ATOM 2795 O O . TYR A 1 350 ? 11.800 9.779 -44.809 1.00 96.94 350 TYR A O 1
ATOM 2803 N N . ARG A 1 351 ? 13.611 10.837 -43.987 1.00 97.12 351 ARG A N 1
ATOM 2804 C CA . ARG A 1 351 ? 14.411 9.627 -43.763 1.00 97.12 351 ARG A CA 1
ATOM 2805 C C . ARG A 1 351 ? 14.732 9.500 -42.284 1.00 97.12 351 ARG A C 1
ATOM 2807 O O . ARG A 1 351 ? 15.117 10.489 -41.662 1.00 97.12 351 ARG A O 1
ATOM 2814 N N . TYR A 1 352 ? 14.564 8.308 -41.737 1.00 97.75 352 TYR A N 1
ATOM 2815 C CA . TYR A 1 352 ? 14.723 7.995 -40.323 1.00 97.75 352 TYR A CA 1
ATOM 2816 C C . TYR A 1 352 ? 15.915 7.081 -40.098 1.00 97.75 352 TYR A C 1
ATOM 2818 O O . TYR A 1 352 ? 16.166 6.188 -40.902 1.00 97.75 352 TYR A O 1
ATOM 2826 N N . ILE A 1 353 ? 16.612 7.279 -38.983 1.00 97.56 353 ILE A N 1
ATOM 2827 C CA . ILE A 1 353 ? 17.660 6.375 -38.518 1.00 97.56 353 ILE A CA 1
ATOM 2828 C C . ILE A 1 353 ? 17.584 6.192 -37.003 1.00 97.56 353 ILE A C 1
ATOM 2830 O O . ILE A 1 353 ? 17.346 7.142 -36.254 1.00 97.56 353 ILE A O 1
ATOM 2834 N N . GLY A 1 354 ? 17.772 4.958 -36.551 1.00 97.56 354 GLY A N 1
ATOM 2835 C CA . GLY A 1 354 ? 17.815 4.561 -35.154 1.00 97.56 354 GLY A CA 1
ATOM 2836 C C . GLY A 1 354 ? 19.245 4.388 -34.653 1.00 97.56 354 GLY A C 1
ATOM 2837 O O . GLY A 1 354 ? 20.061 3.711 -35.284 1.00 97.56 354 GLY A O 1
ATOM 2838 N N . ALA A 1 355 ? 19.538 4.958 -33.485 1.00 97.62 355 ALA A N 1
ATOM 2839 C CA . ALA A 1 355 ? 20.812 4.767 -32.805 1.00 97.62 355 ALA A CA 1
ATOM 2840 C C . ALA A 1 355 ? 20.653 4.660 -31.284 1.00 97.62 355 ALA A C 1
ATOM 2842 O O . ALA A 1 355 ? 19.810 5.312 -30.673 1.00 97.62 355 ALA A O 1
ATOM 2843 N N . HIS A 1 356 ? 21.510 3.853 -30.666 1.00 97.75 356 HIS A N 1
ATOM 2844 C CA . HIS A 1 356 ? 21.747 3.875 -29.232 1.00 97.75 356 HIS A CA 1
ATOM 2845 C C . HIS A 1 356 ? 22.825 4.913 -28.935 1.00 97.75 356 HIS A C 1
ATOM 2847 O O . HIS A 1 356 ? 23.911 4.874 -29.512 1.00 97.75 356 HIS A O 1
ATOM 2853 N N . CYS A 1 357 ? 22.543 5.834 -28.025 1.00 97.12 357 CYS A N 1
ATOM 2854 C CA . CYS A 1 357 ? 23.456 6.901 -27.638 1.00 97.12 357 CYS A CA 1
ATOM 2855 C C . CYS A 1 357 ? 23.766 6.788 -26.145 1.00 97.12 357 CYS A C 1
ATOM 2857 O O . CYS A 1 357 ? 22.852 6.798 -25.326 1.00 97.12 357 CYS A O 1
ATOM 2859 N N . LEU A 1 358 ? 25.043 6.680 -25.784 1.00 96.56 358 LEU A N 1
ATOM 2860 C CA . LEU A 1 358 ? 25.497 6.714 -24.395 1.00 96.56 358 LEU A CA 1
ATOM 2861 C C . LEU A 1 358 ? 25.692 8.167 -23.964 1.00 96.56 358 LEU A C 1
ATOM 2863 O O . LEU A 1 358 ? 26.625 8.827 -24.425 1.00 96.56 358 LEU A O 1
ATOM 2867 N N . GLY A 1 359 ? 24.834 8.646 -23.073 1.00 94.81 359 GLY A N 1
ATOM 2868 C CA . GLY A 1 359 ? 24.910 9.979 -22.489 1.00 94.81 359 GLY A CA 1
ATOM 2869 C C . GLY A 1 359 ? 25.346 9.948 -21.025 1.00 94.81 359 GLY A C 1
ATOM 2870 O O . GLY A 1 359 ? 25.019 9.016 -20.291 1.00 94.81 359 GLY A O 1
ATOM 2871 N N . LYS A 1 360 ? 26.046 10.996 -20.586 1.00 92.31 360 LYS A N 1
ATOM 2872 C CA . LYS A 1 360 ? 26.324 11.280 -19.174 1.00 92.31 360 LYS A CA 1
ATOM 2873 C C . LYS A 1 360 ? 25.877 12.709 -18.833 1.00 92.31 360 LYS A C 1
ATOM 2875 O O . LYS A 1 360 ? 26.516 13.658 -19.295 1.00 92.31 360 LYS A O 1
ATOM 2880 N N . PRO A 1 361 ? 24.799 12.891 -18.053 1.00 86.12 361 PRO A N 1
ATOM 2881 C CA . PRO A 1 361 ? 24.442 14.194 -17.499 1.00 86.12 361 PRO A CA 1
ATOM 2882 C C . PRO A 1 361 ? 25.530 14.676 -16.529 1.00 86.12 361 PRO A C 1
ATOM 2884 O O . PRO A 1 361 ? 26.180 13.859 -15.880 1.00 86.12 361 PRO A O 1
ATOM 2887 N N . PHE A 1 362 ? 25.711 15.990 -16.383 1.00 77.88 362 PHE A N 1
ATOM 2888 C CA . PHE A 1 362 ? 26.792 16.568 -15.566 1.00 77.88 362 PHE A CA 1
ATOM 2889 C C . PHE A 1 362 ? 26.803 16.085 -14.099 1.00 77.88 362 PHE A C 1
ATOM 2891 O O . PHE A 1 362 ? 27.862 15.944 -13.496 1.00 77.88 362 PHE A O 1
ATOM 2898 N N . SER A 1 363 ? 25.631 15.781 -13.541 1.00 68.75 363 SER A N 1
ATOM 2899 C CA . SER A 1 363 ? 25.432 15.308 -12.165 1.00 68.75 363 SER A CA 1
ATOM 2900 C C . SER A 1 363 ? 25.047 13.825 -12.059 1.00 68.75 363 SER A C 1
ATOM 2902 O O . SER A 1 363 ? 24.705 13.371 -10.970 1.00 68.75 363 SER A O 1
ATOM 2904 N N . GLY A 1 364 ? 25.031 13.085 -13.174 1.00 79.00 364 GLY A N 1
ATOM 2905 C CA . GLY A 1 364 ? 24.261 11.845 -13.283 1.00 79.00 364 GLY A CA 1
ATOM 2906 C C . GLY A 1 364 ? 25.044 10.591 -13.663 1.00 79.00 364 GLY A C 1
ATOM 2907 O O . GLY A 1 364 ? 26.223 10.614 -14.023 1.00 79.00 364 GLY A O 1
ATOM 2908 N N . GLU A 1 365 ? 24.318 9.479 -13.602 1.00 88.00 365 GLU A N 1
ATOM 2909 C CA . GLU A 1 365 ? 24.746 8.157 -14.050 1.00 88.00 365 GLU A CA 1
ATOM 2910 C C . GLU A 1 365 ? 24.765 8.056 -15.583 1.00 88.00 365 GLU A C 1
ATOM 2912 O O . GLU A 1 365 ? 24.134 8.849 -16.292 1.00 88.00 365 GLU A O 1
ATOM 2917 N N . TYR A 1 366 ? 25.508 7.079 -16.108 1.00 93.69 366 TYR A N 1
ATOM 2918 C CA . TYR A 1 366 ? 25.552 6.822 -17.544 1.00 93.69 366 TYR A CA 1
ATOM 2919 C C . TYR A 1 366 ? 24.237 6.190 -18.001 1.00 93.69 366 TYR A C 1
ATOM 2921 O O . TYR A 1 366 ? 23.796 5.181 -17.452 1.00 93.69 366 TYR A O 1
ATOM 2929 N N . LYS A 1 367 ? 23.640 6.762 -19.047 1.00 93.94 367 LYS A N 1
ATOM 2930 C CA . LYS A 1 367 ? 22.374 6.303 -19.621 1.00 93.94 367 LYS A CA 1
ATOM 2931 C C . L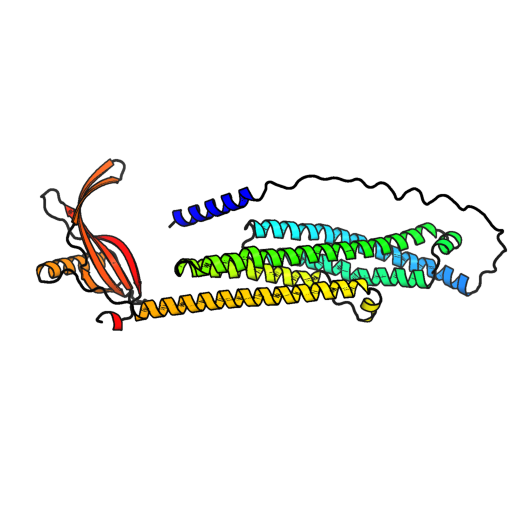YS A 1 367 ? 22.538 5.981 -21.094 1.00 93.94 367 LYS A C 1
ATOM 2933 O O . LYS A 1 367 ? 23.156 6.739 -21.842 1.00 93.94 367 LYS A O 1
ATOM 2938 N N . VAL A 1 368 ? 21.946 4.876 -21.524 1.00 95.50 368 VAL A N 1
ATOM 2939 C CA . VAL A 1 368 ? 21.806 4.526 -22.935 1.00 95.50 368 VAL A CA 1
ATOM 2940 C C . VAL A 1 368 ? 20.416 4.926 -23.392 1.00 95.50 368 VAL A C 1
ATOM 2942 O O . VAL A 1 368 ? 19.414 4.452 -22.863 1.00 95.50 368 VAL A O 1
ATOM 2945 N N . TYR A 1 369 ? 20.367 5.789 -24.397 1.00 95.56 369 TYR A N 1
ATOM 2946 C CA . TYR A 1 369 ? 19.143 6.275 -25.010 1.00 95.56 369 TYR A CA 1
ATOM 2947 C C . TYR A 1 369 ? 18.958 5.577 -26.353 1.00 95.56 369 TYR A C 1
ATOM 2949 O O . TYR A 1 369 ? 19.817 5.699 -27.224 1.00 95.56 369 TYR A O 1
ATOM 2957 N N . ASN A 1 370 ? 17.851 4.863 -26.544 1.00 96.56 370 ASN A N 1
ATOM 2958 C CA . ASN A 1 370 ? 17.444 4.410 -27.870 1.00 96.56 370 ASN A CA 1
ATOM 2959 C C . ASN A 1 370 ? 16.725 5.566 -28.572 1.00 96.56 370 ASN A C 1
ATOM 2961 O O . ASN A 1 370 ? 15.602 5.908 -28.206 1.00 96.56 370 ASN A O 1
ATOM 2965 N N . LEU A 1 371 ? 17.395 6.204 -29.526 1.00 96.88 371 LEU A N 1
ATOM 2966 C CA . LEU A 1 371 ? 16.927 7.410 -30.192 1.00 96.88 371 LEU A CA 1
ATOM 2967 C C . LEU A 1 371 ? 16.619 7.165 -31.662 1.00 96.88 371 LEU A C 1
ATOM 2969 O O . LEU A 1 371 ? 17.268 6.367 -32.337 1.00 96.88 371 LEU A O 1
ATOM 2973 N N . THR A 1 372 ? 15.662 7.935 -32.164 1.00 97.50 372 THR A N 1
ATOM 2974 C CA . THR A 1 372 ? 15.397 8.075 -33.592 1.00 97.50 372 THR A CA 1
ATOM 2975 C C . THR A 1 372 ? 15.736 9.494 -34.021 1.00 97.50 372 THR A C 1
ATOM 2977 O O . THR A 1 372 ? 15.316 10.469 -33.389 1.00 97.50 372 THR A O 1
ATOM 2980 N N . PHE A 1 373 ? 16.475 9.597 -35.118 1.00 97.88 373 PHE A N 1
ATOM 2981 C CA . PHE A 1 373 ? 16.823 10.840 -35.788 1.00 97.88 373 PHE A CA 1
ATOM 2982 C C . PHE A 1 373 ? 16.188 10.872 -37.175 1.00 97.88 373 PHE A C 1
ATOM 2984 O O . PHE A 1 373 ? 15.867 9.821 -37.736 1.00 97.88 373 PHE A O 1
ATOM 2991 N N . ARG A 1 374 ? 15.998 12.069 -37.733 1.00 97.06 374 ARG A N 1
ATOM 2992 C CA . ARG A 1 374 ? 15.423 12.224 -39.071 1.00 97.06 374 ARG A CA 1
ATOM 2993 C C . ARG A 1 374 ? 16.021 13.367 -39.875 1.00 97.06 374 ARG A C 1
ATOM 2995 O O . ARG A 1 374 ? 16.402 14.385 -39.303 1.00 97.06 374 ARG A O 1
ATOM 3002 N N . ASN A 1 375 ? 16.011 13.237 -41.197 1.00 97.00 375 ASN A N 1
ATOM 3003 C CA . ASN A 1 375 ? 16.178 14.362 -42.120 1.00 97.00 375 ASN A CA 1
ATOM 3004 C C . ASN A 1 375 ? 14.859 14.633 -42.843 1.00 97.00 375 ASN A C 1
ATOM 3006 O O . ASN A 1 375 ? 14.069 13.719 -43.074 1.00 97.00 375 ASN A O 1
ATOM 3010 N N . THR A 1 376 ? 14.654 15.885 -43.239 1.00 96.25 376 THR A N 1
ATOM 3011 C CA . THR A 1 376 ? 13.496 16.302 -44.041 1.00 96.25 376 THR A CA 1
ATOM 3012 C C . THR A 1 376 ? 13.941 16.575 -45.474 1.00 96.25 376 THR A C 1
ATOM 3014 O O . THR A 1 376 ? 14.919 17.304 -45.668 1.00 96.25 376 THR A O 1
ATOM 3017 N N . MET A 1 377 ? 13.229 16.019 -46.457 1.00 97.06 377 MET A N 1
ATOM 3018 C CA . MET A 1 377 ? 13.447 16.305 -47.877 1.00 97.06 377 MET A CA 1
ATOM 3019 C C . MET A 1 377 ? 13.182 17.790 -48.155 1.00 97.06 377 MET A C 1
ATOM 3021 O O . MET A 1 377 ? 12.134 18.317 -47.776 1.00 97.06 377 MET A O 1
ATOM 3025 N N . GLN A 1 378 ? 14.136 18.464 -48.788 1.00 95.50 378 GLN A N 1
ATOM 3026 C CA . GLN A 1 378 ? 14.036 19.867 -49.184 1.00 95.50 378 GLN A CA 1
ATOM 3027 C C . GLN A 1 378 ? 13.419 20.002 -50.582 1.00 95.50 378 GLN A C 1
ATOM 3029 O O . GLN A 1 378 ? 13.288 19.032 -51.328 1.00 95.50 378 GLN A O 1
ATOM 3034 N N . ALA A 1 379 ? 13.037 21.227 -50.953 1.00 91.69 379 ALA A N 1
ATOM 3035 C CA . ALA A 1 379 ? 12.394 21.505 -52.240 1.00 91.69 379 ALA A CA 1
ATOM 3036 C C . ALA A 1 379 ? 13.290 21.208 -53.460 1.00 91.69 379 ALA A C 1
ATOM 3038 O O . ALA A 1 379 ? 12.774 20.963 -54.546 1.00 91.69 379 ALA A O 1
ATOM 3039 N N . ASP A 1 380 ? 14.614 21.212 -53.286 1.00 94.69 380 ASP A N 1
ATOM 3040 C CA . ASP A 1 380 ? 15.599 20.870 -54.319 1.00 94.69 380 ASP A CA 1
ATOM 3041 C C . ASP A 1 380 ? 15.862 19.355 -54.438 1.00 94.69 380 ASP A C 1
ATOM 3043 O O . ASP A 1 380 ? 16.703 18.934 -55.232 1.00 94.69 380 ASP A O 1
ATOM 3047 N N . GLY A 1 381 ? 15.149 18.531 -53.661 1.00 92.06 381 GLY A N 1
ATOM 3048 C CA . GLY A 1 381 ? 15.329 17.080 -53.616 1.00 92.06 381 GLY A CA 1
ATOM 3049 C C . GLY A 1 381 ? 16.529 16.622 -52.782 1.00 92.06 381 GLY A C 1
ATOM 3050 O O . GLY A 1 381 ? 16.827 15.429 -52.755 1.00 92.06 381 GLY A O 1
ATOM 3051 N N . SER A 1 382 ? 17.223 17.539 -52.100 1.00 95.81 382 SER A N 1
ATOM 3052 C CA . SER A 1 382 ? 18.278 17.196 -51.150 1.00 95.81 382 SER A CA 1
ATOM 3053 C C . SER A 1 382 ? 17.708 16.863 -49.769 1.00 95.81 382 SER A C 1
ATOM 3055 O O . SER A 1 382 ? 16.616 17.288 -49.383 1.00 95.81 382 SER A O 1
ATOM 3057 N N . TRP A 1 383 ? 18.470 16.107 -48.982 1.00 95.50 383 TRP A N 1
ATOM 3058 C CA . TRP A 1 383 ? 18.134 15.861 -47.584 1.00 95.50 383 TRP A CA 1
ATOM 3059 C C . TRP A 1 383 ? 18.661 16.997 -46.709 1.00 95.50 383 TRP A C 1
ATOM 3061 O O . TRP A 1 383 ? 19.849 17.310 -46.736 1.00 95.50 383 TRP A O 1
ATOM 3071 N N . GLY A 1 384 ? 17.778 17.588 -45.900 1.00 93.81 384 GLY A N 1
ATOM 3072 C CA . GLY A 1 384 ? 18.155 18.600 -44.912 1.00 93.81 384 GLY A CA 1
ATOM 3073 C C . GLY A 1 384 ? 19.033 18.034 -43.791 1.00 93.81 384 GLY A C 1
ATOM 3074 O O . GLY A 1 384 ? 19.402 16.862 -43.797 1.00 93.81 384 GLY A O 1
ATOM 3075 N N . ARG A 1 385 ? 19.345 18.850 -42.780 1.00 94.75 385 ARG A N 1
ATOM 3076 C CA . ARG A 1 385 ? 20.154 18.428 -41.622 1.00 94.75 385 ARG A CA 1
ATOM 3077 C C . ARG A 1 385 ? 19.469 17.322 -40.801 1.00 94.75 385 ARG A C 1
ATOM 3079 O O . ARG A 1 385 ? 18.243 17.239 -40.768 1.00 94.75 385 ARG A O 1
ATOM 3086 N N . LEU A 1 386 ? 20.276 16.481 -40.146 1.00 96.38 386 LEU A N 1
ATOM 3087 C CA . LEU A 1 386 ? 19.790 15.466 -39.212 1.00 96.38 386 LEU A CA 1
ATOM 3088 C C . LEU A 1 386 ? 19.319 16.118 -37.910 1.00 96.38 386 LEU A C 1
ATOM 3090 O O . LEU A 1 386 ? 20.053 16.891 -37.292 1.00 96.38 386 LEU A O 1
ATOM 3094 N N . GLU A 1 387 ? 18.115 15.770 -37.479 1.00 96.44 387 GLU A N 1
ATOM 3095 C CA . GLU A 1 387 ? 17.489 16.284 -36.266 1.00 96.44 387 GLU A CA 1
ATOM 3096 C C . GLU A 1 387 ? 17.054 15.140 -35.352 1.00 96.44 387 GLU A C 1
ATOM 3098 O O . GLU A 1 387 ? 16.697 14.052 -35.807 1.00 96.44 387 GLU A O 1
ATOM 3103 N N . TYR A 1 388 ? 17.045 15.399 -34.045 1.00 95.69 388 TYR A N 1
ATOM 3104 C CA . TYR A 1 388 ? 16.406 14.510 -33.079 1.00 95.69 388 TYR A CA 1
ATOM 3105 C C . TYR A 1 388 ? 14.896 14.437 -33.340 1.00 95.69 388 TYR A C 1
ATOM 3107 O O . TYR A 1 388 ? 14.242 15.464 -33.528 1.00 95.69 388 TYR A O 1
ATOM 3115 N N . PHE A 1 389 ? 14.339 13.226 -33.321 1.00 94.81 389 PHE A N 1
ATOM 3116 C CA . PHE A 1 389 ? 12.909 13.009 -33.517 1.00 94.81 389 PHE A CA 1
ATOM 3117 C C . PHE A 1 389 ? 12.223 12.465 -32.265 1.00 94.81 389 PHE A C 1
ATOM 3119 O O . PHE A 1 389 ? 11.255 13.061 -31.790 1.00 94.81 389 PHE A O 1
ATOM 3126 N N . SER A 1 390 ? 12.712 11.350 -31.723 1.00 94.00 390 SER A N 1
ATOM 3127 C CA . SER A 1 390 ? 12.075 10.688 -30.583 1.00 94.00 390 SER A CA 1
ATOM 3128 C C . SER A 1 390 ? 13.051 9.871 -29.747 1.00 94.00 390 SER A C 1
ATOM 3130 O O . SER A 1 390 ? 14.072 9.391 -30.240 1.00 94.00 390 SER A O 1
ATOM 3132 N N . VAL A 1 391 ? 12.680 9.664 -28.485 1.00 93.12 391 VAL A N 1
ATOM 3133 C CA . VAL A 1 391 ? 13.327 8.744 -27.550 1.00 93.12 391 VAL A CA 1
ATOM 3134 C C . VAL A 1 391 ? 12.412 7.544 -27.321 1.00 93.12 391 VAL A C 1
ATOM 3136 O O . VAL A 1 391 ? 11.223 7.701 -27.051 1.00 93.12 391 VAL A O 1
ATOM 3139 N N . GLY A 1 392 ? 12.967 6.347 -27.482 1.00 91.75 392 GLY A N 1
ATOM 3140 C CA . GLY A 1 392 ? 12.350 5.082 -27.113 1.00 91.75 392 GLY A CA 1
ATOM 3141 C C . GLY A 1 392 ? 12.718 4.704 -25.680 1.00 91.75 392 GLY A C 1
ATOM 3142 O O . GLY A 1 392 ? 12.487 5.461 -24.741 1.00 91.75 392 GLY A O 1
ATOM 3143 N N . HIS A 1 393 ? 13.303 3.520 -25.506 1.00 88.25 393 HIS A N 1
ATOM 3144 C CA . HIS A 1 393 ? 13.743 3.044 -24.197 1.00 88.25 393 HIS A CA 1
ATOM 3145 C C . HIS A 1 393 ? 15.021 3.758 -23.724 1.00 88.25 393 HIS A C 1
ATOM 3147 O O . HIS A 1 393 ? 15.939 3.995 -24.515 1.00 88.25 393 HIS A O 1
ATOM 3153 N N . VAL A 1 394 ? 15.095 4.047 -22.424 1.00 91.00 394 VAL A N 1
ATOM 3154 C CA . VAL A 1 394 ? 16.285 4.583 -21.752 1.00 91.00 394 VAL A CA 1
ATOM 3155 C C . VAL A 1 394 ? 16.639 3.648 -20.607 1.00 91.00 394 VAL A C 1
ATOM 3157 O O . VAL A 1 394 ? 15.755 3.261 -19.847 1.00 91.00 394 VAL A O 1
ATOM 3160 N N . PHE A 1 395 ? 17.910 3.283 -20.475 1.00 90.75 395 PHE A N 1
ATOM 3161 C CA . PHE A 1 395 ? 18.368 2.451 -19.363 1.00 90.75 395 PHE A CA 1
ATOM 3162 C C . PHE A 1 395 ? 19.715 2.900 -18.820 1.00 90.75 395 PHE A C 1
ATOM 3164 O O . PHE A 1 395 ? 20.548 3.431 -19.556 1.00 90.75 395 PHE A O 1
ATOM 3171 N N . ASP A 1 396 ? 19.911 2.668 -17.528 1.00 92.94 396 ASP A N 1
ATOM 3172 C CA . ASP A 1 396 ? 21.176 2.910 -16.847 1.00 92.94 396 ASP A CA 1
ATOM 3173 C C . ASP A 1 396 ? 22.194 1.830 -17.209 1.00 92.94 396 ASP A C 1
ATOM 3175 O O . ASP A 1 396 ? 21.852 0.662 -17.417 1.00 92.94 396 ASP A O 1
ATOM 3179 N N . ILE A 1 397 ? 23.459 2.225 -17.299 1.00 93.38 397 ILE A N 1
ATOM 3180 C CA . ILE A 1 397 ? 24.563 1.315 -17.586 1.00 93.38 397 ILE A CA 1
ATOM 3181 C C . ILE A 1 397 ? 25.769 1.663 -16.718 1.00 93.38 397 ILE A C 1
ATOM 3183 O O . ILE A 1 397 ? 26.082 2.831 -16.496 1.00 93.38 397 ILE A O 1
ATOM 3187 N N . LEU A 1 398 ? 26.489 0.649 -16.243 1.00 92.06 398 LEU A N 1
ATOM 3188 C CA . LEU A 1 398 ? 27.784 0.866 -15.603 1.00 92.06 398 LEU A CA 1
ATOM 3189 C C . LEU A 1 398 ? 28.848 1.171 -16.659 1.00 92.06 398 LEU A C 1
ATOM 3191 O O . LEU A 1 398 ? 28.860 0.567 -17.729 1.00 92.06 398 LEU A O 1
ATOM 3195 N N . LEU A 1 399 ? 29.786 2.065 -16.343 1.00 90.00 399 LEU A N 1
ATOM 3196 C CA . LEU A 1 399 ? 30.857 2.445 -17.270 1.00 90.00 399 LEU A CA 1
ATOM 3197 C C . LEU A 1 399 ? 31.654 1.228 -17.771 1.00 90.00 399 LEU A C 1
ATOM 3199 O O . LEU A 1 399 ? 31.943 1.116 -18.956 1.00 90.00 399 LEU A O 1
ATOM 3203 N N . GLU A 1 400 ? 31.946 0.282 -16.881 1.00 90.88 400 GLU A N 1
ATOM 3204 C CA . GLU A 1 400 ? 32.638 -0.974 -17.197 1.00 90.88 400 GLU A CA 1
ATOM 3205 C C . GLU A 1 400 ? 31.896 -1.877 -18.193 1.00 90.88 400 GLU A C 1
ATOM 3207 O O . GLU A 1 400 ? 32.500 -2.769 -18.781 1.00 90.88 400 GLU A O 1
ATOM 3212 N N . ASN A 1 401 ? 30.596 -1.665 -18.392 1.00 92.44 401 ASN A N 1
ATOM 3213 C CA . ASN A 1 401 ? 29.770 -2.451 -19.299 1.00 92.44 401 ASN A CA 1
ATOM 3214 C C . ASN A 1 401 ? 29.628 -1.825 -20.693 1.00 92.44 401 ASN A C 1
ATOM 3216 O O . ASN A 1 401 ? 28.953 -2.387 -21.557 1.00 92.44 401 ASN A O 1
ATOM 3220 N N . VAL A 1 402 ? 30.232 -0.657 -20.914 1.00 90.69 402 VAL A N 1
ATOM 3221 C CA . VAL A 1 402 ? 30.151 0.065 -22.189 1.00 90.69 402 VAL A CA 1
ATOM 3222 C C . VAL A 1 402 ? 30.950 -0.634 -23.294 1.00 90.69 402 VAL A C 1
ATOM 3224 O O . VAL A 1 402 ? 30.575 -0.541 -24.466 1.00 90.69 402 VAL A O 1
ATOM 3227 N N . ASP A 1 403 ? 32.024 -1.340 -22.930 1.00 88.94 403 ASP A N 1
ATOM 3228 C CA . ASP A 1 403 ? 32.959 -1.979 -23.870 1.00 88.94 403 ASP A CA 1
ATOM 3229 C C . ASP A 1 403 ? 33.019 -3.517 -23.760 1.00 88.94 403 ASP A C 1
ATOM 3231 O O . ASP A 1 403 ? 33.757 -4.149 -24.514 1.00 88.94 403 ASP A O 1
ATOM 3235 N N . LYS A 1 404 ? 32.235 -4.119 -22.854 1.00 84.75 404 LYS A N 1
ATOM 3236 C CA . LYS A 1 404 ? 31.984 -5.574 -22.808 1.00 84.75 404 LYS A CA 1
ATOM 3237 C C . LYS A 1 404 ? 31.064 -5.972 -23.971 1.00 84.75 404 LYS A C 1
ATOM 3239 O O . LYS A 1 404 ? 31.353 -6.973 -24.673 1.00 84.75 404 LYS A O 1
#

Sequence (404 aa):
MKTVNDTIRVFLLVALMLFYGQAVLAEESPGKAADDLQKVSETPDRAEQSYTQADMQNAANSPVLFATIQATETKLHAAAEDARRFLGIFSRLRDAFGSGAITDFETLQNNLVEPQIRLDQVYQIMPDAHEAVNAFLKQYPDLDEIVKSVDNGESIRDAVLRLQGFSAAWLNEMKLNTRETLDMAAQTIDQQGLKRLKEVENMPAEVKRQAADIAEKYVLDFADLLLQIVPVTFPELSLEQKAEFPEFEEARRTHWQRKQSLSLETDKVAAAIAQIRGQIVEAAHHRLENARFPRPAYAGAEWDAVENDIRAAWRQAMGDTMLLKISIHSPWEERTEIRWRDNHWIIGTYRYIGAHCLGKPFSGEYKVYNLTFRNTMQADGSWGRLEYFSVGHVFDILLENVDK

Secondary structure (DSSP, 8-state):
--HHHHHHHHHHHHHHHTSSS-----------SSSS----------------HHHHHHHHHHHHHHHHHHHHHHHHHHHHHHHHHHHHHHHHHHHHHHTTS---HHHHHHHHHHHHHHHHHHHHHHHHHHHHHHHHHHH-S-HHHHHHHSTTHHHHHHHHHHHHHHHHHHHHHHHHHHHHHHHHHHHIIIIIIIHHHHHHHTS-HHHHHHHHHHHIIIIIHHHHHHHHHGGGGS----HHHHHT-HHHHHHHHHHHHHHHHHHHHHHHHHHHHHHHHHHHHHHHHHHHHH--PPPPSS-SHHHHHHHHHHHHHHHHHSTT-EEEEEEE-S--EEEEEEEEETTEEEEEEEEEEEEEEEEE-TTS--EEEEEEEEEEB-TTS-B---EEEEEEEEEE--GGGS--